Protein AF-0000000078281333 (afdb_homodimer)

Structure (mmCIF, N/CA/C/O backbone):
data_AF-0000000078281333-model_v1
#
loop_
_entity.id
_entity.type
_entity.pdbx_description
1 polymer 'Transcriptional regulator'
#
loop_
_atom_site.group_PDB
_atom_site.id
_atom_site.type_symbol
_atom_site.label_atom_id
_atom_site.label_alt_id
_atom_site.label_comp_id
_atom_site.label_asym_id
_atom_site.label_entity_id
_atom_site.label_seq_id
_atom_site.pdbx_PDB_ins_code
_atom_site.Cartn_x
_atom_site.Cartn_y
_atom_site.Cartn_z
_atom_site.occupancy
_atom_site.B_iso_or_equiv
_atom_site.auth_seq_id
_atom_site.auth_comp_id
_atom_site.auth_asym_id
_atom_site.auth_atom_id
_atom_site.pdbx_PDB_model_num
ATOM 1 N N . MET A 1 1 ? 2.666 47.562 15.422 1 58.53 1 MET A N 1
ATOM 2 C CA . MET A 1 1 ? 2.695 46.125 15.211 1 58.53 1 MET A CA 1
ATOM 3 C C . MET A 1 1 ? 3.533 45.781 13.992 1 58.53 1 MET A C 1
ATOM 5 O O . MET A 1 1 ? 3.443 46.438 12.953 1 58.53 1 MET A O 1
ATOM 9 N N . ASN A 1 2 ? 4.637 45.062 14.234 1 64.94 2 ASN A N 1
ATOM 10 C CA . ASN A 1 2 ? 5.395 44.688 13.031 1 64.94 2 ASN A CA 1
ATOM 11 C C . ASN A 1 2 ? 4.605 43.75 12.125 1 64.94 2 ASN A C 1
ATOM 13 O O . ASN A 1 2 ? 3.633 43.125 12.562 1 64.94 2 ASN A O 1
ATOM 17 N N . LYS A 1 3 ? 5.02 43.75 10.867 1 71.38 3 LYS A N 1
ATOM 18 C CA . LYS A 1 3 ? 4.246 43.062 9.836 1 71.38 3 LYS A CA 1
ATOM 19 C C . LYS A 1 3 ? 4.012 41.594 10.211 1 71.38 3 LYS A C 1
ATOM 21 O O . LYS A 1 3 ? 2.895 41.094 10.094 1 71.38 3 LYS A O 1
ATOM 26 N N . SER A 1 4 ? 5.059 41 10.516 1 62.69 4 SER A N 1
ATOM 27 C CA . SER A 1 4 ? 4.953 39.594 10.812 1 62.69 4 SER A CA 1
ATOM 28 C C . SER A 1 4 ? 3.996 39.344 11.969 1 62.69 4 SER A C 1
ATOM 30 O O . SER A 1 4 ? 3.186 38.406 11.922 1 62.69 4 SER A O 1
ATOM 32 N N . GLU A 1 5 ? 3.984 40.219 12.922 1 62.44 5 GLU A N 1
ATOM 33 C CA . GLU A 1 5 ? 3.064 40.156 14.055 1 62.44 5 GLU A CA 1
ATOM 34 C C . GLU A 1 5 ? 1.625 40.406 13.609 1 62.44 5 GLU A C 1
ATOM 36 O O . GLU A 1 5 ? 0.705 39.75 14.07 1 62.44 5 GLU A O 1
ATOM 41 N N . ARG A 1 6 ? 1.527 41.375 12.945 1 78 6 ARG A N 1
ATOM 42 C CA . ARG A 1 6 ? 0.21 41.75 12.445 1 78 6 ARG A CA 1
ATOM 43 C C . ARG A 1 6 ? -0.423 40.625 11.641 1 78 6 ARG A C 1
ATOM 45 O O . ARG A 1 6 ? -1.593 40.281 11.844 1 78 6 ARG A O 1
ATOM 52 N N . ILE A 1 7 ? 0.435 39.906 10.906 1 74.12 7 ILE A N 1
ATOM 53 C CA . ILE A 1 7 ? -0.066 38.844 10.039 1 74.12 7 ILE A CA 1
ATOM 54 C C . ILE A 1 7 ? -0.51 37.656 10.891 1 74.12 7 ILE A C 1
ATOM 56 O O . ILE A 1 7 ? -1.573 37.062 10.656 1 74.12 7 ILE A O 1
ATOM 60 N N . ASN A 1 8 ? 0.18 37.406 11.797 1 62.56 8 ASN A N 1
ATOM 61 C CA . ASN A 1 8 ? -0.187 36.312 12.68 1 62.56 8 ASN A CA 1
ATOM 62 C C . ASN A 1 8 ? -1.462 36.594 13.461 1 62.56 8 ASN A C 1
ATOM 64 O O . ASN A 1 8 ? -2.336 35.75 13.594 1 62.56 8 ASN A O 1
ATOM 68 N N . ASP A 1 9 ? -1.495 37.812 14 1 68.62 9 ASP A N 1
ATOM 69 C CA . ASP A 1 9 ? -2.701 38.25 14.695 1 68.62 9 ASP A CA 1
ATOM 70 C C . ASP A 1 9 ? -3.906 38.25 13.758 1 68.62 9 ASP A C 1
ATOM 72 O O . ASP A 1 9 ? -5.008 37.875 14.156 1 68.62 9 ASP A O 1
ATOM 76 N N . MET A 1 10 ? -3.703 38.625 12.641 1 76.44 10 MET A N 1
ATOM 77 C CA . MET A 1 10 ? -4.773 38.625 11.656 1 76.44 10 MET A CA 1
ATOM 78 C C . MET A 1 10 ? -5.266 37.219 11.383 1 76.44 10 MET A C 1
ATOM 80 O O . MET A 1 10 ? -6.469 37 11.242 1 76.44 10 MET A O 1
ATOM 84 N N . MET A 1 11 ? -4.289 36.375 11.367 1 70.81 11 MET A N 1
ATOM 85 C CA . MET A 1 11 ? -4.656 35 11.133 1 70.81 11 MET A CA 1
ATOM 86 C C . MET A 1 11 ? -5.578 34.469 12.242 1 70.81 11 MET A C 1
ATOM 88 O O . MET A 1 11 ? -6.582 33.812 11.969 1 70.81 11 MET A O 1
ATOM 92 N N . LEU A 1 12 ? -5.27 34.781 13.398 1 63.81 12 LEU A N 1
ATOM 93 C CA . LEU A 1 12 ? -6.066 34.344 14.547 1 63.81 12 LEU A CA 1
ATOM 94 C C . LEU A 1 12 ? -7.422 35.062 14.547 1 63.81 12 LEU A C 1
ATOM 96 O O . LEU A 1 12 ? -8.453 34.438 14.812 1 63.81 12 LEU A O 1
ATOM 100 N N . PHE A 1 13 ? -7.379 36.375 14.312 1 69.81 13 PHE A N 1
ATOM 101 C CA . PHE A 1 13 ? -8.586 37.219 14.266 1 69.81 13 PHE A CA 1
ATOM 102 C C . PHE A 1 13 ? -9.555 36.688 13.203 1 69.81 13 PHE A C 1
ATOM 104 O O . PHE A 1 13 ? -10.766 36.656 13.43 1 69.81 13 PHE A O 1
ATOM 111 N N . LEU A 1 14 ? -8.992 36.25 12.141 1 69.75 14 LEU A N 1
ATOM 112 C CA . LEU A 1 14 ? -9.82 35.875 11 1 69.75 14 LEU A CA 1
ATOM 113 C C . LEU A 1 14 ? -10.203 34.406 11.055 1 69.75 14 LEU A C 1
ATOM 115 O O . LEU A 1 14 ? -11.102 33.969 10.336 1 69.75 14 LEU A O 1
ATOM 119 N N . ASN A 1 15 ? -9.531 33.688 11.945 1 60.69 15 ASN A N 1
ATOM 120 C CA . ASN A 1 15 ? -9.734 32.25 12.016 1 60.69 15 ASN A CA 1
ATOM 121 C C . ASN A 1 15 ? -11.188 31.906 12.328 1 60.69 15 ASN A C 1
ATOM 123 O O . ASN A 1 15 ? -11.695 30.891 11.852 1 60.69 15 ASN A O 1
ATOM 127 N N . ASP A 1 16 ? -11.781 32.75 13.086 1 57.28 16 ASP A N 1
ATOM 128 C CA . ASP A 1 16 ? -13.148 32.438 13.5 1 57.28 16 ASP A CA 1
ATOM 129 C C . ASP A 1 16 ? -14.156 33.219 12.648 1 57.28 16 ASP A C 1
ATOM 131 O O . ASP A 1 16 ? -15.344 33.25 12.969 1 57.28 16 ASP A O 1
ATOM 135 N N . LYS A 1 17 ? -13.672 33.781 11.609 1 64.06 17 LYS A N 1
ATOM 136 C CA . LYS A 1 17 ? -14.578 34.594 10.797 1 64.06 17 LYS A CA 1
ATOM 137 C C . LYS A 1 17 ? -14.805 33.969 9.43 1 64.06 17 LYS A C 1
ATOM 139 O O . LYS A 1 17 ? -13.914 33.312 8.891 1 64.06 17 LYS A O 1
ATOM 144 N N . ASN A 1 18 ? -16 33.969 9.039 1 61.91 18 ASN A N 1
ATOM 145 C CA . ASN A 1 18 ? -16.328 33.5 7.691 1 61.91 18 ASN A CA 1
ATOM 146 C C . ASN A 1 18 ? -16.031 34.562 6.641 1 61.91 18 ASN A C 1
ATOM 148 O O . ASN A 1 18 ? -15.836 34.25 5.469 1 61.91 18 ASN A O 1
ATOM 152 N N . SER A 1 19 ? -16.109 35.75 7.117 1 71.31 19 SER A N 1
ATOM 153 C CA . SER A 1 19 ? -15.859 36.875 6.219 1 71.31 19 SER A CA 1
ATOM 154 C C . SER A 1 19 ? -15.383 38.094 6.984 1 71.31 19 SER A C 1
ATOM 156 O O . SER A 1 19 ? -15.539 38.188 8.203 1 71.31 19 SER A O 1
ATOM 158 N N . PHE A 1 20 ? -14.672 38.938 6.316 1 80.44 20 PHE A N 1
ATOM 159 C CA . PHE A 1 20 ? -14.281 40.219 6.898 1 80.44 20 PHE A CA 1
ATOM 160 C C . PHE A 1 20 ? -14.234 41.312 5.832 1 80.44 20 PHE A C 1
ATOM 162 O O . PHE A 1 20 ? -14.227 41 4.633 1 80.44 20 PHE A O 1
ATOM 169 N N . ASN A 1 21 ? -14.406 42.594 6.254 1 81.94 21 ASN A N 1
ATOM 170 C CA . ASN A 1 21 ? -14.18 43.719 5.375 1 81.94 21 ASN A CA 1
ATOM 171 C C . ASN A 1 21 ? -12.812 44.375 5.617 1 81.94 21 ASN A C 1
ATOM 173 O O . ASN A 1 21 ? -12.266 44.25 6.715 1 81.94 21 ASN A O 1
ATOM 177 N N . LEU A 1 22 ? -12.312 44.875 4.504 1 84.06 22 LEU A N 1
ATOM 178 C CA . LEU A 1 22 ? -11.008 45.531 4.602 1 84.06 22 LEU A CA 1
ATOM 179 C C . LEU A 1 22 ? -10.984 46.531 5.746 1 84.06 22 LEU A C 1
ATOM 181 O O . LEU A 1 22 ? -9.984 46.656 6.449 1 84.06 22 LEU A O 1
ATOM 185 N N . ARG A 1 23 ? -12.055 47.219 5.965 1 86.5 23 ARG A N 1
ATOM 186 C CA . ARG A 1 23 ? -12.172 48.25 7.004 1 86.5 23 ARG A CA 1
ATOM 187 C C . ARG A 1 23 ? -12 47.656 8.391 1 86.5 23 ARG A C 1
ATOM 189 O O . ARG A 1 23 ? -11.461 48.281 9.297 1 86.5 23 ARG A O 1
ATOM 196 N N . ASP A 1 24 ? -12.492 46.406 8.562 1 85.19 24 ASP A N 1
ATOM 197 C CA . ASP A 1 24 ? -12.367 45.719 9.836 1 85.19 24 ASP A CA 1
ATOM 198 C C . ASP A 1 24 ? -10.898 45.594 10.25 1 85.19 24 ASP A C 1
ATOM 200 O O . ASP A 1 24 ? -10.547 45.812 11.406 1 85.19 24 ASP A O 1
ATOM 204 N N . LEU A 1 25 ? -10.086 45.25 9.305 1 85.75 25 LEU A N 1
ATOM 205 C CA . LEU A 1 25 ? -8.656 45.094 9.555 1 85.75 25 LEU A CA 1
ATOM 206 C C . LEU A 1 25 ? -7.988 46.438 9.789 1 85.75 25 LEU A C 1
ATOM 208 O O . LEU A 1 25 ? -7.16 46.562 10.695 1 85.75 25 LEU A O 1
ATOM 212 N N . MET A 1 26 ? -8.383 47.406 8.969 1 88.06 26 MET A N 1
ATOM 213 C CA . MET A 1 26 ? -7.82 48.75 9.086 1 88.06 26 MET A CA 1
ATOM 214 C C . MET A 1 26 ? -8.102 49.344 10.469 1 88.06 26 MET A C 1
ATOM 216 O O . MET A 1 26 ? -7.211 49.906 11.094 1 88.06 26 MET A O 1
ATOM 220 N N . ASP A 1 27 ? -9.367 49.188 10.867 1 87.81 27 ASP A N 1
ATOM 221 C CA . ASP A 1 27 ? -9.781 49.75 12.148 1 87.81 27 ASP A CA 1
ATOM 222 C C . ASP A 1 27 ? -9.109 49.031 13.312 1 87.81 27 ASP A C 1
ATOM 224 O O . ASP A 1 27 ? -8.656 49.656 14.266 1 87.81 27 ASP A O 1
ATOM 228 N N . LYS A 1 28 ? -9.062 47.75 13.164 1 85.75 28 LYS A N 1
ATOM 229 C CA . LYS A 1 28 ? -8.547 46.938 14.266 1 85.75 28 LYS A CA 1
ATOM 230 C C . LYS A 1 28 ? -7.043 47.125 14.43 1 85.75 28 LYS A C 1
ATOM 232 O O . LYS A 1 28 ? -6.535 47.188 15.547 1 85.75 28 LYS A O 1
ATOM 237 N N . TYR A 1 29 ? -6.371 47.25 13.266 1 86.94 29 TYR A N 1
ATOM 238 C CA . TYR A 1 29 ? -4.914 47.25 13.32 1 86.94 29 TYR A CA 1
ATOM 239 C C . TYR A 1 29 ? -4.348 48.625 12.992 1 86.94 29 TYR A C 1
ATOM 241 O O . TYR A 1 29 ? -3.127 48.781 12.938 1 86.94 29 TYR A O 1
ATOM 249 N N . HIS A 1 30 ? -5.297 49.531 12.758 1 87.69 30 HIS A N 1
ATOM 250 C CA . HIS A 1 30 ? -4.938 50.938 12.492 1 87.69 30 HIS A CA 1
ATOM 251 C C . HIS A 1 30 ? -3.902 51.031 11.375 1 87.69 30 HIS A C 1
ATOM 253 O O . HIS A 1 30 ? -2.869 51.688 11.539 1 87.69 30 HIS A O 1
ATOM 259 N N . ILE A 1 31 ? -4.188 50.438 10.359 1 88.06 31 ILE A N 1
ATOM 260 C CA . ILE A 1 31 ? -3.309 50.438 9.188 1 88.06 31 ILE A CA 1
ATOM 261 C C . ILE A 1 31 ? -4.047 51.031 7.992 1 88.06 31 ILE A C 1
ATOM 263 O O . ILE A 1 31 ? -5.277 51.125 8 1 88.06 31 ILE A O 1
ATOM 267 N N . SER A 1 32 ? -3.199 51.469 7.016 1 85.81 32 SER A N 1
ATOM 268 C CA . SER A 1 32 ? -3.764 52.031 5.797 1 85.81 32 SER A CA 1
ATOM 269 C C . SER A 1 32 ? -4.402 50.969 4.922 1 85.81 32 SER A C 1
ATOM 271 O O . SER A 1 32 ? -4.184 49.781 5.137 1 85.81 32 SER A O 1
ATOM 273 N N . LYS A 1 33 ? -5.172 51.438 3.982 1 83.25 33 LYS A N 1
ATOM 274 C CA . LYS A 1 33 ? -5.781 50.531 3.012 1 83.25 33 LYS A CA 1
ATOM 275 C C . LYS A 1 33 ? -4.719 49.719 2.258 1 83.25 33 LYS A C 1
ATOM 277 O O . LYS A 1 33 ? -4.867 48.531 2.053 1 83.25 33 LYS A O 1
ATOM 282 N N . SER A 1 34 ? -3.654 50.438 1.892 1 82.06 34 SER A N 1
ATOM 283 C CA . SER A 1 34 ? -2.578 49.781 1.146 1 82.06 34 SER A CA 1
ATOM 284 C C . SER A 1 34 ? -1.891 48.719 1.985 1 82.06 34 SER A C 1
ATOM 286 O O . SER A 1 34 ? -1.608 47.625 1.493 1 82.06 34 SER A O 1
ATOM 288 N N . THR A 1 35 ? -1.671 48.938 3.182 1 83.31 35 THR A N 1
ATOM 289 C CA . THR A 1 35 ? -1.04 47.969 4.082 1 83.31 35 THR A CA 1
ATOM 290 C C . THR A 1 35 ? -1.96 46.781 4.332 1 83.31 35 THR A C 1
ATOM 292 O O . THR A 1 35 ? -1.507 45.625 4.363 1 83.31 35 THR A O 1
ATOM 295 N N . ALA A 1 36 ? -3.248 47.031 4.555 1 87.19 36 ALA A N 1
ATOM 296 C CA . ALA A 1 36 ? -4.223 45.969 4.766 1 87.19 36 ALA A CA 1
ATOM 297 C C . ALA A 1 36 ? -4.266 45.031 3.57 1 87.19 36 ALA A C 1
ATOM 299 O O . ALA A 1 36 ? -4.312 43.781 3.74 1 87.19 36 ALA A O 1
ATOM 300 N N . LEU A 1 37 ? -4.211 45.594 2.443 1 84.06 37 LEU A N 1
ATOM 301 C CA . LEU A 1 37 ? -4.242 44.812 1.227 1 84.06 37 LEU A CA 1
ATOM 302 C C . LEU A 1 37 ? -2.98 43.938 1.105 1 84.06 37 LEU A C 1
ATOM 304 O O . LEU A 1 37 ? -3.049 42.781 0.708 1 84.06 37 LEU A O 1
ATOM 308 N N . ARG A 1 38 ? -1.888 44.469 1.419 1 80.69 38 ARG A N 1
ATOM 309 C CA . ARG A 1 38 ? -0.64 43.719 1.41 1 80.69 38 ARG A CA 1
ATOM 310 C C . ARG A 1 38 ? -0.667 42.625 2.453 1 80.69 38 ARG A C 1
ATOM 312 O O . ARG A 1 38 ? -0.17 41.5 2.207 1 80.69 38 ARG A O 1
ATOM 319 N N . ASP A 1 39 ? -1.232 42.938 3.521 1 81 39 ASP A N 1
ATOM 320 C CA . ASP A 1 39 ? -1.346 41.938 4.578 1 81 39 ASP A CA 1
ATOM 321 C C . ASP A 1 39 ? -2.258 40.781 4.152 1 81 39 ASP A C 1
ATOM 323 O O . ASP A 1 39 ? -1.969 39.625 4.438 1 81 39 ASP A O 1
ATOM 327 N N . ILE A 1 40 ? -3.363 41.125 3.539 1 79.19 40 ILE A N 1
ATOM 328 C CA . ILE A 1 40 ? -4.273 40.094 3.037 1 79.19 40 ILE A CA 1
ATOM 329 C C . ILE A 1 40 ? -3.543 39.188 2.029 1 79.19 40 ILE A C 1
ATOM 331 O O . ILE A 1 40 ? -3.684 37.969 2.055 1 79.19 40 ILE A O 1
ATOM 335 N N . GLU A 1 41 ? -2.736 39.844 1.269 1 73.5 41 GLU A N 1
ATOM 336 C CA . GLU A 1 41 ? -1.929 39.094 0.321 1 73.5 41 GLU A CA 1
ATOM 337 C C . GLU A 1 41 ? -0.952 38.156 1.046 1 73.5 41 GLU A C 1
ATOM 339 O O . GLU A 1 41 ? -0.75 37.031 0.636 1 73.5 41 GLU A O 1
ATOM 344 N N . ALA A 1 42 ? -0.397 38.688 2.043 1 70.81 42 ALA A N 1
ATOM 345 C CA . ALA A 1 42 ? 0.516 37.875 2.861 1 70.81 42 ALA A CA 1
ATOM 346 C C . ALA A 1 42 ? -0.21 36.719 3.51 1 70.81 42 ALA A C 1
ATOM 348 O O . ALA A 1 42 ? 0.309 35.594 3.539 1 70.81 42 ALA A O 1
ATOM 349 N N . LEU A 1 43 ? -1.358 36.938 4.012 1 70.88 43 LEU A N 1
ATOM 350 C CA . LEU A 1 43 ? -2.191 35.906 4.613 1 70.88 43 LEU A CA 1
ATOM 351 C C . LEU A 1 43 ? -2.541 34.844 3.596 1 70.88 43 LEU A C 1
ATOM 353 O O . LEU A 1 43 ? -2.498 33.656 3.906 1 70.88 43 LEU A O 1
ATOM 357 N N . GLU A 1 44 ? -2.863 35.312 2.391 1 63.59 44 GLU A N 1
ATOM 358 C CA . GLU A 1 44 ? -3.162 34.375 1.308 1 63.59 44 GLU A CA 1
ATOM 359 C C . GLU A 1 44 ? -1.94 33.531 0.952 1 63.59 44 GLU A C 1
ATOM 361 O O . GLU A 1 44 ? -2.055 32.344 0.726 1 63.59 44 GLU A O 1
ATOM 366 N N . ARG A 1 45 ? -0.886 34.219 1.104 1 58.5 45 ARG A N 1
ATOM 367 C CA . ARG A 1 45 ? 0.356 33.531 0.764 1 58.5 45 ARG A CA 1
ATOM 368 C C . ARG A 1 45 ? 0.698 32.469 1.803 1 58.5 45 ARG A C 1
ATOM 370 O O . ARG A 1 45 ? 1.254 31.422 1.467 1 58.5 45 ARG A O 1
ATOM 377 N N . ILE A 1 46 ? 0.314 32.781 2.93 1 54.62 46 ILE A N 1
ATOM 378 C CA . ILE A 1 46 ? 0.614 31.844 4.004 1 54.62 46 ILE A CA 1
ATOM 379 C C . ILE A 1 46 ? -0.43 30.734 4.023 1 54.62 46 ILE A C 1
ATOM 381 O O . ILE A 1 46 ? -0.271 29.734 4.73 1 54.62 46 ILE A O 1
ATOM 385 N N . GLY A 1 47 ? -1.513 30.875 3.289 1 53.5 47 GLY A N 1
ATOM 386 C CA . GLY A 1 47 ? -2.422 29.766 3.084 1 53.5 47 GLY A CA 1
ATOM 387 C C . GLY A 1 47 ? -3.832 30.047 3.57 1 53.5 47 GLY A C 1
ATOM 388 O O . GLY A 1 47 ? -4.684 29.156 3.57 1 53.5 47 GLY A O 1
ATOM 389 N N . MET A 1 48 ? -4.078 31.234 4.082 1 58.66 48 MET A N 1
ATOM 390 C CA . MET A 1 48 ? -5.449 31.531 4.5 1 58.66 48 MET A CA 1
ATOM 391 C C . MET A 1 48 ? -6.367 31.672 3.295 1 58.66 48 MET A C 1
ATOM 393 O O . MET A 1 48 ? -6.066 32.406 2.361 1 58.66 48 MET A O 1
ATOM 397 N N . PRO A 1 49 ? -7.371 30.828 3.305 1 58.62 49 PRO A N 1
ATOM 398 C CA . PRO A 1 49 ? -8.273 30.859 2.15 1 58.62 49 PRO A CA 1
ATOM 399 C C . PRO A 1 49 ? -9.18 32.094 2.152 1 58.62 49 PRO A C 1
ATOM 401 O O . PRO A 1 49 ? -10.367 32 2.455 1 58.62 49 PRO A O 1
ATOM 404 N N . ILE A 1 50 ? -8.586 33.156 1.725 1 62.34 50 ILE A N 1
ATOM 405 C CA . ILE A 1 50 ? -9.32 34.438 1.666 1 62.34 50 ILE A CA 1
ATOM 406 C C . ILE A 1 50 ? -9.719 34.719 0.222 1 62.34 50 ILE A C 1
ATOM 408 O O . ILE A 1 50 ? -8.922 34.531 -0.699 1 62.34 50 ILE A O 1
ATOM 412 N N . TYR A 1 51 ? -10.914 34.812 -0.035 1 60.78 51 TYR A N 1
ATOM 413 C CA . TYR A 1 51 ? -11.359 35.25 -1.344 1 60.78 51 TYR A CA 1
ATOM 414 C C . TYR A 1 51 ? -12.047 36.625 -1.237 1 60.78 51 TYR A C 1
ATOM 416 O O . TYR A 1 51 ? -12.602 36.969 -0.192 1 60.78 51 TYR A O 1
ATOM 424 N N . ALA A 1 52 ? -11.758 37.375 -2.318 1 64.94 52 ALA A N 1
ATOM 425 C CA . ALA A 1 52 ? -12.367 38.688 -2.355 1 64.94 52 ALA A CA 1
ATOM 426 C C . ALA A 1 52 ? -13.664 38.688 -3.164 1 64.94 52 ALA A C 1
ATOM 428 O O . ALA A 1 52 ? -13.711 38.125 -4.262 1 64.94 52 ALA A O 1
ATOM 429 N N . GLN A 1 53 ? -14.75 38.906 -2.516 1 59.59 53 GLN A N 1
ATOM 430 C CA . GLN A 1 53 ? -16 39.188 -3.215 1 59.59 53 GLN A CA 1
ATOM 431 C C . GLN A 1 53 ? -16.125 40.688 -3.529 1 59.59 53 GLN A C 1
ATOM 433 O O . GLN A 1 53 ? -16.156 41.531 -2.621 1 59.59 53 GLN A O 1
ATOM 438 N N . HIS A 1 54 ? -16.078 40.938 -4.914 1 59.44 54 HIS A N 1
ATOM 439 C CA . HIS A 1 54 ? -16.156 42.312 -5.348 1 59.44 54 HIS A CA 1
ATOM 440 C C . HIS A 1 54 ? -17.609 42.781 -5.516 1 59.44 54 HIS A C 1
ATOM 442 O O . HIS A 1 54 ? -18.484 41.938 -5.746 1 59.44 54 HIS A O 1
ATOM 448 N N . GLY A 1 55 ? -17.953 44.125 -5.336 1 56.09 55 GLY A N 1
ATOM 449 C CA . GLY A 1 55 ? -19.266 44.719 -5.465 1 56.09 55 GLY A CA 1
ATOM 450 C C . GLY A 1 55 ? -19.562 45.75 -4.383 1 56.09 55 GLY A C 1
ATOM 451 O O . GLY A 1 55 ? -18.703 46.062 -3.561 1 56.09 55 GLY A O 1
ATOM 452 N N . ARG A 1 56 ? -20.812 46.531 -4.387 1 64.38 56 ARG A N 1
ATOM 453 C CA . ARG A 1 56 ? -21.234 47.562 -3.438 1 64.38 56 ARG A CA 1
ATOM 454 C C . ARG A 1 56 ? -21.094 47.062 -2.002 1 64.38 56 ARG A C 1
ATOM 456 O O . ARG A 1 56 ? -20.766 47.844 -1.103 1 64.38 56 ARG A O 1
ATOM 463 N N . ASN A 1 57 ? -21.328 45.625 -1.775 1 63.62 57 ASN A N 1
ATOM 464 C CA . ASN A 1 57 ? -21.203 44.969 -0.481 1 63.62 57 ASN A CA 1
ATOM 465 C C . ASN A 1 57 ? -20.078 43.938 -0.49 1 63.62 57 ASN A C 1
ATOM 467 O O . ASN A 1 57 ? -20.234 42.844 0.069 1 63.62 57 ASN A O 1
ATOM 471 N N . GLY A 1 58 ? -18.984 44.438 -1.098 1 63.47 58 GLY A N 1
ATOM 472 C CA . GLY A 1 58 ? -17.859 43.531 -1.209 1 63.47 58 GLY A CA 1
ATOM 473 C C . GLY A 1 58 ? -17.25 43.156 0.132 1 63.47 58 GLY A C 1
ATOM 474 O O . GLY A 1 58 ? -17.297 43.969 1.073 1 63.47 58 GLY A O 1
ATOM 475 N N . TYR A 1 59 ? -16.844 41.938 0.338 1 73.88 59 TYR A N 1
ATOM 476 C CA . TYR A 1 59 ? -16.188 41.406 1.537 1 73.88 59 TYR A CA 1
ATOM 477 C C . TYR A 1 59 ? -15.102 40.406 1.178 1 73.88 59 TYR A C 1
ATOM 479 O O . TYR A 1 59 ? -14.984 40 0.022 1 73.88 59 TYR A O 1
ATOM 487 N N . TYR A 1 60 ? -14.211 40.344 2.121 1 75.5 60 TYR A N 1
ATOM 488 C CA . TYR A 1 60 ? -13.297 39.219 2.055 1 75.5 60 TYR A CA 1
ATOM 489 C C . TYR A 1 60 ? -13.875 38 2.779 1 75.5 60 TYR A C 1
ATOM 491 O O . TYR A 1 60 ? -14.312 38.094 3.928 1 75.5 60 TYR A O 1
ATOM 499 N N . GLY A 1 61 ? -14.203 37 2.064 1 63.22 61 GLY A N 1
ATOM 500 C CA . GLY A 1 61 ? -14.641 35.75 2.664 1 63.22 61 GLY A CA 1
ATOM 501 C C . GLY A 1 61 ? -13.492 34.812 3.029 1 63.22 61 GLY A C 1
ATOM 502 O O . GLY A 1 61 ? -12.422 34.875 2.414 1 63.22 61 GLY A O 1
ATOM 503 N N . ILE A 1 62 ? -13.695 34.375 4.207 1 59.06 62 ILE A N 1
ATOM 504 C CA . ILE A 1 62 ? -12.773 33.312 4.605 1 59.06 62 ILE A CA 1
ATOM 505 C C . ILE A 1 62 ? -13.43 31.953 4.391 1 59.06 62 ILE A C 1
ATOM 507 O O . ILE A 1 62 ? -14.508 31.672 4.93 1 59.06 62 ILE A O 1
ATOM 511 N N . LEU A 1 63 ? -13.188 31.422 3.383 1 47.44 63 LEU A N 1
ATOM 512 C CA . LEU A 1 63 ? -13.773 30.094 3.172 1 47.44 63 LEU A CA 1
ATOM 513 C C . LEU A 1 63 ? -13.672 29.25 4.438 1 47.44 63 LEU A C 1
ATOM 515 O O . LEU A 1 63 ? -12.633 29.234 5.098 1 47.44 63 LEU A O 1
ATOM 519 N N . HIS A 1 64 ? -14.773 29.312 5.297 1 45.22 64 HIS A N 1
ATOM 520 C CA . HIS A 1 64 ? -14.852 28.422 6.453 1 45.22 64 HIS A CA 1
ATOM 521 C C . HIS A 1 64 ? -14.07 27.141 6.211 1 45.22 64 HIS A C 1
ATOM 523 O O . HIS A 1 64 ? -14.258 26.156 6.934 1 45.22 64 HIS A O 1
ATOM 529 N N . ASN A 1 65 ? -13.617 26.953 5.293 1 40.91 65 ASN A N 1
ATOM 530 C CA . ASN A 1 65 ? -12.859 25.734 5.551 1 40.91 65 ASN A CA 1
ATOM 531 C C . ASN A 1 65 ? -12.047 25.828 6.84 1 40.91 65 ASN A C 1
ATOM 533 O O . ASN A 1 65 ? -11.023 26.516 6.879 1 40.91 65 ASN A O 1
ATOM 537 N N . ARG A 1 66 ? -12.852 26.312 8.078 1 46 66 ARG A N 1
ATOM 538 C CA . ARG A 1 66 ? -12.273 26.312 9.422 1 46 66 ARG A CA 1
ATOM 539 C C . ARG A 1 66 ? -10.922 25.609 9.43 1 46 66 ARG A C 1
ATOM 541 O O . ARG A 1 66 ? -10.844 24.406 9.164 1 46 66 ARG A O 1
ATOM 548 N N . LEU A 1 67 ? -10.094 26.203 9.078 1 47.16 67 LEU A N 1
ATOM 549 C CA . LEU A 1 67 ? -8.672 25.938 8.898 1 47.16 67 LEU A CA 1
ATOM 550 C C . LEU A 1 67 ? -8.094 25.219 10.117 1 47.16 67 LEU A C 1
ATOM 552 O O . LEU A 1 67 ? -8.594 25.391 11.234 1 47.16 67 LEU A O 1
ATOM 556 N N . LEU A 1 68 ? -7.434 24.141 9.891 1 54.28 68 LEU A N 1
ATOM 557 C CA . LEU A 1 68 ? -6.469 23.359 10.656 1 54.28 68 LEU A CA 1
ATOM 558 C C . LEU A 1 68 ? -5.465 24.266 11.352 1 54.28 68 LEU A C 1
ATOM 560 O O . LEU A 1 68 ? -4.98 25.234 10.75 1 54.28 68 LEU A O 1
ATOM 564 N N . SER A 1 69 ? -5.742 24.656 12.719 1 51.5 69 SER A N 1
ATOM 565 C CA . SER A 1 69 ? -4.59 25.219 13.422 1 51.5 69 SER A CA 1
ATOM 566 C C . SER A 1 69 ? -3.285 24.641 12.875 1 51.5 69 SER A C 1
ATOM 568 O O . SER A 1 69 ? -3.248 23.5 12.406 1 51.5 69 SER A O 1
ATOM 570 N N . PRO A 1 70 ? -2.385 25.562 12.773 1 57.38 70 PRO A N 1
ATOM 571 C CA . PRO A 1 70 ? -1.088 25.031 12.336 1 57.38 70 PRO A CA 1
ATOM 572 C C . PRO A 1 70 ? -0.66 23.781 13.102 1 57.38 70 PRO A C 1
ATOM 574 O O . PRO A 1 70 ? -0.888 23.703 14.312 1 57.38 70 PRO A O 1
ATOM 577 N N . ILE A 1 71 ? -0.362 22.844 12.43 1 65.62 71 ILE A N 1
ATOM 578 C CA . ILE A 1 71 ? 0.176 21.625 13.031 1 65.62 71 ILE A CA 1
ATOM 579 C C . ILE A 1 71 ? 1.702 21.672 13.031 1 65.62 71 ILE A C 1
ATOM 581 O O . ILE A 1 71 ? 2.314 22.031 12.016 1 65.62 71 ILE A O 1
ATOM 585 N N . VAL A 1 72 ? 2.303 21.484 14.25 1 67 72 VAL A N 1
ATOM 586 C CA . VAL A 1 72 ? 3.758 21.438 14.352 1 67 72 VAL A CA 1
ATOM 587 C C . VAL A 1 72 ? 4.234 19.984 14.297 1 67 72 VAL A C 1
ATOM 589 O O . VAL A 1 72 ? 3.795 19.156 15.094 1 67 72 VAL A O 1
ATOM 592 N N . PHE A 1 73 ? 5.066 19.719 13.305 1 75.88 73 PHE A N 1
ATOM 593 C CA . PHE A 1 73 ? 5.633 18.391 13.141 1 75.88 73 PHE A CA 1
ATOM 594 C C . PHE A 1 73 ? 7.137 18.406 13.375 1 75.88 73 PHE A C 1
ATOM 596 O O . PHE A 1 73 ? 7.805 19.406 13.094 1 75.88 73 PHE A O 1
ATOM 603 N N . ASN A 1 74 ? 7.621 17.328 13.977 1 75.75 74 ASN A N 1
ATOM 604 C CA . ASN A 1 74 ? 9.07 17.156 13.945 1 75.75 74 ASN A CA 1
ATOM 605 C C . ASN A 1 74 ? 9.539 16.578 12.609 1 75.75 74 ASN A C 1
ATOM 607 O O . ASN A 1 74 ? 8.719 16.281 11.742 1 75.75 74 ASN A O 1
ATOM 611 N N . ILE A 1 75 ? 10.797 16.438 12.461 1 79.31 75 ILE A N 1
ATOM 612 C CA . ILE A 1 75 ? 11.352 16.094 11.164 1 79.31 75 ILE A CA 1
ATOM 613 C C . ILE A 1 75 ? 10.945 14.664 10.797 1 79.31 75 ILE A C 1
ATOM 615 O O . ILE A 1 75 ? 10.609 14.383 9.641 1 79.31 75 ILE A O 1
ATOM 619 N N . ASP A 1 76 ? 10.984 13.719 11.734 1 84 76 ASP A N 1
ATOM 620 C CA . ASP A 1 76 ? 10.586 12.344 11.469 1 84 76 ASP A CA 1
ATOM 621 C C . ASP A 1 76 ? 9.117 12.266 11.055 1 84 76 ASP A C 1
ATOM 623 O O . ASP A 1 76 ? 8.766 11.5 10.148 1 84 76 ASP A O 1
ATOM 627 N N . GLU A 1 77 ? 8.328 13.062 11.711 1 84.94 77 GLU A N 1
ATOM 628 C CA . GLU A 1 77 ? 6.902 13.117 11.383 1 84.94 77 GLU A CA 1
ATOM 629 C C . GLU A 1 77 ? 6.68 13.688 9.984 1 84.94 77 GLU A C 1
ATOM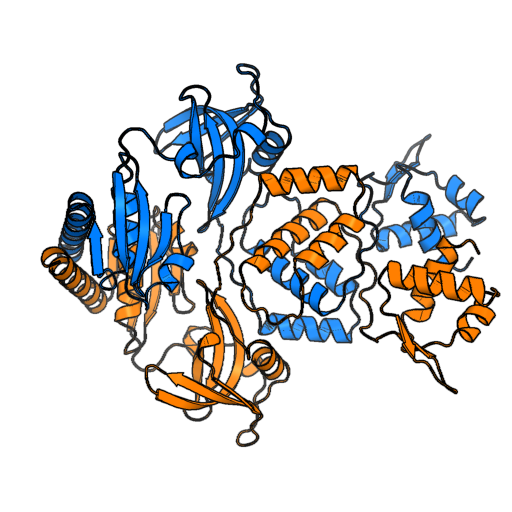 631 O O . GLU A 1 77 ? 5.859 13.172 9.227 1 84.94 77 GLU A O 1
ATOM 636 N N . VAL A 1 78 ? 7.41 14.742 9.688 1 85.5 78 VAL A N 1
ATOM 637 C CA . VAL A 1 78 ? 7.301 15.352 8.367 1 85.5 78 VAL A CA 1
ATOM 638 C C . VAL A 1 78 ? 7.676 14.336 7.297 1 85.5 78 VAL A C 1
ATOM 640 O O . VAL A 1 78 ? 6.957 14.172 6.309 1 85.5 78 VAL A O 1
ATOM 643 N N . PHE A 1 79 ? 8.742 13.641 7.512 1 88.62 79 PHE A N 1
ATOM 644 C CA . PHE A 1 79 ? 9.195 12.656 6.539 1 88.62 79 PHE A CA 1
ATOM 645 C C . PHE A 1 79 ? 8.18 11.531 6.402 1 88.62 79 PHE A C 1
ATOM 647 O O . PHE A 1 79 ? 7.824 11.141 5.289 1 88.62 79 PHE A O 1
ATOM 654 N N . ALA A 1 80 ? 7.723 11.078 7.516 1 90.88 80 ALA A N 1
ATOM 655 C CA . ALA A 1 80 ? 6.723 10.008 7.504 1 90.88 80 ALA A CA 1
ATOM 656 C C . ALA A 1 80 ? 5.473 10.438 6.738 1 90.88 80 ALA A C 1
ATOM 658 O O . ALA A 1 80 ? 4.965 9.68 5.902 1 90.88 80 ALA A O 1
ATOM 659 N N . LEU A 1 81 ? 5.02 11.656 7.008 1 91.75 81 LEU A N 1
ATOM 660 C CA . LEU A 1 81 ? 3.842 12.188 6.332 1 91.75 81 LEU A CA 1
ATOM 661 C C . LEU A 1 81 ? 4.109 12.383 4.844 1 91.75 81 LEU A C 1
ATOM 663 O O . LEU A 1 81 ? 3.277 12.031 4.008 1 91.75 81 LEU A O 1
ATOM 667 N N . TYR A 1 82 ? 5.238 12.898 4.582 1 92.81 82 TYR A N 1
ATOM 668 C CA . TYR A 1 82 ? 5.629 13.172 3.205 1 92.81 82 TYR A CA 1
ATOM 669 C C . TYR A 1 82 ? 5.645 11.891 2.381 1 92.81 82 TYR A C 1
ATOM 671 O O . TYR A 1 82 ? 5.008 11.812 1.327 1 92.81 82 TYR A O 1
ATOM 679 N N . PHE A 1 83 ? 6.285 10.906 2.82 1 94.69 83 PHE A N 1
ATOM 680 C CA . PHE A 1 83 ? 6.469 9.688 2.035 1 94.69 83 PHE A CA 1
ATOM 681 C C . PHE A 1 83 ? 5.188 8.867 2.002 1 94.69 83 PHE A C 1
ATOM 683 O O . PHE A 1 83 ? 4.895 8.203 1.005 1 94.69 83 PHE A O 1
ATOM 690 N N . SER A 1 84 ? 4.41 8.867 3.086 1 94.75 84 SER A N 1
ATOM 691 C CA . SER A 1 84 ? 3.1 8.234 3.023 1 94.75 84 SER A CA 1
ATOM 692 C C . SER A 1 84 ? 2.199 8.914 1.999 1 94.75 84 SER A C 1
ATOM 694 O O . SER A 1 84 ? 1.493 8.242 1.241 1 94.75 84 SER A O 1
ATOM 696 N N . MET A 1 85 ? 2.244 10.195 1.984 1 94 85 MET A N 1
ATOM 697 C CA . MET A 1 85 ? 1.446 10.977 1.042 1 94 85 MET A CA 1
ATOM 698 C C . MET A 1 85 ? 1.835 10.648 -0.397 1 94 85 MET A C 1
ATOM 700 O O . MET A 1 85 ? 0.974 10.578 -1.276 1 94 85 MET A O 1
ATOM 704 N N . LEU A 1 86 ? 3.08 10.406 -0.638 1 94.62 86 LEU A N 1
ATOM 705 C CA . LEU A 1 86 ? 3.559 10.117 -1.984 1 94.62 86 LEU A CA 1
ATOM 706 C C . LEU A 1 86 ? 2.912 8.844 -2.525 1 94.62 86 LEU A C 1
ATOM 708 O O . LEU A 1 86 ? 2.758 8.688 -3.738 1 94.62 86 LEU A O 1
ATOM 712 N N . THR A 1 87 ? 2.486 7.961 -1.653 1 94.81 87 THR A N 1
ATOM 713 C CA . THR A 1 87 ? 1.869 6.719 -2.096 1 94.81 87 THR A CA 1
ATOM 714 C C . THR A 1 87 ? 0.52 6.988 -2.756 1 94.81 87 THR A C 1
ATOM 716 O O . THR A 1 87 ? 0.005 6.148 -3.498 1 94.81 87 THR A O 1
ATOM 719 N N . LEU A 1 88 ? -0.056 8.125 -2.527 1 94.88 88 LEU A N 1
ATOM 720 C CA . LEU A 1 88 ? -1.34 8.484 -3.119 1 94.88 88 LEU A CA 1
ATOM 721 C C . LEU A 1 88 ? -1.211 8.672 -4.625 1 94.88 88 LEU A C 1
ATOM 723 O O . LEU A 1 88 ? -2.213 8.664 -5.344 1 94.88 88 LEU A O 1
ATOM 727 N N . ARG A 1 89 ? 0.017 8.844 -5.121 1 93.19 89 ARG A N 1
ATOM 728 C CA . ARG A 1 89 ? 0.26 8.961 -6.555 1 93.19 89 ARG A CA 1
ATOM 729 C C . ARG A 1 89 ? -0.18 7.699 -7.293 1 93.19 89 ARG A C 1
ATOM 731 O O . ARG A 1 89 ? -0.449 7.738 -8.492 1 93.19 89 ARG A O 1
ATOM 738 N N . ALA A 1 90 ? -0.287 6.633 -6.59 1 93.19 90 ALA A N 1
ATOM 739 C CA . ALA A 1 90 ? -0.617 5.344 -7.199 1 93.19 90 ALA A CA 1
ATOM 740 C C . ALA A 1 90 ? -2.115 5.234 -7.465 1 93.19 90 ALA A C 1
ATOM 742 O O . ALA A 1 90 ? -2.564 4.305 -8.141 1 93.19 90 ALA A O 1
ATOM 743 N N . TYR A 1 91 ? -2.871 6.145 -6.977 1 93.69 91 TYR A N 1
ATOM 744 C CA . TYR A 1 91 ? -4.32 6.102 -7.137 1 93.69 91 TYR A CA 1
ATOM 745 C C . TYR A 1 91 ? -4.773 7.023 -8.266 1 93.69 91 TYR A C 1
ATOM 747 O O . TYR A 1 91 ? -4.559 8.234 -8.203 1 93.69 91 TYR A O 1
ATOM 755 N N . GLU A 1 92 ? -5.379 6.41 -9.25 1 91.81 92 GLU A N 1
ATOM 756 C CA . GLU A 1 92 ? -5.977 7.219 -10.305 1 91.81 92 GLU A CA 1
ATOM 757 C C . GLU A 1 92 ? -7.074 8.125 -9.758 1 91.81 92 GLU A C 1
ATOM 759 O O . GLU A 1 92 ? -7.238 9.258 -10.219 1 91.81 92 GLU A O 1
ATOM 764 N N . THR A 1 93 ? -7.844 7.566 -8.844 1 93.56 93 THR A N 1
ATOM 765 C CA . THR A 1 93 ? -8.93 8.297 -8.195 1 93.56 93 THR A CA 1
ATOM 766 C C . THR A 1 93 ? -8.812 8.203 -6.676 1 93.56 93 THR A C 1
ATOM 768 O O . THR A 1 93 ? -8.516 7.137 -6.133 1 93.56 93 THR A O 1
ATOM 771 N N . THR A 1 94 ? -8.945 9.297 -5.984 1 93.19 94 THR A N 1
ATOM 772 C CA . THR A 1 94 ? -9.117 9.352 -4.535 1 93.19 94 THR A CA 1
ATOM 773 C C . THR A 1 94 ? -10.414 10.07 -4.172 1 93.19 94 THR A C 1
ATOM 775 O O . THR A 1 94 ? -10.961 10.82 -4.984 1 93.19 94 THR A O 1
ATOM 778 N N . PRO A 1 95 ? -10.891 9.758 -3.02 1 92.94 95 PRO A N 1
ATOM 779 C CA . PRO A 1 95 ? -12.117 10.469 -2.652 1 92.94 95 PRO A CA 1
ATOM 780 C C . PRO A 1 95 ? -11.859 11.891 -2.17 1 92.94 95 PRO A C 1
ATOM 782 O O . PRO A 1 95 ? -12.805 12.633 -1.877 1 92.94 95 PRO A O 1
ATOM 785 N N . PHE A 1 96 ? -10.641 12.258 -2.109 1 88.25 96 PHE A N 1
ATOM 786 C CA . PHE A 1 96 ? -10.242 13.594 -1.679 1 88.25 96 PHE A CA 1
ATOM 787 C C . PHE A 1 96 ? -9.805 14.438 -2.867 1 88.25 96 PHE A C 1
ATOM 789 O O . PHE A 1 96 ? -9.156 13.938 -3.789 1 88.25 96 PHE A O 1
ATOM 796 N N . HIS A 1 97 ? -10.25 15.609 -2.896 1 81.12 97 HIS A N 1
ATOM 797 C CA . HIS A 1 97 ? -9.82 16.531 -3.943 1 81.12 97 HIS A CA 1
ATOM 798 C C . HIS A 1 97 ? -8.469 17.156 -3.602 1 81.12 97 HIS A C 1
ATOM 800 O O . HIS A 1 97 ? -8.398 18.125 -2.852 1 81.12 97 HIS A O 1
ATOM 806 N N . LEU A 1 98 ? -7.438 16.484 -4.141 1 80.25 98 LEU A N 1
ATOM 807 C CA . LEU A 1 98 ? -6.113 17 -3.814 1 80.25 98 LEU A CA 1
ATOM 808 C C . LEU A 1 98 ? -5.129 16.734 -4.949 1 80.25 98 LEU A C 1
ATOM 810 O O . LEU A 1 98 ? -5.414 15.945 -5.852 1 80.25 98 LEU A O 1
ATOM 814 N N . SER A 1 99 ? -4.059 17.516 -4.91 1 86.31 99 SER A N 1
ATOM 815 C CA . SER A 1 99 ? -2.887 17.297 -5.754 1 86.31 99 SER A CA 1
ATOM 816 C C . SER A 1 99 ? -1.66 16.969 -4.914 1 86.31 99 SER A C 1
ATOM 818 O O . SER A 1 99 ? -1.23 17.766 -4.078 1 86.31 99 SER A O 1
ATOM 820 N N . VAL A 1 100 ? -1.157 15.852 -5.199 1 90.81 100 VAL A N 1
ATOM 821 C CA . VAL A 1 100 ? 0.019 15.414 -4.453 1 90.81 100 VAL A CA 1
ATOM 822 C C . VAL A 1 100 ? 1.177 16.375 -4.699 1 90.81 100 VAL A C 1
ATOM 824 O O . VAL A 1 100 ? 1.93 16.703 -3.779 1 90.81 100 VAL A O 1
ATOM 827 N N . GLU A 1 101 ? 1.261 16.875 -5.887 1 89.38 101 GLU A N 1
ATOM 828 C CA . GLU A 1 101 ? 2.338 17.797 -6.234 1 89.38 101 GLU A CA 1
ATOM 829 C C . GLU A 1 101 ? 2.211 19.109 -5.465 1 89.38 101 GLU A C 1
ATOM 831 O O . GLU A 1 101 ? 3.213 19.672 -5.016 1 89.38 101 GLU A O 1
ATOM 836 N N . LYS A 1 102 ? 1.003 19.547 -5.309 1 83.31 102 LYS A N 1
ATOM 837 C CA . LYS A 1 102 ? 0.779 20.75 -4.516 1 83.31 102 LYS A CA 1
ATOM 838 C C . LYS A 1 102 ? 1.117 20.516 -3.047 1 83.31 102 LYS A C 1
ATOM 840 O O . LYS A 1 102 ? 1.714 21.375 -2.393 1 83.31 102 LYS A O 1
ATOM 845 N N . LEU A 1 103 ? 0.722 19.438 -2.582 1 86.06 103 LEU A N 1
ATOM 846 C CA . LEU A 1 103 ? 1.008 19.078 -1.197 1 86.06 103 LEU A CA 1
ATOM 847 C C . LEU A 1 103 ? 2.51 18.953 -0.965 1 86.06 103 LEU A C 1
ATOM 849 O O . LEU A 1 103 ? 3.021 19.406 0.065 1 86.06 103 LEU A O 1
ATOM 853 N N . LYS A 1 104 ? 3.191 18.328 -1.923 1 87.81 104 LYS A N 1
ATOM 854 C CA . LYS A 1 104 ? 4.648 18.234 -1.859 1 87.81 104 LYS A CA 1
ATOM 855 C C . LYS A 1 104 ? 5.289 19.609 -1.705 1 87.81 104 LYS A C 1
ATOM 857 O O . LYS A 1 104 ? 6.164 19.797 -0.858 1 87.81 104 LYS A O 1
ATOM 862 N N . LYS A 1 105 ? 4.863 20.5 -2.465 1 83.38 105 LYS A N 1
ATOM 863 C CA . LYS A 1 105 ? 5.391 21.859 -2.426 1 83.38 105 LYS A CA 1
ATOM 864 C C . LYS A 1 105 ? 5.117 22.516 -1.075 1 83.38 105 LYS A C 1
ATOM 866 O O . LYS A 1 105 ? 5.961 23.25 -0.552 1 83.38 105 LYS A O 1
ATOM 871 N N . LYS A 1 106 ? 3.963 22.297 -0.529 1 77 106 LYS A N 1
ATOM 872 C CA . LYS A 1 106 ? 3.629 22.844 0.782 1 77 106 LYS A CA 1
ATOM 873 C C . LYS A 1 106 ? 4.598 22.344 1.85 1 77 106 LYS A C 1
ATOM 875 O O . LYS A 1 106 ? 5.039 23.109 2.705 1 77 106 LYS A O 1
ATOM 880 N N . PHE A 1 107 ? 4.922 21.094 1.807 1 82.38 107 PHE A N 1
ATOM 881 C CA . PHE A 1 107 ? 5.891 20.531 2.736 1 82.38 107 PHE A CA 1
ATOM 882 C C . PHE A 1 107 ? 7.254 21.188 2.568 1 82.38 107 PHE A C 1
ATOM 884 O O . PHE A 1 107 ? 7.887 21.578 3.555 1 82.38 107 PHE A O 1
ATOM 891 N N . GLU A 1 108 ? 7.637 21.266 1.368 1 81.12 108 GLU A N 1
ATOM 892 C CA . GLU A 1 108 ? 8.953 21.828 1.094 1 81.12 108 GLU A CA 1
ATOM 893 C C . GLU A 1 108 ? 9.031 23.297 1.546 1 81.12 108 GLU A C 1
ATOM 895 O O . GLU A 1 108 ? 10.07 23.734 2.049 1 81.12 108 GLU A O 1
ATOM 900 N N . ASN A 1 109 ? 7.961 23.953 1.451 1 71.88 109 ASN A N 1
ATOM 901 C CA . ASN A 1 109 ? 7.934 25.359 1.795 1 71.88 109 ASN A CA 1
ATOM 902 C C . ASN A 1 109 ? 8.016 25.578 3.303 1 71.88 109 ASN A C 1
ATOM 904 O O . ASN A 1 109 ? 8.367 26.672 3.762 1 71.88 109 ASN A O 1
ATOM 908 N N . CYS A 1 110 ? 7.715 24.562 3.99 1 67.38 110 CYS A N 1
ATOM 909 C CA . CYS A 1 110 ? 7.703 24.703 5.445 1 67.38 110 CYS A CA 1
ATOM 910 C C . CYS A 1 110 ? 9.023 24.234 6.043 1 67.38 110 CYS A C 1
ATOM 912 O O . CYS A 1 110 ? 9.227 24.328 7.258 1 67.38 110 CYS A O 1
ATOM 914 N N . LEU A 1 111 ? 9.938 23.781 5.211 1 74.38 111 LEU A N 1
ATOM 915 C CA . LEU A 1 111 ? 11.219 23.25 5.676 1 74.38 111 LEU A CA 1
ATOM 916 C C . LEU A 1 111 ? 12.359 24.219 5.352 1 74.38 111 LEU A C 1
ATOM 918 O O . LEU A 1 111 ? 12.25 25.016 4.426 1 74.38 111 LEU A O 1
ATOM 922 N N . SER A 1 112 ? 13.359 24.172 6.199 1 74.75 112 SER A N 1
ATOM 923 C CA . SER A 1 112 ? 14.578 24.906 5.883 1 74.75 112 SER A CA 1
ATOM 924 C C . SER A 1 112 ? 15.25 24.344 4.633 1 74.75 112 SER A C 1
ATOM 926 O O . SER A 1 112 ? 14.961 23.234 4.211 1 74.75 112 SER A O 1
ATOM 928 N N . ALA A 1 113 ? 16.125 25.125 4.055 1 77 113 ALA A N 1
ATOM 929 C CA . ALA A 1 113 ? 16.828 24.719 2.846 1 77 113 ALA A CA 1
ATOM 930 C C . ALA A 1 113 ? 17.594 23.406 3.074 1 77 113 ALA A C 1
ATOM 932 O O . ALA A 1 113 ? 17.609 22.531 2.209 1 77 113 ALA A O 1
ATOM 933 N N . GLU A 1 114 ? 18.188 23.328 4.203 1 82.19 114 GLU A N 1
ATOM 934 C CA . GLU A 1 114 ? 18.953 22.125 4.539 1 82.19 114 GLU A CA 1
ATOM 935 C C . GLU A 1 114 ? 18.047 20.906 4.613 1 82.19 114 GLU A C 1
ATOM 937 O O . GLU A 1 114 ? 18.406 19.828 4.129 1 82.19 114 GLU A O 1
ATOM 942 N N . LYS A 1 115 ? 16.953 21.094 5.184 1 82.81 115 LYS A N 1
ATOM 943 C CA . LYS A 1 115 ? 16 20 5.355 1 82.81 115 LYS A CA 1
ATOM 944 C C . LYS A 1 115 ? 15.359 19.609 4.023 1 82.81 115 LYS A C 1
ATOM 946 O O . LYS A 1 115 ? 15.055 18.438 3.791 1 82.81 115 LYS A O 1
ATOM 951 N N . ILE A 1 116 ? 15.195 20.562 3.197 1 85.69 116 ILE A N 1
ATOM 952 C CA . ILE A 1 116 ? 14.688 20.297 1.856 1 85.69 116 ILE A CA 1
ATOM 953 C C . ILE A 1 116 ? 15.68 19.438 1.092 1 85.69 116 ILE A C 1
ATOM 955 O O . ILE A 1 116 ? 15.289 18.469 0.419 1 85.69 116 ILE A O 1
ATOM 959 N N . GLU A 1 117 ? 16.859 19.828 1.198 1 88.81 117 GLU A N 1
ATOM 960 C CA . GLU A 1 117 ? 17.906 19.031 0.534 1 88.81 117 GLU A CA 1
ATOM 961 C C . GLU A 1 117 ? 17.922 17.594 1.043 1 88.81 117 GLU A C 1
ATOM 963 O O . GLU A 1 117 ? 18.047 16.656 0.257 1 88.81 117 GLU A O 1
ATOM 968 N N . LEU A 1 118 ? 17.828 17.469 2.293 1 89.62 118 LEU A N 1
ATOM 969 C CA . LEU A 1 118 ? 17.766 16.141 2.889 1 89.62 118 LEU A CA 1
ATOM 970 C C . LEU A 1 118 ? 16.562 15.375 2.379 1 89.62 118 LEU A C 1
ATOM 972 O O . LEU A 1 118 ? 16.672 14.211 1.989 1 89.62 118 LEU A O 1
ATOM 976 N N . LEU A 1 119 ? 15.438 16 2.408 1 91.38 119 LEU A N 1
ATOM 977 C CA . LEU A 1 119 ? 14.195 15.398 1.933 1 91.38 119 LEU A CA 1
ATOM 978 C C . LEU A 1 119 ? 14.352 14.898 0.499 1 91.38 119 LEU A C 1
ATOM 980 O O . LEU A 1 119 ? 13.945 13.781 0.18 1 91.38 119 LEU A O 1
ATOM 984 N N . ARG A 1 120 ? 14.945 15.695 -0.282 1 91.31 120 ARG A N 1
ATOM 985 C CA . ARG A 1 120 ? 15.141 15.352 -1.687 1 91.31 120 ARG A CA 1
ATOM 986 C C . ARG A 1 120 ? 16.109 14.18 -1.832 1 91.31 120 ARG A C 1
ATOM 988 O O . ARG A 1 120 ? 15.938 13.328 -2.705 1 91.31 120 ARG A O 1
ATOM 995 N N . LYS A 1 121 ? 17.109 14.156 -1.025 1 92.56 121 LYS A N 1
ATOM 996 C CA . LYS A 1 121 ? 18.031 13.023 -1.023 1 92.56 121 LYS A CA 1
ATOM 997 C C . LYS A 1 121 ? 17.328 11.734 -0.638 1 92.56 121 LYS A C 1
ATOM 999 O O . LYS A 1 121 ? 17.531 10.695 -1.271 1 92.56 121 LYS A O 1
ATOM 1004 N N . VAL A 1 122 ? 16.516 11.805 0.376 1 94.56 122 VAL A N 1
ATOM 1005 C CA . VAL A 1 122 ? 15.781 10.625 0.829 1 94.56 122 VAL A CA 1
ATOM 1006 C C . VAL A 1 122 ? 14.812 10.164 -0.263 1 94.56 122 VAL A C 1
ATOM 1008 O O . VAL A 1 122 ? 14.68 8.969 -0.521 1 94.56 122 VAL A O 1
ATOM 1011 N N . GLU A 1 123 ? 14.172 11.078 -0.905 1 93.75 123 GLU A N 1
ATOM 1012 C CA . GLU A 1 123 ? 13.219 10.758 -1.961 1 93.75 123 GLU A CA 1
ATOM 1013 C C . GLU A 1 123 ? 13.883 9.977 -3.09 1 93.75 123 GLU A C 1
ATOM 1015 O O . GLU A 1 123 ? 13.234 9.172 -3.766 1 93.75 123 GLU A O 1
ATOM 1020 N N . LYS A 1 124 ? 15.125 10.164 -3.264 1 93 124 LYS A N 1
ATOM 1021 C CA . LYS A 1 124 ? 15.859 9.5 -4.332 1 93 124 LYS A CA 1
ATOM 1022 C C . LYS A 1 124 ? 16.125 8.031 -3.986 1 93 124 LYS A C 1
ATOM 1024 O O . LYS A 1 124 ? 16.312 7.203 -4.879 1 93 124 LYS A O 1
ATOM 1029 N N . VAL A 1 125 ? 16.125 7.734 -2.695 1 95.19 125 VAL A N 1
ATOM 1030 C CA . VAL A 1 125 ? 16.625 6.414 -2.334 1 95.19 125 VAL A CA 1
ATOM 1031 C C . VAL A 1 125 ? 15.547 5.625 -1.601 1 95.19 125 VAL A C 1
ATOM 1033 O O . VAL A 1 125 ? 15.688 4.414 -1.402 1 95.19 125 VAL A O 1
ATOM 1036 N N . PHE A 1 126 ? 14.508 6.262 -1.184 1 96.06 126 PHE A N 1
ATOM 1037 C CA . PHE A 1 126 ? 13.531 5.633 -0.302 1 96.06 126 PHE A CA 1
ATOM 1038 C C . PHE A 1 126 ? 12.141 5.676 -0.921 1 96.06 126 PHE A C 1
ATOM 1040 O O . PHE A 1 126 ? 11.703 6.723 -1.405 1 96.06 126 PHE A O 1
ATOM 1047 N N . ARG A 1 127 ? 11.461 4.535 -0.869 1 93.94 127 ARG A N 1
ATOM 1048 C CA . ARG A 1 127 ? 10.086 4.477 -1.358 1 93.94 127 ARG A CA 1
ATOM 1049 C C . ARG A 1 127 ? 9.25 3.518 -0.52 1 93.94 127 ARG A C 1
ATOM 1051 O O . ARG A 1 127 ? 9.711 2.432 -0.16 1 93.94 127 ARG A O 1
ATOM 1058 N N . LEU A 1 128 ? 8.016 3.957 -0.176 1 94.31 128 LEU A N 1
ATOM 1059 C CA . LEU A 1 128 ? 7.023 3.092 0.452 1 94.31 128 LEU A CA 1
ATOM 1060 C C . LEU A 1 128 ? 6.238 2.312 -0.598 1 94.31 128 LEU A C 1
ATOM 1062 O O . LEU A 1 128 ? 6.031 2.801 -1.712 1 94.31 128 LEU A O 1
ATOM 1066 N N . ALA A 1 129 ? 5.82 1.169 -0.147 1 89.62 129 ALA A N 1
ATOM 1067 C CA . ALA A 1 129 ? 5.055 0.304 -1.039 1 89.62 129 ALA A CA 1
ATOM 1068 C C . ALA A 1 129 ? 3.764 0.984 -1.486 1 89.62 129 ALA A C 1
ATOM 1070 O O . ALA A 1 129 ? 3.105 1.663 -0.695 1 89.62 129 ALA A O 1
ATOM 1071 N N . SER A 1 130 ? 3.506 0.841 -2.752 1 89 130 SER A N 1
ATOM 1072 C CA . SER A 1 130 ? 2.229 1.284 -3.301 1 89 130 SER A CA 1
ATOM 1073 C C . SER A 1 130 ? 1.772 0.378 -4.441 1 89 130 SER A C 1
ATOM 1075 O O . SER A 1 130 ? 2.596 -0.127 -5.207 1 89 130 SER A O 1
ATOM 1077 N N . ILE A 1 131 ? 0.536 0.068 -4.41 1 89.75 131 ILE A N 1
ATOM 1078 C CA . ILE A 1 131 ? -0.075 -0.69 -5.5 1 89.75 131 ILE A CA 1
ATOM 1079 C C . ILE A 1 131 ? -0.822 0.258 -6.434 1 89.75 131 ILE A C 1
ATOM 1081 O O . ILE A 1 131 ? -1.59 1.11 -5.98 1 89.75 131 ILE A O 1
ATOM 1085 N N . GLN A 1 132 ? -0.556 0.065 -7.688 1 89.56 132 GLN A N 1
ATOM 1086 C CA . GLN A 1 132 ? -1.183 0.947 -8.664 1 89.56 132 GLN A CA 1
ATOM 1087 C C . GLN A 1 132 ? -2.68 0.672 -8.773 1 89.56 132 GLN A C 1
ATOM 1089 O O . GLN A 1 132 ? -3.096 -0.473 -8.961 1 89.56 132 GLN A O 1
ATOM 1094 N N . HIS A 1 133 ? -3.43 1.671 -8.555 1 92.56 133 HIS A N 1
ATOM 1095 C CA . HIS A 1 133 ? -4.875 1.673 -8.758 1 92.56 133 HIS A CA 1
ATOM 1096 C C . HIS A 1 133 ? -5.254 2.471 -10 1 92.56 133 HIS A C 1
ATOM 1098 O O . HIS A 1 133 ? -5.613 3.648 -9.898 1 92.56 133 HIS A O 1
ATOM 1104 N N . ASN A 1 134 ? -5.355 1.836 -11.117 1 89.94 134 ASN A N 1
ATOM 1105 C CA . ASN A 1 134 ? -5.379 2.529 -12.398 1 89.94 134 ASN A CA 1
ATOM 1106 C C . ASN A 1 134 ? -6.805 2.775 -12.883 1 89.94 134 ASN A C 1
ATOM 1108 O O . ASN A 1 134 ? -7.027 3.551 -13.812 1 89.94 134 ASN A O 1
ATOM 1112 N N . ASN A 1 135 ? -7.734 2.113 -12.273 1 91.5 135 ASN A N 1
ATOM 1113 C CA . ASN A 1 135 ? -9.109 2.258 -12.742 1 91.5 135 ASN A CA 1
ATOM 1114 C C . ASN A 1 135 ? -9.766 3.51 -12.164 1 91.5 135 ASN A C 1
ATOM 1116 O O . ASN A 1 135 ? -9.609 3.809 -10.977 1 91.5 135 ASN A O 1
ATOM 1120 N N . GLU A 1 136 ? -10.453 4.168 -13.039 1 93.81 136 GLU A N 1
ATOM 1121 C CA . GLU A 1 136 ? -11.172 5.359 -12.609 1 93.81 136 GLU A CA 1
ATOM 1122 C C . GLU A 1 136 ? -12.453 4.992 -11.859 1 93.81 136 GLU A C 1
ATOM 1124 O O . GLU A 1 136 ? -13.156 4.055 -12.242 1 93.81 136 GLU A O 1
ATOM 1129 N N . CYS A 1 137 ? -12.734 5.672 -10.805 1 96 137 CYS A N 1
ATOM 1130 C CA . CYS A 1 137 ? -13.938 5.516 -9.992 1 96 137 CYS A CA 1
ATOM 1131 C C . CYS A 1 137 ? -14.664 6.844 -9.828 1 96 137 CYS A C 1
ATOM 1133 O O . CYS A 1 137 ? -14.555 7.492 -8.781 1 96 137 CYS A O 1
ATOM 1135 N N . PRO A 1 138 ? -15.477 7.176 -10.758 1 95.5 138 PRO A N 1
ATOM 1136 C CA . PRO A 1 138 ? -16.062 8.516 -10.805 1 95.5 138 PRO A CA 1
ATOM 1137 C C . PRO A 1 138 ? -16.984 8.797 -9.617 1 95.5 138 PRO A C 1
ATOM 1139 O O . PRO A 1 138 ? -17.172 9.953 -9.242 1 95.5 138 PRO A O 1
ATOM 1142 N N . PHE A 1 139 ? -17.484 7.793 -9.008 1 97.25 139 PHE A N 1
ATOM 1143 C CA . PHE A 1 139 ? -18.484 8.008 -7.973 1 97.25 139 PHE A CA 1
ATOM 1144 C C . PHE A 1 139 ? -17.906 7.723 -6.594 1 97.25 139 PHE A C 1
ATOM 1146 O O . PHE A 1 139 ? -18.656 7.57 -5.621 1 97.25 139 PHE A O 1
ATOM 1153 N N . LEU A 1 140 ? -16.625 7.598 -6.523 1 97.12 140 LEU A N 1
ATOM 1154 C CA . LEU A 1 140 ? -15.977 7.227 -5.27 1 97.12 140 LEU A CA 1
ATOM 1155 C C . LEU A 1 140 ? -16.312 8.234 -4.172 1 97.12 140 LEU A C 1
ATOM 1157 O O . LEU A 1 140 ? -16.641 7.844 -3.049 1 97.12 140 LEU A O 1
ATOM 1161 N N . SER A 1 141 ? -16.234 9.555 -4.457 1 95.12 141 SER A N 1
ATOM 1162 C CA . SER A 1 141 ? -16.547 10.594 -3.484 1 95.12 141 SER A CA 1
ATOM 1163 C C . SER A 1 141 ? -18.016 10.516 -3.047 1 95.12 141 SER A C 1
ATOM 1165 O O . SER A 1 141 ? -18.328 10.719 -1.871 1 95.12 141 SER A O 1
ATOM 1167 N N . ASP A 1 142 ? -18.891 10.266 -3.945 1 96.31 142 ASP A N 1
ATOM 1168 C CA . ASP A 1 142 ? -20.312 10.117 -3.641 1 96.31 142 ASP A CA 1
ATOM 1169 C C . ASP A 1 142 ? -20.547 8.938 -2.705 1 96.31 142 ASP A C 1
ATOM 1171 O O . ASP A 1 142 ? -21.328 9.039 -1.751 1 96.31 142 ASP A O 1
ATOM 1175 N N . ILE A 1 143 ? -19.938 7.844 -3.025 1 97.81 143 ILE A N 1
ATOM 1176 C CA . ILE A 1 143 ? -20.062 6.641 -2.211 1 97.81 143 ILE A CA 1
ATOM 1177 C C . ILE A 1 143 ? -19.641 6.938 -0.777 1 97.81 143 ILE A C 1
ATOM 1179 O O . ILE A 1 143 ? -20.328 6.57 0.175 1 97.81 143 ILE A O 1
ATOM 1183 N N . LEU A 1 144 ? -18.531 7.59 -0.669 1 96.69 144 LEU A N 1
ATOM 1184 C CA . LEU A 1 144 ? -18.031 7.953 0.653 1 96.69 144 LEU A CA 1
ATOM 1185 C C . LEU A 1 144 ? -19.016 8.852 1.382 1 96.69 144 LEU A C 1
ATOM 1187 O O . LEU A 1 144 ? -19.328 8.625 2.553 1 96.69 144 LEU A O 1
ATOM 1191 N N . ARG A 1 145 ? -19.516 9.852 0.741 1 95 145 ARG A N 1
ATOM 1192 C CA . ARG A 1 145 ? -20.484 10.773 1.328 1 95 145 ARG A CA 1
ATOM 1193 C C . ARG A 1 145 ? -21.719 10.031 1.809 1 95 145 ARG A C 1
ATOM 1195 O O . ARG A 1 145 ? -22.188 10.242 2.934 1 95 145 ARG A O 1
ATOM 1202 N N . TYR A 1 146 ? -22.219 9.148 0.952 1 97 146 TYR A N 1
ATOM 1203 C CA . TYR A 1 146 ? -23.422 8.398 1.312 1 97 146 TYR A CA 1
ATOM 1204 C C . TYR A 1 146 ? -23.156 7.484 2.502 1 97 146 TYR A C 1
ATOM 1206 O O . TYR A 1 146 ? -24.031 7.293 3.354 1 97 146 TYR A O 1
ATOM 1214 N N . ALA A 1 147 ? -22.016 6.91 2.562 1 96.94 147 ALA A N 1
ATOM 1215 C CA . ALA A 1 147 ? -21.656 6.043 3.682 1 96.94 147 ALA A CA 1
ATOM 1216 C C . ALA A 1 147 ? -21.609 6.828 4.988 1 96.94 147 ALA A C 1
ATOM 1218 O O . ALA A 1 147 ? -22.219 6.418 5.988 1 96.94 147 ALA A O 1
ATOM 1219 N N . ILE A 1 148 ? -20.969 7.988 4.973 1 95.56 148 ILE A N 1
ATOM 1220 C CA . ILE A 1 148 ? -20.781 8.789 6.18 1 95.56 148 ILE A CA 1
ATOM 1221 C C . ILE A 1 148 ? -22.125 9.352 6.633 1 95.56 148 ILE A C 1
ATOM 1223 O O . ILE A 1 148 ? -22.391 9.484 7.836 1 95.56 148 ILE A O 1
ATOM 1227 N N . GLU A 1 149 ? -22.969 9.664 5.719 1 95.06 149 GLU A N 1
ATOM 1228 C CA . GLU A 1 149 ? -24.281 10.25 6.027 1 95.06 149 GLU A CA 1
ATOM 1229 C C . GLU A 1 149 ? -25.312 9.164 6.32 1 95.06 149 GLU A C 1
ATOM 1231 O O . GLU A 1 149 ? -26.469 9.469 6.609 1 95.06 149 GLU A O 1
ATOM 1236 N N . GLU A 1 150 ? -24.953 7.965 6.215 1 96.12 150 GLU A N 1
ATOM 1237 C CA . GLU A 1 150 ? -25.828 6.824 6.473 1 96.12 150 GLU A CA 1
ATOM 1238 C C . GLU A 1 150 ? -27.094 6.898 5.625 1 96.12 150 GLU A C 1
ATOM 1240 O O . GLU A 1 150 ? -28.203 6.777 6.145 1 96.12 150 GLU A O 1
ATOM 1245 N N . LYS A 1 151 ? -26.859 7.027 4.305 1 97.12 151 LYS A N 1
ATOM 1246 C CA . LYS A 1 151 ? -27.984 7.141 3.365 1 97.12 151 LYS A CA 1
ATOM 1247 C C . LYS A 1 151 ? -28.078 5.902 2.482 1 97.12 151 LYS A C 1
ATOM 1249 O O . LYS A 1 151 ? -27.078 5.277 2.158 1 97.12 151 LYS A O 1
ATOM 1254 N N . VAL A 1 152 ? -29.312 5.633 2.174 1 97.94 152 VAL A N 1
ATOM 1255 C CA . VAL A 1 152 ? -29.578 4.574 1.204 1 97.94 152 VAL A CA 1
ATOM 1256 C C . VAL A 1 152 ? -29.484 5.137 -0.212 1 97.94 152 VAL A C 1
ATOM 1258 O O . VAL A 1 152 ? -29.938 6.258 -0.472 1 97.94 152 VAL A O 1
ATOM 1261 N N . CYS A 1 153 ? -28.906 4.359 -1.076 1 97.94 153 CYS A N 1
ATOM 1262 C CA . CYS A 1 153 ? -28.766 4.824 -2.451 1 97.94 153 CYS A CA 1
ATOM 1263 C C . CYS A 1 153 ? -29.156 3.734 -3.439 1 97.94 153 CYS A C 1
ATOM 1265 O O . CYS A 1 153 ? -29.141 2.551 -3.102 1 97.94 153 CYS A O 1
ATOM 1267 N N . ASN A 1 154 ? -29.562 4.164 -4.574 1 97.94 154 ASN A N 1
ATOM 1268 C CA . ASN A 1 154 ? -29.734 3.303 -5.738 1 97.94 154 ASN A CA 1
ATOM 1269 C C . ASN A 1 154 ? -28.5 3.281 -6.617 1 97.94 154 ASN A C 1
ATOM 1271 O O . ASN A 1 154 ? -28.062 4.324 -7.117 1 97.94 154 ASN A O 1
ATOM 1275 N N . VAL A 1 155 ? -27.953 2.111 -6.797 1 97.94 155 VAL A N 1
ATOM 1276 C CA . VAL A 1 155 ? -26.688 1.964 -7.508 1 97.94 155 VAL A CA 1
ATOM 1277 C C . VAL A 1 155 ? -26.922 1.238 -8.828 1 97.94 155 VAL A C 1
ATOM 1279 O O . VAL A 1 155 ? -27.547 0.18 -8.867 1 97.94 155 VAL A O 1
ATOM 1282 N N . THR A 1 156 ? -26.5 1.856 -9.883 1 98 156 THR A N 1
ATOM 1283 C CA . THR A 1 156 ? -26.422 1.182 -11.172 1 98 156 THR A CA 1
ATOM 1284 C C . THR A 1 156 ? -25.047 0.565 -11.383 1 98 156 THR A C 1
ATOM 1286 O O . THR A 1 156 ? -24.031 1.275 -11.398 1 98 156 THR A O 1
ATOM 1289 N N . TYR A 1 157 ? -25.016 -0.754 -11.57 1 97.06 157 TYR A N 1
ATOM 1290 C CA . TYR A 1 157 ? -23.75 -1.505 -11.547 1 97.06 157 TYR A CA 1
ATOM 1291 C C . TYR A 1 157 ? -23.594 -2.34 -12.812 1 97.06 157 TYR A C 1
ATOM 1293 O O . TYR A 1 157 ? -24.562 -2.945 -13.289 1 97.06 157 TYR A O 1
ATOM 1301 N N . GLN A 1 158 ? -22.391 -2.297 -13.414 1 94.44 158 GLN A N 1
ATOM 1302 C CA . GLN A 1 158 ? -22.078 -3.158 -14.547 1 94.44 158 GLN A CA 1
ATOM 1303 C C . GLN A 1 158 ? -21.625 -4.543 -14.086 1 94.44 158 GLN A C 1
ATOM 1305 O O . GLN A 1 158 ? -20.484 -4.723 -13.656 1 94.44 158 GLN A O 1
ATOM 1310 N N . LYS A 1 159 ? -22.422 -5.504 -14.141 1 87.12 159 LYS A N 1
ATOM 1311 C CA . LYS A 1 159 ? -22.109 -6.887 -13.805 1 87.12 159 LYS A CA 1
ATOM 1312 C C . LYS A 1 159 ? -21.953 -7.742 -15.055 1 87.12 159 LYS A C 1
ATOM 1314 O O . LYS A 1 159 ? -22.938 -8.055 -15.727 1 87.12 159 LYS A O 1
ATOM 1319 N N . ARG A 1 160 ? -20.672 -8.125 -15.242 1 79.5 160 ARG A N 1
ATOM 1320 C CA . ARG A 1 160 ? -20.375 -8.844 -16.469 1 79.5 160 ARG A CA 1
ATOM 1321 C C . ARG A 1 160 ? -20.844 -8.055 -17.688 1 79.5 160 ARG A C 1
ATOM 1323 O O . ARG A 1 160 ? -20.438 -6.91 -17.891 1 79.5 160 ARG A O 1
ATOM 1330 N N . ASP A 1 161 ? -21.844 -8.57 -18.406 1 83 161 ASP A N 1
ATOM 1331 C CA . ASP A 1 161 ? -22.25 -7.914 -19.641 1 83 161 ASP A CA 1
ATOM 1332 C C . ASP A 1 161 ? -23.641 -7.273 -19.484 1 83 161 ASP A C 1
ATOM 1334 O O . ASP A 1 161 ? -24.312 -7.004 -20.484 1 83 161 ASP A O 1
ATOM 1338 N N . ALA A 1 162 ? -24 -6.953 -18.188 1 91.69 162 ALA A N 1
ATOM 1339 C CA . ALA A 1 162 ? -25.328 -6.367 -17.984 1 91.69 162 ALA A CA 1
ATOM 1340 C C . ALA A 1 162 ? -25.297 -5.309 -16.891 1 91.69 162 ALA A C 1
ATOM 1342 O O . ALA A 1 162 ? -24.438 -5.336 -16.016 1 91.69 162 ALA A O 1
ATOM 1343 N N . GLU A 1 163 ? -26.312 -4.398 -17.078 1 94.94 163 GLU A N 1
ATOM 1344 C CA . GLU A 1 163 ? -26.516 -3.387 -16.047 1 94.94 163 GLU A CA 1
ATOM 1345 C C . GLU A 1 163 ? -27.562 -3.83 -15.039 1 94.94 163 GLU A C 1
ATOM 1347 O O . GLU A 1 163 ? -28.609 -4.367 -15.414 1 94.94 163 GLU A O 1
ATOM 1352 N N . ARG A 1 164 ? -27.266 -3.682 -13.781 1 95.94 164 ARG A N 1
ATOM 1353 C CA . ARG A 1 164 ? -28.188 -4.016 -12.695 1 95.94 164 ARG A CA 1
ATOM 1354 C C . ARG A 1 164 ? -28.297 -2.869 -11.703 1 95.94 164 ARG A C 1
ATOM 1356 O O . ARG A 1 164 ? -27.359 -2.082 -11.539 1 95.94 164 ARG A O 1
ATOM 1363 N N . LYS A 1 165 ? -29.484 -2.873 -11.102 1 96.19 165 LYS A N 1
ATOM 1364 C CA . LYS A 1 165 ? -29.719 -1.84 -10.102 1 96.19 165 LYS A CA 1
ATOM 1365 C C . LYS A 1 165 ? -29.906 -2.451 -8.719 1 96.19 165 LYS A C 1
ATOM 1367 O O . LYS A 1 165 ? -30.516 -3.508 -8.57 1 96.19 165 LYS A O 1
ATOM 1372 N N . TYR A 1 166 ? -29.375 -1.76 -7.719 1 96.81 166 TYR A N 1
ATOM 1373 C CA . TYR A 1 166 ? -29.438 -2.236 -6.344 1 96.81 166 TYR A CA 1
ATOM 1374 C C . TYR A 1 166 ? -29.766 -1.097 -5.387 1 96.81 166 TYR A C 1
ATOM 1376 O O . TYR A 1 166 ? -29.297 0.031 -5.574 1 96.81 166 TYR A O 1
ATOM 1384 N N . ASN A 1 167 ? -30.578 -1.363 -4.375 1 97.75 167 ASN A N 1
ATOM 1385 C CA . ASN A 1 167 ? -30.734 -0.467 -3.234 1 97.75 167 ASN A CA 1
ATOM 1386 C C . ASN A 1 167 ? -29.75 -0.804 -2.117 1 97.75 167 ASN A C 1
ATOM 1388 O O . ASN A 1 167 ? -29.906 -1.819 -1.436 1 97.75 167 ASN A O 1
ATOM 1392 N N . ILE A 1 168 ? -28.812 0.172 -1.91 1 98.06 168 ILE A N 1
ATOM 1393 C CA . ILE A 1 168 ? -27.656 -0.17 -1.076 1 98.06 168 ILE A CA 1
ATOM 1394 C C . ILE A 1 168 ? -27.406 0.938 -0.054 1 98.06 168 ILE A C 1
ATOM 1396 O O . ILE A 1 168 ? -27.609 2.119 -0.351 1 98.06 168 ILE A O 1
ATOM 1400 N N . GLN A 1 169 ? -27.062 0.579 1.09 1 98.19 169 GLN A N 1
ATOM 1401 C CA . GLN A 1 169 ? -26.438 1.479 2.053 1 98.19 169 GLN A CA 1
ATOM 1402 C C . GLN A 1 169 ? -24.984 1.087 2.305 1 98.19 169 GLN A C 1
ATOM 1404 O O . GLN A 1 169 ? -24.719 0.083 2.969 1 98.19 169 GLN A O 1
ATOM 1409 N N . PHE A 1 170 ? -24.078 1.898 1.833 1 97.81 170 PHE A N 1
ATOM 1410 C CA . PHE A 1 170 ? -22.672 1.589 1.943 1 97.81 170 PHE A CA 1
ATOM 1411 C C . PHE A 1 170 ? -22.172 1.821 3.367 1 97.81 170 PHE A C 1
ATOM 1413 O O . PHE A 1 170 ? -22.609 2.752 4.039 1 97.81 170 PHE A O 1
ATOM 1420 N N . PHE A 1 171 ? -21.203 0.971 3.822 1 96.38 171 PHE A N 1
ATOM 1421 C CA . PHE A 1 171 ? -20.688 1.136 5.18 1 96.38 171 PHE A CA 1
ATOM 1422 C C . PHE A 1 171 ? -19.188 0.886 5.227 1 96.38 171 PHE A C 1
ATOM 1424 O O . PHE A 1 171 ? -18.562 1.036 6.277 1 96.38 171 PHE A O 1
ATOM 1431 N N . ASP A 1 172 ? -18.578 0.53 4.125 1 95.5 172 ASP A N 1
ATOM 1432 C CA . ASP A 1 172 ? -17.141 0.313 4.051 1 95.5 172 ASP A CA 1
ATOM 1433 C C . ASP A 1 172 ? -16.609 0.608 2.646 1 95.5 172 ASP A C 1
ATOM 1435 O O . ASP A 1 172 ? -17.203 0.195 1.652 1 95.5 172 ASP A O 1
ATOM 1439 N N . ILE A 1 173 ? -15.609 1.367 2.57 1 97 173 ILE A N 1
ATOM 1440 C CA . ILE A 1 173 ? -14.875 1.657 1.341 1 97 173 ILE A CA 1
ATOM 1441 C C . ILE A 1 173 ? -13.391 1.393 1.553 1 97 173 ILE A C 1
ATOM 1443 O O . ILE A 1 173 ? -12.773 1.971 2.449 1 97 173 ILE A O 1
ATOM 1447 N N . SER A 1 174 ? -12.844 0.596 0.721 1 95.12 174 SER A N 1
ATOM 1448 C CA . SER A 1 174 ? -11.445 0.247 0.903 1 95.12 174 SER A CA 1
ATOM 1449 C C . SER A 1 174 ? -10.758 0.009 -0.437 1 95.12 174 SER A C 1
ATOM 1451 O O . SER A 1 174 ? -11.406 -0.319 -1.428 1 95.12 174 SER A O 1
ATOM 1453 N N . SER A 1 175 ? -9.5 0.33 -0.474 1 95.12 175 SER A N 1
ATOM 1454 C CA . SER A 1 175 ? -8.664 -0.033 -1.614 1 95.12 175 SER A CA 1
ATOM 1455 C C . SER A 1 175 ? -7.848 -1.29 -1.326 1 95.12 175 SER A C 1
ATOM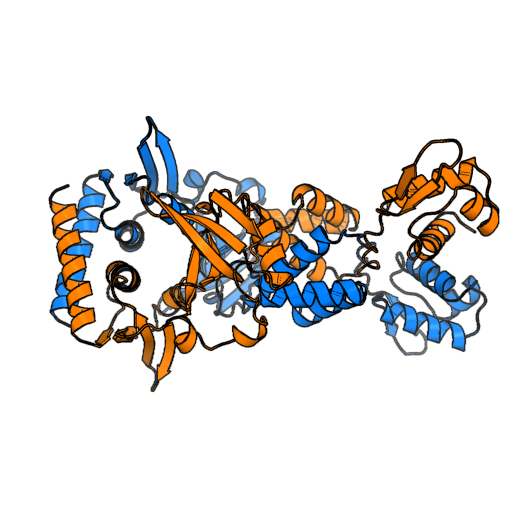 1457 O O . SER A 1 175 ? -7.301 -1.442 -0.233 1 95.12 175 SER A O 1
ATOM 1459 N N . ALA A 1 176 ? -7.895 -2.197 -2.254 1 90.62 176 ALA A N 1
ATOM 1460 C CA . ALA A 1 176 ? -7.156 -3.447 -2.096 1 90.62 176 ALA A CA 1
ATOM 1461 C C . ALA A 1 176 ? -6.762 -4.031 -3.449 1 90.62 176 ALA A C 1
ATOM 1463 O O . ALA A 1 176 ? -7.566 -4.035 -4.387 1 90.62 176 ALA A O 1
ATOM 1464 N N . TYR A 1 177 ? -5.512 -4.414 -3.521 1 89.06 177 TYR A N 1
ATOM 1465 C CA . TYR A 1 177 ? -4.992 -5.172 -4.656 1 89.06 177 TYR A CA 1
ATOM 1466 C C . TYR A 1 177 ? -5.254 -4.441 -5.965 1 89.06 177 TYR A C 1
ATOM 1468 O O . TYR A 1 177 ? -5.629 -5.059 -6.965 1 89.06 177 TYR A O 1
ATOM 1476 N N . GLY A 1 178 ? -5.273 -3.145 -5.883 1 91.06 178 GLY A N 1
ATOM 1477 C CA . GLY A 1 178 ? -5.285 -2.326 -7.086 1 91.06 178 GLY A CA 1
ATOM 1478 C C . GLY A 1 178 ? -6.668 -1.826 -7.457 1 91.06 178 GLY A C 1
ATOM 1479 O O . GLY A 1 178 ? -6.859 -1.262 -8.531 1 91.06 178 GLY A O 1
ATOM 1480 N N . GLN A 1 179 ? -7.637 -2.062 -6.566 1 93.38 179 GLN A N 1
ATOM 1481 C CA . GLN A 1 179 ? -9.008 -1.646 -6.852 1 93.38 179 GLN A CA 1
ATOM 1482 C C . GLN A 1 179 ? -9.656 -1.021 -5.621 1 93.38 179 GLN A C 1
ATOM 1484 O O . GLN A 1 179 ? -9.25 -1.288 -4.488 1 93.38 179 GLN A O 1
ATOM 1489 N N . TRP A 1 180 ? -10.633 -0.115 -5.938 1 96 180 TRP A N 1
ATOM 1490 C CA . TRP A 1 180 ? -11.516 0.367 -4.879 1 96 180 TRP A CA 1
ATOM 1491 C C . TRP A 1 180 ? -12.742 -0.532 -4.742 1 96 180 TRP A C 1
ATOM 1493 O O . TRP A 1 180 ? -13.398 -0.854 -5.738 1 96 180 TRP A O 1
ATOM 1503 N N . TYR A 1 181 ? -13.016 -0.88 -3.496 1 95.56 181 TYR A N 1
ATOM 1504 C CA . TYR A 1 181 ? -14.203 -1.672 -3.188 1 95.56 181 TYR A CA 1
ATOM 1505 C C . TYR A 1 181 ? -15.102 -0.941 -2.203 1 95.56 181 TYR A C 1
ATOM 1507 O O . TYR A 1 181 ? -14.625 -0.303 -1.264 1 95.56 181 TYR A O 1
ATOM 1515 N N . ALA A 1 182 ? -16.328 -1.024 -2.484 1 97.44 182 ALA A N 1
ATOM 1516 C CA . ALA A 1 182 ? -17.344 -0.539 -1.549 1 97.44 182 ALA A CA 1
ATOM 1517 C C . ALA A 1 182 ? -18.281 -1.667 -1.116 1 97.44 182 ALA A C 1
ATOM 1519 O O . ALA A 1 182 ? -18.797 -2.41 -1.954 1 97.44 182 ALA A O 1
ATOM 1520 N N . THR A 1 183 ? -18.391 -1.822 0.161 1 95.38 183 THR A N 1
ATOM 1521 C CA . THR A 1 183 ? -19.312 -2.811 0.717 1 95.38 183 THR A CA 1
ATOM 1522 C C . THR A 1 183 ? -20.562 -2.133 1.276 1 95.38 183 THR A C 1
ATOM 1524 O O . THR A 1 183 ? -20.469 -1.122 1.975 1 95.38 183 THR A O 1
ATOM 1527 N N . GLY A 1 184 ? -21.672 -2.654 0.933 1 96.06 184 GLY A N 1
ATOM 1528 C CA . GLY A 1 184 ? -22.938 -2.096 1.415 1 96.06 184 GLY A CA 1
ATOM 1529 C C . GLY A 1 184 ? -23.984 -3.152 1.711 1 96.06 184 GLY A C 1
ATOM 1530 O O . GLY A 1 184 ? -23.859 -4.293 1.259 1 96.06 184 GLY A O 1
ATOM 1531 N N . TYR A 1 185 ? -24.922 -2.773 2.51 1 95.19 185 TYR A N 1
ATOM 1532 C CA . TYR A 1 185 ? -26.094 -3.6 2.793 1 95.19 185 TYR A CA 1
ATOM 1533 C C . TYR A 1 185 ? -27.094 -3.525 1.654 1 95.19 185 TYR A C 1
ATOM 1535 O O . TYR A 1 185 ? -27.578 -2.441 1.311 1 95.19 185 TYR A O 1
ATOM 1543 N N . ASN A 1 186 ? -27.359 -4.668 1.102 1 95.38 186 ASN A N 1
ATOM 1544 C CA . ASN A 1 186 ? -28.375 -4.773 0.056 1 95.38 186 ASN A CA 1
ATOM 1545 C C . ASN A 1 186 ? -29.766 -4.996 0.642 1 95.38 186 ASN A C 1
ATOM 1547 O O . ASN A 1 186 ? -30.031 -6.051 1.212 1 95.38 186 ASN A O 1
ATOM 1551 N N . PHE A 1 187 ? -30.641 -4.152 0.395 1 95.62 187 PHE A N 1
ATOM 1552 C CA . PHE A 1 187 ? -31.953 -4.191 1.049 1 95.62 187 PHE A CA 1
ATOM 1553 C C . PHE A 1 187 ? -32.844 -5.25 0.413 1 95.62 187 PHE A C 1
ATOM 1555 O O . PHE A 1 187 ? -33.781 -5.723 1.038 1 95.62 187 PHE A O 1
ATOM 1562 N N . GLU A 1 188 ? -32.656 -5.68 -0.807 1 94 188 GLU A N 1
ATOM 1563 C CA . GLU A 1 188 ? -33.406 -6.727 -1.469 1 94 188 GLU A CA 1
ATOM 1564 C C . GLU A 1 188 ? -33 -8.109 -0.976 1 94 188 GLU A C 1
ATOM 1566 O O . GLU A 1 188 ? -33.844 -8.938 -0.643 1 94 188 GLU A O 1
ATOM 1571 N N . THR A 1 189 ? -31.672 -8.312 -0.896 1 89.88 189 THR A N 1
ATOM 1572 C CA . THR A 1 189 ? -31.188 -9.625 -0.476 1 89.88 189 THR A CA 1
ATOM 1573 C C . THR A 1 189 ? -31.016 -9.68 1.04 1 89.88 189 THR A C 1
ATOM 1575 O O . THR A 1 189 ? -30.922 -10.758 1.62 1 89.88 189 THR A O 1
ATOM 1578 N N . LYS A 1 190 ? -30.906 -8.484 1.71 1 89.25 190 LYS A N 1
ATOM 1579 C CA . LYS A 1 190 ? -30.734 -8.328 3.152 1 89.25 190 LYS A CA 1
ATOM 1580 C C . LYS A 1 190 ? -29.375 -8.852 3.6 1 89.25 190 LYS A C 1
ATOM 1582 O O . LYS A 1 190 ? -29.234 -9.344 4.719 1 89.25 190 LYS A O 1
ATOM 1587 N N . TYR A 1 191 ? -28.438 -8.836 2.67 1 87.56 191 TYR A N 1
ATOM 1588 C CA . TYR A 1 191 ? -27.062 -9.25 2.947 1 87.56 191 TYR A CA 1
ATOM 1589 C C . TYR A 1 191 ? -26.062 -8.219 2.434 1 87.56 191 TYR A C 1
ATOM 1591 O O . TYR A 1 191 ? -26.375 -7.461 1.508 1 87.56 191 TYR A O 1
ATOM 1599 N N . PRO A 1 192 ? -24.875 -8.203 3.051 1 90.94 192 PRO A N 1
ATOM 1600 C CA . PRO A 1 192 ? -23.828 -7.328 2.512 1 90.94 192 PRO A CA 1
ATOM 1601 C C . PRO A 1 192 ? -23.375 -7.742 1.113 1 90.94 192 PRO A C 1
ATOM 1603 O O . PRO A 1 192 ? -23.312 -8.938 0.807 1 90.94 192 PRO A O 1
ATOM 1606 N N . GLN A 1 193 ? -23.078 -6.77 0.356 1 92.19 193 GLN A N 1
ATOM 1607 C CA . GLN A 1 193 ? -22.594 -6.988 -1.002 1 92.19 193 GLN A CA 1
ATOM 1608 C C . GLN A 1 193 ? -21.391 -6.09 -1.309 1 92.19 193 GLN A C 1
ATOM 1610 O O . GLN A 1 193 ? -21.375 -4.922 -0.925 1 92.19 193 GLN A O 1
ATOM 1615 N N . VAL A 1 194 ? -20.406 -6.699 -1.939 1 92.06 194 VAL A N 1
ATOM 1616 C CA . VAL A 1 194 ? -19.188 -5.969 -2.295 1 92.06 194 VAL A CA 1
ATOM 1617 C C . VAL A 1 194 ? -19.266 -5.516 -3.752 1 92.06 194 VAL A C 1
ATOM 1619 O O . VAL A 1 194 ? -19.625 -6.297 -4.633 1 92.06 194 VAL A O 1
ATOM 1622 N N . PHE A 1 195 ? -18.953 -4.258 -3.99 1 95.25 195 PHE A N 1
ATOM 1623 C CA . PHE A 1 195 ? -18.938 -3.674 -5.328 1 95.25 195 PHE A CA 1
ATOM 1624 C C . PHE A 1 195 ? -17.562 -3.141 -5.676 1 95.25 195 PHE A C 1
ATOM 1626 O O . PHE A 1 195 ? -16.906 -2.508 -4.848 1 95.25 195 PHE A O 1
ATOM 1633 N N . ARG A 1 196 ? -17.125 -3.477 -6.863 1 95.5 196 ARG A N 1
ATOM 1634 C CA . ARG A 1 196 ? -16.016 -2.701 -7.406 1 95.5 196 ARG A CA 1
ATOM 1635 C C . ARG A 1 196 ? -16.469 -1.297 -7.793 1 95.5 196 ARG A C 1
ATOM 1637 O O . ARG A 1 196 ? -17.453 -1.133 -8.508 1 95.5 196 ARG A O 1
ATOM 1644 N N . CYS A 1 197 ? -15.742 -0.328 -7.355 1 97.44 197 CYS A N 1
ATOM 1645 C CA . CYS A 1 197 ? -16.219 1.042 -7.516 1 97.44 197 CYS A CA 1
ATOM 1646 C C . CYS A 1 197 ? -16.062 1.503 -8.961 1 97.44 197 CYS A C 1
ATOM 1648 O O . CYS A 1 197 ? -16.766 2.414 -9.398 1 97.44 197 CYS A O 1
ATOM 1650 N N . ASP A 1 198 ? -15.102 0.921 -9.719 1 95.69 198 ASP A N 1
ATOM 1651 C CA . ASP A 1 198 ? -14.898 1.314 -11.109 1 95.69 198 ASP A CA 1
ATOM 1652 C C . ASP A 1 198 ? -16.016 0.788 -12 1 95.69 198 ASP A C 1
ATOM 1654 O O . ASP A 1 198 ? -16.156 1.208 -13.148 1 95.69 198 ASP A O 1
ATOM 1658 N N . ARG A 1 199 ? -16.828 -0.103 -11.477 1 96.31 199 ARG A N 1
ATOM 1659 C CA . ARG A 1 199 ? -17.922 -0.695 -12.25 1 96.31 199 ARG A CA 1
ATOM 1660 C C . ARG A 1 199 ? -19.266 -0.065 -11.883 1 96.31 199 ARG A C 1
ATOM 1662 O O . ARG A 1 199 ? -20.312 -0.505 -12.352 1 96.31 199 ARG A O 1
ATOM 1669 N N . ILE A 1 200 ? -19.266 0.832 -11.016 1 97.62 200 ILE A N 1
ATOM 1670 C CA . ILE A 1 200 ? -20.469 1.588 -10.68 1 97.62 200 ILE A CA 1
ATOM 1671 C C . ILE A 1 200 ? -20.703 2.676 -11.727 1 97.62 200 ILE A C 1
ATOM 1673 O O . ILE A 1 200 ? -19.859 3.572 -11.891 1 97.62 200 ILE A O 1
ATOM 1677 N N . LEU A 1 201 ? -21.828 2.646 -12.336 1 97.06 201 LEU A N 1
ATOM 1678 C CA . LEU A 1 201 ? -22.141 3.516 -13.469 1 97.06 201 LEU A CA 1
ATOM 1679 C C . LEU A 1 201 ? -22.953 4.719 -13.031 1 97.06 201 LEU A C 1
ATOM 1681 O O . LEU A 1 201 ? -23.016 5.73 -13.734 1 97.06 201 LEU A O 1
ATOM 1685 N N . GLY A 1 202 ? -23.656 4.57 -11.922 1 97.44 202 GLY A N 1
ATOM 1686 C CA . GLY A 1 202 ? -24.484 5.641 -11.398 1 97.44 202 GLY A CA 1
ATOM 1687 C C . GLY A 1 202 ? -24.906 5.406 -9.961 1 97.44 202 GLY A C 1
ATOM 1688 O O . GLY A 1 202 ? -25 4.262 -9.508 1 97.44 202 GLY A O 1
ATOM 1689 N N . ILE A 1 203 ? -25.156 6.473 -9.289 1 97.81 203 ILE A N 1
ATOM 1690 C CA . ILE A 1 203 ? -25.594 6.398 -7.895 1 97.81 203 ILE A CA 1
ATOM 1691 C C . ILE A 1 203 ? -26.516 7.57 -7.582 1 97.81 203 ILE A C 1
ATOM 1693 O O . ILE A 1 203 ? -26.281 8.695 -8.023 1 97.81 203 ILE A O 1
ATOM 1697 N N . GLU A 1 204 ? -27.609 7.312 -6.969 1 96.94 204 GLU A N 1
ATOM 1698 C CA . GLU A 1 204 ? -28.562 8.328 -6.551 1 96.94 204 GLU A CA 1
ATOM 1699 C C . GLU A 1 204 ? -29.156 8 -5.184 1 96.94 204 GLU A C 1
ATOM 1701 O O . GLU A 1 204 ? -29.266 6.832 -4.809 1 96.94 204 GLU A O 1
ATOM 1706 N N . GLU A 1 205 ? -29.453 9.031 -4.488 1 95.81 205 GLU A N 1
ATOM 1707 C CA . GLU A 1 205 ? -30.094 8.82 -3.195 1 95.81 205 GLU A CA 1
ATOM 1708 C C . GLU A 1 205 ? -31.453 8.125 -3.355 1 95.81 205 GLU A C 1
ATOM 1710 O O . GLU A 1 205 ? -32.188 8.398 -4.305 1 95.81 205 GLU A O 1
ATOM 1715 N N . SER A 1 206 ? -31.719 7.242 -2.438 1 95 206 SER A N 1
ATOM 1716 C CA . SER A 1 206 ? -32.969 6.5 -2.467 1 95 206 SER A CA 1
ATOM 1717 C C . SER A 1 206 ? -33.75 6.652 -1.156 1 95 206 SER A C 1
ATOM 1719 O O . SER A 1 206 ? -33.156 6.602 -0.077 1 95 206 SER A O 1
ATOM 1721 N N . ASN A 1 207 ? -35.062 6.812 -1.314 1 92.38 207 ASN A N 1
ATOM 1722 C CA . ASN A 1 207 ? -35.938 6.898 -0.14 1 92.38 207 ASN A CA 1
ATOM 1723 C C . ASN A 1 207 ? -36.844 5.691 -0.038 1 92.38 207 ASN A C 1
ATOM 1725 O O . ASN A 1 207 ? -37.844 5.727 0.689 1 92.38 207 ASN A O 1
ATOM 1729 N N . GLU A 1 208 ? -36.562 4.723 -0.763 1 93.5 208 GLU A N 1
ATOM 1730 C CA . GLU A 1 208 ? -37.406 3.527 -0.801 1 93.5 208 GLU A CA 1
ATOM 1731 C C . GLU A 1 208 ? -37.312 2.734 0.499 1 93.5 208 GLU A C 1
ATOM 1733 O O . GLU A 1 208 ? -38.25 2.045 0.891 1 93.5 208 GLU A O 1
ATOM 1738 N N . TYR A 1 209 ? -36.156 2.768 1.146 1 95.62 209 TYR A N 1
ATOM 1739 C CA . TYR A 1 209 ? -35.906 2.043 2.389 1 95.62 209 TYR A CA 1
ATOM 1740 C C . TYR A 1 209 ? -35.438 2.986 3.482 1 95.62 209 TYR A C 1
ATOM 1742 O O . TYR A 1 209 ? -34.875 4.051 3.191 1 95.62 209 TYR A O 1
ATOM 1750 N N . SER A 1 210 ? -35.625 2.561 4.688 1 94.69 210 SER A N 1
ATOM 1751 C CA . SER A 1 210 ? -35.125 3.324 5.816 1 94.69 210 SER A CA 1
ATOM 1752 C C . SER A 1 210 ? -33.656 2.982 6.094 1 94.69 210 SER A C 1
ATOM 1754 O O . SER A 1 210 ? -33.281 1.808 6.176 1 94.69 210 SER A O 1
ATOM 1756 N N . ALA A 1 211 ? -32.938 3.988 6.227 1 95.88 211 ALA A N 1
ATOM 1757 C CA . ALA A 1 211 ? -31.516 3.803 6.484 1 95.88 211 ALA A CA 1
ATOM 1758 C C . ALA A 1 211 ? -31.281 3.178 7.855 1 95.88 211 ALA A C 1
ATOM 1760 O O . ALA A 1 211 ? -32.094 3.346 8.766 1 95.88 211 ALA A O 1
ATOM 1761 N N . LYS A 1 212 ? -30.234 2.439 7.977 1 94.88 212 LYS A N 1
ATOM 1762 C CA . LYS A 1 212 ? -29.797 1.844 9.234 1 94.88 212 LYS A CA 1
ATOM 1763 C C . LYS A 1 212 ? -28.594 2.6 9.805 1 94.88 212 LYS A C 1
ATOM 1765 O O . LYS A 1 212 ? -27.922 3.344 9.086 1 94.88 212 LYS A O 1
ATOM 1770 N N . LEU A 1 213 ? -28.328 2.363 11.07 1 93.12 213 LEU A N 1
ATOM 1771 C CA . LEU A 1 213 ? -27.141 2.949 11.695 1 93.12 213 LEU A CA 1
ATOM 1772 C C . LEU A 1 213 ? -25.891 2.184 11.312 1 93.12 213 LEU A C 1
ATOM 1774 O O . LEU A 1 213 ? -25.906 0.955 11.211 1 93.12 213 LEU A O 1
ATOM 1778 N N . LEU A 1 214 ? -24.781 2.898 11.148 1 92.44 214 LEU A N 1
ATOM 1779 C CA . LEU A 1 214 ? -23.516 2.279 10.789 1 92.44 214 LEU A CA 1
ATOM 1780 C C . LEU A 1 214 ? -23.141 1.188 11.781 1 92.44 214 LEU A C 1
ATOM 1782 O O . LEU A 1 214 ? -22.562 0.169 11.406 1 92.44 214 LEU A O 1
ATOM 1786 N N . SER A 1 215 ? -23.469 1.383 13.047 1 89.75 215 SER A N 1
ATOM 1787 C CA . SER A 1 215 ? -23.109 0.456 14.109 1 89.75 215 SER A CA 1
ATOM 1788 C C . SER A 1 215 ? -23.766 -0.906 13.906 1 89.75 215 SER A C 1
ATOM 1790 O O . SER A 1 215 ? -23.281 -1.919 14.414 1 89.75 215 SER A O 1
ATOM 1792 N N . GLU A 1 216 ? -24.812 -0.972 13.086 1 87.94 216 GLU A N 1
ATOM 1793 C CA . GLU A 1 216 ? -25.5 -2.223 12.812 1 87.94 216 GLU A CA 1
ATOM 1794 C C . GLU A 1 216 ? -24.703 -3.105 11.859 1 87.94 216 GLU A C 1
ATOM 1796 O O . GLU A 1 216 ? -24.953 -4.309 11.758 1 87.94 216 GLU A O 1
ATOM 1801 N N . PHE A 1 217 ? -23.797 -2.402 11.219 1 88.44 217 PHE A N 1
ATOM 1802 C CA . PHE A 1 217 ? -23.047 -3.152 10.227 1 88.44 217 PHE A CA 1
ATOM 1803 C C . PHE A 1 217 ? -21.688 -3.58 10.789 1 88.44 217 PHE A C 1
ATOM 1805 O O . PHE A 1 217 ? -20.922 -4.262 10.117 1 88.44 217 PHE A O 1
ATOM 1812 N N . ARG A 1 218 ? -21.422 -3.137 11.969 1 82.38 218 ARG A N 1
ATOM 1813 C CA . ARG A 1 218 ? -20.172 -3.512 12.609 1 82.38 218 ARG A CA 1
ATOM 1814 C C . ARG A 1 218 ? -20.234 -4.926 13.172 1 82.38 218 ARG A C 1
ATOM 1816 O O . ARG A 1 218 ? -20.625 -5.121 14.32 1 82.38 218 ARG A O 1
ATOM 1823 N N . ARG A 1 219 ? -20.094 -5.895 12.336 1 79.25 219 ARG A N 1
ATOM 1824 C CA . ARG A 1 219 ? -20.141 -7.309 12.703 1 79.25 219 ARG A CA 1
ATOM 1825 C C . ARG A 1 219 ? -18.891 -8.031 12.234 1 79.25 219 ARG A C 1
ATOM 1827 O O . ARG A 1 219 ? -18.172 -7.555 11.344 1 79.25 219 ARG A O 1
ATOM 1834 N N . PRO A 1 220 ? -18.594 -9.148 12.922 1 78.81 220 PRO A N 1
ATOM 1835 C CA . PRO A 1 220 ? -17.469 -9.961 12.445 1 78.81 220 PRO A CA 1
ATOM 1836 C C . PRO A 1 220 ? -17.656 -10.43 11 1 78.81 220 PRO A C 1
ATOM 1838 O O . PRO A 1 220 ? -18.781 -10.516 10.508 1 78.81 220 PRO A O 1
ATOM 1841 N N . ALA A 1 221 ? -16.562 -10.617 10.383 1 76.75 221 ALA A N 1
ATOM 1842 C CA . ALA A 1 221 ? -16.547 -10.984 8.969 1 76.75 221 ALA A CA 1
ATOM 1843 C C . ALA A 1 221 ? -17.438 -12.203 8.703 1 76.75 221 ALA A C 1
ATOM 1845 O O . ALA A 1 221 ? -18.125 -12.266 7.691 1 76.75 221 ALA A O 1
ATOM 1846 N N . ASP A 1 222 ? -17.344 -13.141 9.617 1 78.81 222 ASP A N 1
ATOM 1847 C CA . ASP A 1 222 ? -18.125 -14.367 9.438 1 78.81 222 ASP A CA 1
ATOM 1848 C C . ASP A 1 222 ? -19.609 -14.07 9.391 1 78.81 222 ASP A C 1
ATOM 1850 O O . ASP A 1 222 ? -20.359 -14.703 8.641 1 78.81 222 ASP A O 1
ATOM 1854 N N . GLU A 1 223 ? -20.031 -13.164 10.117 1 78.44 223 GLU A N 1
ATOM 1855 C CA . GLU A 1 223 ? -21.438 -12.789 10.148 1 78.44 223 GLU A CA 1
ATOM 1856 C C . GLU A 1 223 ? -21.828 -11.969 8.922 1 78.44 223 GLU A C 1
ATOM 1858 O O . GLU A 1 223 ? -22.938 -12.094 8.406 1 78.44 223 GLU A O 1
ATOM 1863 N N . LEU A 1 224 ? -20.844 -11.32 8.453 1 79.81 224 LEU A N 1
ATOM 1864 C CA . LEU A 1 224 ? -21.125 -10.383 7.371 1 79.81 224 LEU A CA 1
ATOM 1865 C C . LEU A 1 224 ? -21.062 -11.086 6.02 1 79.81 224 LEU A C 1
ATOM 1867 O O . LEU A 1 224 ? -21.875 -10.82 5.133 1 79.81 224 LEU A O 1
ATOM 1871 N N . TYR A 1 225 ? -20.156 -12.055 5.941 1 82.06 225 TYR A N 1
ATOM 1872 C CA . TYR A 1 225 ? -19.828 -12.508 4.59 1 82.06 225 TYR A CA 1
ATOM 1873 C C . TYR A 1 225 ? -20.156 -13.984 4.418 1 82.06 225 TYR A C 1
ATOM 1875 O O . TYR A 1 225 ? -20.219 -14.484 3.291 1 82.06 225 TYR A O 1
ATOM 1883 N N . LYS A 1 226 ? -20.359 -14.648 5.457 1 87.75 226 LYS A N 1
ATOM 1884 C CA . LYS A 1 226 ? -20.594 -16.078 5.363 1 87.75 226 LYS A CA 1
ATOM 1885 C C . LYS A 1 226 ? -22.031 -16.391 4.977 1 87.75 226 LYS A C 1
ATOM 1887 O O . LYS A 1 226 ? -22.953 -16.109 5.742 1 87.75 226 LYS A O 1
ATOM 1892 N N . ALA A 1 227 ? -22.234 -16.891 3.842 1 86 227 ALA A N 1
ATOM 1893 C CA . ALA A 1 227 ? -23.562 -17.25 3.35 1 86 227 ALA A CA 1
ATOM 1894 C C . ALA A 1 227 ? -23.938 -18.656 3.783 1 86 227 ALA A C 1
ATOM 1896 O O . ALA A 1 227 ? -23.109 -19.406 4.273 1 86 227 ALA A O 1
ATOM 1897 N N . GLN A 1 228 ? -25.266 -18.828 3.588 1 86.56 228 GLN A N 1
ATOM 1898 C CA . GLN A 1 228 ? -25.734 -20.188 3.844 1 86.56 228 GLN A CA 1
ATOM 1899 C C . GLN A 1 228 ? -25.094 -21.188 2.867 1 86.56 228 GLN A C 1
ATOM 1901 O O . GLN A 1 228 ? -25.062 -20.938 1.659 1 86.56 228 GLN A O 1
ATOM 1906 N N . GLY A 1 229 ? -24.531 -22.234 3.367 1 90.75 229 GLY A N 1
ATOM 1907 C CA . GLY A 1 229 ? -23.922 -23.234 2.508 1 90.75 229 GLY A CA 1
ATOM 1908 C C . GLY A 1 229 ? -22.438 -23.016 2.293 1 90.75 229 GLY A C 1
ATOM 1909 O O . GLY A 1 229 ? -21.797 -23.75 1.537 1 90.75 229 GLY A O 1
ATOM 1910 N N . ALA A 1 230 ? -21.922 -22.031 2.92 1 94.25 230 ALA A N 1
ATOM 1911 C CA . ALA A 1 230 ? -20.484 -21.781 2.822 1 94.25 230 ALA A CA 1
ATOM 1912 C C . ALA A 1 230 ? -19.688 -23 3.316 1 94.25 230 ALA A C 1
ATOM 1914 O O . ALA A 1 230 ? -20.172 -23.75 4.164 1 94.25 230 ALA A O 1
ATOM 1915 N N . ILE A 1 231 ? -18.516 -23.219 2.803 1 96.94 231 ILE A N 1
ATOM 1916 C CA . ILE A 1 231 ? -17.656 -24.328 3.18 1 96.94 231 ILE A CA 1
ATOM 1917 C C . ILE A 1 231 ? -16.469 -23.812 4.004 1 96.94 231 ILE A C 1
ATOM 1919 O O . ILE A 1 231 ? -15.719 -22.953 3.551 1 96.94 231 ILE A O 1
ATOM 1923 N N . ASP A 1 232 ? -16.359 -24.328 5.188 1 97.19 232 ASP A N 1
ATOM 1924 C CA . ASP A 1 232 ? -15.203 -24.016 6.02 1 97.19 232 ASP A CA 1
ATOM 1925 C C . ASP A 1 232 ? -13.961 -24.75 5.543 1 97.19 232 ASP A C 1
ATOM 1927 O O . ASP A 1 232 ? -14.055 -25.891 5.059 1 97.19 232 ASP A O 1
ATOM 1931 N N . PHE A 1 233 ? -12.828 -24.078 5.699 1 98.12 233 PHE A N 1
ATOM 1932 C CA . PHE A 1 233 ? -11.602 -24.766 5.285 1 98.12 233 PHE A CA 1
ATOM 1933 C C . PHE A 1 233 ? -10.484 -24.516 6.289 1 98.12 233 PHE A C 1
ATOM 1935 O O . PHE A 1 233 ? -10.562 -23.594 7.098 1 98.12 233 PHE A O 1
ATOM 1942 N N . GLU A 1 234 ? -9.555 -25.375 6.312 1 98.25 234 GLU A N 1
ATOM 1943 C CA . GLU A 1 234 ? -8.297 -25.297 7.051 1 98.25 234 GLU A CA 1
ATOM 1944 C C . GLU A 1 234 ? -7.129 -25.797 6.203 1 98.25 234 GLU A C 1
ATOM 1946 O O . GLU A 1 234 ? -7.113 -26.938 5.762 1 98.25 234 GLU A O 1
ATOM 1951 N N . VAL A 1 235 ? -6.164 -24.953 5.996 1 98.19 235 VAL A N 1
ATOM 1952 C CA . VAL A 1 235 ? -5.023 -25.281 5.145 1 98.19 235 VAL A CA 1
ATOM 1953 C C . VAL A 1 235 ? -3.725 -25.047 5.914 1 98.19 235 VAL A C 1
ATOM 1955 O O . VAL A 1 235 ? -3.455 -23.938 6.383 1 98.19 235 VAL A O 1
ATOM 1958 N N . GLU A 1 236 ? -2.957 -26.109 6.027 1 98.25 236 GLU A N 1
ATOM 1959 C CA . GLU A 1 236 ? -1.647 -26 6.66 1 98.25 236 GLU A CA 1
ATOM 1960 C C . GLU A 1 236 ? -0.596 -25.5 5.672 1 98.25 236 GLU A C 1
ATOM 1962 O O . GLU A 1 236 ? -0.494 -26.016 4.555 1 98.25 236 GLU A O 1
ATOM 1967 N N . ILE A 1 237 ? 0.172 -24.5 6.055 1 97.62 237 ILE A N 1
ATOM 1968 C CA . ILE A 1 237 ? 1.182 -23.953 5.156 1 97.62 237 ILE A CA 1
ATOM 1969 C C . ILE A 1 237 ? 2.553 -24 5.828 1 97.62 237 ILE A C 1
ATOM 1971 O O . ILE A 1 237 ? 2.648 -24.062 7.055 1 97.62 237 ILE A O 1
ATOM 1975 N N . SER A 1 238 ? 3.598 -24.031 5.031 1 96.38 238 SER A N 1
ATOM 1976 C CA . SER A 1 238 ? 4.961 -24.016 5.551 1 96.38 238 SER A CA 1
ATOM 1977 C C . SER A 1 238 ? 5.305 -22.656 6.148 1 96.38 238 SER A C 1
ATO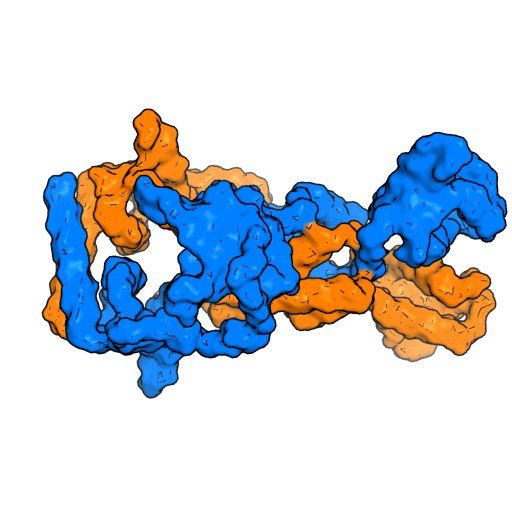M 1979 O O . SER A 1 238 ? 4.738 -21.625 5.75 1 96.38 238 SER A O 1
ATOM 1981 N N . PRO A 1 239 ? 6.246 -22.594 7.059 1 92 239 PRO A N 1
ATOM 1982 C CA . PRO A 1 239 ? 6.668 -21.328 7.645 1 92 239 PRO A CA 1
ATOM 1983 C C . PRO A 1 239 ? 7.207 -20.344 6.605 1 92 239 PRO A C 1
ATOM 1985 O O . PRO A 1 239 ? 7.035 -19.125 6.746 1 92 239 PRO A O 1
ATOM 1988 N N . LYS A 1 240 ? 7.734 -20.844 5.531 1 87.19 240 LYS A N 1
ATOM 1989 C CA . LYS A 1 240 ? 8.344 -20.016 4.488 1 87.19 240 LYS A CA 1
ATOM 1990 C C . LYS A 1 240 ? 7.285 -19.281 3.682 1 87.19 240 LYS A C 1
ATOM 1992 O O . LYS A 1 240 ? 7.602 -18.328 2.959 1 87.19 240 LYS A O 1
ATOM 1997 N N . SER A 1 241 ? 6.008 -19.703 3.885 1 92.81 241 SER A N 1
ATOM 1998 C CA . SER A 1 241 ? 4.973 -19.125 3.045 1 92.81 241 SER A CA 1
ATOM 1999 C C . SER A 1 241 ? 4.066 -18.203 3.852 1 92.81 241 SER A C 1
ATOM 2001 O O . SER A 1 241 ? 3.035 -17.734 3.354 1 92.81 241 SER A O 1
ATOM 2003 N N . VAL A 1 242 ? 4.406 -17.922 5.062 1 92.94 242 VAL A N 1
ATOM 2004 C CA . VAL A 1 242 ? 3.637 -17.016 5.91 1 92.94 242 VAL A CA 1
ATOM 2005 C C . VAL A 1 242 ? 3.607 -15.617 5.281 1 92.94 242 VAL A C 1
ATOM 2007 O O . VAL A 1 242 ? 2.59 -14.922 5.344 1 92.94 242 VAL A O 1
ATOM 2010 N N . ASP A 1 243 ? 4.688 -15.289 4.621 1 90.44 243 ASP A N 1
ATOM 2011 C CA . ASP A 1 243 ? 4.781 -14 3.957 1 90.44 243 ASP A CA 1
ATOM 2012 C C . ASP A 1 243 ? 3.736 -13.867 2.852 1 90.44 243 ASP A C 1
ATOM 2014 O O . ASP A 1 243 ? 3.227 -12.773 2.594 1 90.44 243 ASP A O 1
ATOM 2018 N N . LEU A 1 244 ? 3.432 -14.984 2.242 1 91.75 244 LEU A N 1
ATOM 2019 C CA . LEU A 1 244 ? 2.438 -14.969 1.176 1 91.75 244 LEU A CA 1
ATOM 2020 C C . LEU A 1 244 ? 1.063 -14.586 1.719 1 91.75 244 LEU A C 1
ATOM 2022 O O . LEU A 1 244 ? 0.303 -13.883 1.055 1 91.75 244 LEU A O 1
ATOM 2026 N N . PHE A 1 245 ? 0.753 -15.078 2.93 1 94.06 245 PHE A N 1
ATOM 2027 C CA . PHE A 1 245 ? -0.511 -14.719 3.561 1 94.06 245 PHE A CA 1
ATOM 2028 C C . PHE A 1 245 ? -0.58 -13.219 3.812 1 94.06 245 PHE A C 1
ATOM 2030 O O . PHE A 1 245 ? -1.584 -12.578 3.496 1 94.06 245 PHE A O 1
ATOM 2037 N N . TYR A 1 246 ? 0.458 -12.703 4.316 1 89.56 246 TYR A N 1
ATOM 2038 C CA . TYR A 1 246 ? 0.458 -11.281 4.66 1 89.56 246 TYR A CA 1
ATOM 2039 C C . TYR A 1 246 ? 0.429 -10.422 3.404 1 89.56 246 TYR A C 1
ATOM 2041 O O . TYR A 1 246 ? -0.139 -9.32 3.41 1 89.56 246 TYR A O 1
ATOM 2049 N N . LYS A 1 247 ? 1.004 -10.906 2.416 1 89.38 247 LYS A N 1
ATOM 2050 C CA . LYS A 1 247 ? 0.983 -10.203 1.137 1 89.38 247 LYS A CA 1
ATOM 2051 C C . LYS A 1 247 ? -0.444 -10.047 0.619 1 89.38 247 LYS A C 1
ATOM 2053 O O . LYS A 1 247 ? -0.808 -8.992 0.1 1 89.38 247 LYS A O 1
ATOM 2058 N N . GLU A 1 248 ? -1.22 -11.086 0.785 1 91.19 248 GLU A N 1
ATOM 2059 C CA . GLU A 1 248 ? -2.598 -11.055 0.304 1 91.19 248 GLU A CA 1
ATOM 2060 C C . GLU A 1 248 ? -3.482 -12.008 1.111 1 91.19 248 GLU A C 1
ATOM 2062 O O . GLU A 1 248 ? -3.229 -13.211 1.158 1 91.19 248 GLU A O 1
ATOM 2067 N N . HIS A 1 249 ? -4.422 -11.469 1.749 1 91.69 249 HIS A N 1
ATOM 2068 C CA . HIS A 1 249 ? -5.457 -12.242 2.424 1 91.69 249 HIS A CA 1
ATOM 2069 C C . HIS A 1 249 ? -6.793 -11.508 2.412 1 91.69 249 HIS A C 1
ATOM 2071 O O . HIS A 1 249 ? -6.852 -10.32 2.076 1 91.69 249 HIS A O 1
ATOM 2077 N N . TYR A 1 250 ? -7.789 -12.203 2.789 1 89.62 250 TYR A N 1
ATOM 2078 C CA . TYR A 1 250 ? -9.148 -11.68 2.691 1 89.62 250 TYR A CA 1
ATOM 2079 C C . TYR A 1 250 ? -9.883 -11.805 4.02 1 89.62 250 TYR A C 1
ATOM 2081 O O . TYR A 1 250 ? -9.453 -12.562 4.898 1 89.62 250 TYR A O 1
ATOM 2089 N N . PRO A 1 251 ? -10.969 -11.008 4.184 1 85.75 251 PRO A N 1
ATOM 2090 C CA . PRO A 1 251 ? -11.688 -10.992 5.461 1 85.75 251 PRO A CA 1
ATOM 2091 C C . PRO A 1 251 ? -12.211 -12.367 5.863 1 85.75 251 PRO A C 1
ATOM 2093 O O . PRO A 1 251 ? -12.391 -12.641 7.051 1 85.75 251 PRO A O 1
ATOM 2096 N N . SER A 1 252 ? -12.406 -13.242 4.973 1 90.62 252 SER A N 1
ATOM 2097 C CA . SER A 1 252 ? -12.992 -14.555 5.223 1 90.62 252 SER A CA 1
ATOM 2098 C C . SER A 1 252 ? -11.938 -15.547 5.699 1 90.62 252 SER A C 1
ATOM 2100 O O . SER A 1 252 ? -12.219 -16.734 5.836 1 90.62 252 SER A O 1
ATOM 2102 N N . MET A 1 253 ? -10.656 -15.109 5.918 1 94.81 253 MET A N 1
ATOM 2103 C CA . MET A 1 253 ? -9.602 -16.047 6.305 1 94.81 253 MET A CA 1
ATOM 2104 C C . MET A 1 253 ? -8.68 -15.422 7.352 1 94.81 253 MET A C 1
ATOM 2106 O O . MET A 1 253 ? -8.531 -14.203 7.406 1 94.81 253 MET A O 1
ATOM 2110 N N . ASN A 1 254 ? -8.078 -16.312 8.164 1 95.06 254 ASN A N 1
ATOM 2111 C CA . ASN A 1 254 ? -7.152 -15.906 9.219 1 95.06 254 ASN A CA 1
ATOM 2112 C C . ASN A 1 254 ? -5.961 -16.859 9.312 1 95.06 254 ASN A C 1
ATOM 2114 O O . ASN A 1 254 ? -6.09 -18.047 9.047 1 95.06 254 ASN A O 1
ATOM 2118 N N . LEU A 1 255 ? -4.855 -16.297 9.641 1 96.06 255 LEU A N 1
ATOM 2119 C CA . LEU A 1 255 ? -3.66 -17.094 9.898 1 96.06 255 LEU A CA 1
ATOM 2120 C C . LEU A 1 255 ? -3.582 -17.5 11.367 1 96.06 255 LEU A C 1
ATOM 2122 O O . LEU A 1 255 ? -3.701 -16.656 12.258 1 96.06 255 LEU A O 1
ATOM 2126 N N . CYS A 1 256 ? -3.387 -18.75 11.625 1 96.25 256 CYS A N 1
ATOM 2127 C CA . CYS A 1 256 ? -3.332 -19.281 12.977 1 96.25 256 CYS A CA 1
ATOM 2128 C C . CYS A 1 256 ? -2.035 -20.047 13.211 1 96.25 256 CYS A C 1
ATOM 2130 O O . CYS A 1 256 ? -1.541 -20.719 12.312 1 96.25 256 CYS A O 1
ATOM 2132 N N . LEU A 1 257 ? -1.511 -19.891 14.352 1 94.62 257 LEU A N 1
ATOM 2133 C CA . LEU A 1 257 ? -0.365 -20.672 14.805 1 94.62 257 LEU A CA 1
ATOM 2134 C C . LEU A 1 257 ? -0.769 -21.625 15.922 1 94.62 257 LEU A C 1
ATOM 2136 O O . LEU A 1 257 ? -1.248 -21.188 16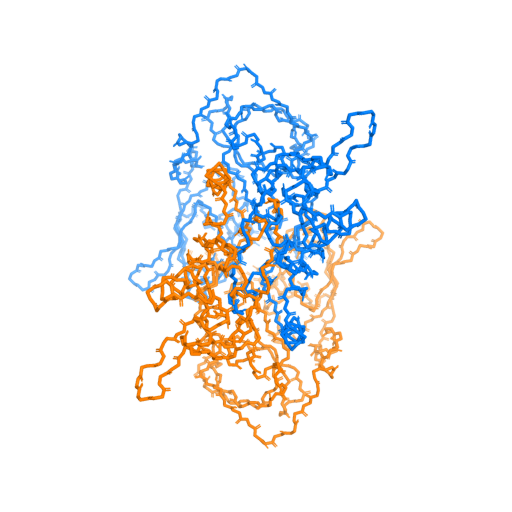.969 1 94.62 257 LEU A O 1
ATOM 2140 N N . GLU A 1 258 ? -0.669 -22.875 15.68 1 94.38 258 GLU A N 1
ATOM 2141 C CA . GLU A 1 258 ? -1.022 -23.906 16.656 1 94.38 258 GLU A CA 1
ATOM 2142 C C . GLU A 1 258 ? 0.036 -25 16.703 1 94.38 258 GLU A C 1
ATOM 2144 O O . GLU A 1 258 ? 0.304 -25.672 15.695 1 94.38 258 GLU A O 1
ATOM 2149 N N . ASN A 1 259 ? 0.628 -25.234 17.906 1 93.88 259 ASN A N 1
ATOM 2150 C CA . ASN A 1 259 ? 1.633 -26.266 18.094 1 93.88 259 ASN A CA 1
ATOM 2151 C C . ASN A 1 259 ? 2.799 -26.125 17.125 1 93.88 259 ASN A C 1
ATOM 2153 O O . ASN A 1 259 ? 3.232 -27.094 16.516 1 93.88 259 ASN A O 1
ATOM 2157 N N . GLY A 1 260 ? 3.152 -24.922 16.812 1 93.06 260 GLY A N 1
ATOM 2158 C CA . GLY A 1 260 ? 4.305 -24.656 15.961 1 93.06 260 GLY A CA 1
ATOM 2159 C C . GLY A 1 260 ? 3.994 -24.766 14.477 1 93.06 260 GLY A C 1
ATOM 2160 O O . GLY A 1 260 ? 4.898 -24.672 13.648 1 93.06 260 GLY A O 1
ATOM 2161 N N . LYS A 1 261 ? 2.744 -25.016 14.172 1 96.38 261 LYS A N 1
ATOM 2162 C CA . LYS A 1 261 ? 2.33 -25.141 12.781 1 96.38 261 LYS A CA 1
ATOM 2163 C C . LYS A 1 261 ? 1.44 -23.969 12.367 1 96.38 261 LYS A C 1
ATOM 2165 O O . LYS A 1 261 ? 0.687 -23.438 13.188 1 96.38 261 LYS A O 1
ATOM 2170 N N . TYR A 1 262 ? 1.576 -23.547 11.078 1 97.31 262 TYR A N 1
ATOM 2171 C CA . TYR A 1 262 ? 0.785 -22.438 10.562 1 97.31 262 TYR A CA 1
ATOM 2172 C C . TYR A 1 262 ? -0.403 -22.938 9.75 1 97.31 262 TYR A C 1
ATOM 2174 O O . TYR A 1 262 ? -0.247 -23.797 8.875 1 97.31 262 TYR A O 1
ATOM 2182 N N . PHE A 1 263 ? -1.592 -22.391 10.078 1 98.19 263 PHE A N 1
ATOM 2183 C CA . PHE A 1 263 ? -2.818 -22.75 9.375 1 98.19 263 PHE A CA 1
ATOM 2184 C C . PHE A 1 263 ? -3.543 -21.5 8.875 1 98.19 263 PHE A C 1
ATOM 2186 O O . PHE A 1 263 ? -3.584 -20.484 9.57 1 98.19 263 PHE A O 1
ATOM 2193 N N . ILE A 1 264 ? -4.074 -21.594 7.68 1 97.88 264 ILE A N 1
ATOM 2194 C CA . ILE A 1 264 ? -5.07 -20.625 7.223 1 97.88 264 ILE A CA 1
ATOM 2195 C C . ILE A 1 264 ? -6.469 -21.219 7.383 1 97.88 264 ILE A C 1
ATOM 2197 O O . ILE A 1 264 ? -6.793 -22.234 6.777 1 97.88 264 ILE A O 1
ATOM 2201 N N . ARG A 1 265 ? -7.254 -20.578 8.227 1 97.62 265 ARG A N 1
ATOM 2202 C CA . ARG A 1 265 ? -8.633 -21 8.461 1 97.62 265 ARG A CA 1
ATOM 2203 C C . ARG A 1 265 ? -9.617 -19.953 7.969 1 97.62 265 ARG A C 1
ATOM 2205 O O . ARG A 1 265 ? -9.391 -18.75 8.125 1 97.62 265 ARG A O 1
ATOM 2212 N N . GLY A 1 266 ? -10.711 -20.438 7.312 1 96.5 266 GLY A N 1
ATOM 2213 C CA . GLY A 1 266 ? -11.719 -19.531 6.777 1 96.5 266 GLY A CA 1
ATOM 2214 C C . GLY A 1 266 ? -12.867 -20.25 6.09 1 96.5 266 GLY A C 1
ATOM 2215 O O . GLY A 1 266 ? -13.219 -21.375 6.469 1 96.5 266 GLY A O 1
ATOM 2216 N N . PHE A 1 267 ? -13.531 -19.547 5.234 1 96.75 267 PHE A N 1
ATOM 2217 C CA . PHE A 1 267 ? -14.648 -20.125 4.492 1 96.75 267 PHE A CA 1
ATOM 2218 C C . PHE A 1 267 ? -14.75 -19.516 3.102 1 96.75 267 PHE A C 1
ATOM 2220 O O . PHE A 1 267 ? -14.148 -18.469 2.834 1 96.75 267 PHE A O 1
ATOM 2227 N N . PHE A 1 268 ? -15.398 -20.203 2.223 1 95.12 268 PHE A N 1
ATOM 2228 C CA . PHE A 1 268 ? -15.773 -19.641 0.924 1 95.12 268 PHE A CA 1
ATOM 2229 C C . PHE A 1 268 ? -17.219 -20 0.579 1 95.12 268 PHE A C 1
ATOM 2231 O O . PHE A 1 268 ? -17.703 -21.078 0.959 1 95.12 268 PHE A O 1
ATOM 2238 N N . ASN A 1 269 ? -17.859 -19.031 -0.066 1 91.75 269 ASN A N 1
ATOM 2239 C CA . ASN A 1 269 ? -19.25 -19.219 -0.436 1 91.75 269 ASN A CA 1
ATOM 2240 C C . ASN A 1 269 ? -19.391 -19.969 -1.757 1 91.75 269 ASN A C 1
ATOM 2242 O O . ASN A 1 269 ? -18.406 -20.172 -2.467 1 91.75 269 ASN A O 1
ATOM 2246 N N . LYS A 1 270 ? -20.656 -20.328 -1.993 1 90.25 270 LYS A N 1
ATOM 2247 C CA . LYS A 1 270 ? -20.953 -20.953 -3.281 1 90.25 270 LYS A CA 1
ATOM 2248 C C . LYS A 1 270 ? -20.578 -20.031 -4.438 1 90.25 270 LYS A C 1
ATOM 2250 O O . LYS A 1 270 ? -20.781 -18.828 -4.363 1 90.25 270 LYS A O 1
ATOM 2255 N N . SER A 1 271 ? -19.906 -20.484 -5.473 1 88.19 271 SER A N 1
ATOM 2256 C CA . SER A 1 271 ? -19.516 -19.781 -6.684 1 88.19 271 SER A CA 1
ATOM 2257 C C . SER A 1 271 ? -18.156 -19.109 -6.52 1 88.19 271 SER A C 1
ATOM 2259 O O . SER A 1 271 ? -17.703 -18.375 -7.41 1 88.19 271 SER A O 1
ATOM 2261 N N . GLU A 1 272 ? -17.578 -19.266 -5.312 1 91.56 272 GLU A N 1
ATOM 2262 C CA . GLU A 1 272 ? -16.25 -18.688 -5.09 1 91.56 272 GLU A CA 1
ATOM 2263 C C . GLU A 1 272 ? -15.156 -19.734 -5.234 1 91.56 272 GLU A C 1
ATOM 2265 O O . GLU A 1 272 ? -14.031 -19.547 -4.766 1 91.56 272 GLU A O 1
ATOM 2270 N N . GLU A 1 273 ? -15.445 -20.812 -5.863 1 94.44 273 GLU A N 1
ATOM 2271 C CA . GLU A 1 273 ? -14.5 -21.922 -6 1 94.44 273 GLU A CA 1
ATOM 2272 C C . GLU A 1 273 ? -13.273 -21.5 -6.805 1 94.44 273 GLU A C 1
ATOM 2274 O O . GLU A 1 273 ? -12.148 -21.859 -6.453 1 94.44 273 GLU A O 1
ATOM 2279 N N . THR A 1 274 ? -13.547 -20.75 -7.863 1 92.44 274 THR A N 1
ATOM 2280 C CA . THR A 1 274 ? -12.438 -20.281 -8.695 1 92.44 274 THR A CA 1
ATOM 2281 C C . THR A 1 274 ? -11.531 -19.344 -7.906 1 92.44 274 THR A C 1
ATOM 2283 O O . THR A 1 274 ? -10.305 -19.453 -7.977 1 92.44 274 THR A O 1
ATOM 2286 N N . PHE A 1 275 ? -12.133 -18.547 -7.125 1 91.75 275 PHE A N 1
ATOM 2287 C CA . PHE A 1 275 ? -11.406 -17.594 -6.309 1 91.75 275 PHE A CA 1
ATOM 2288 C C . PHE A 1 275 ? -10.5 -18.297 -5.309 1 91.75 275 PHE A C 1
ATOM 2290 O O . PHE A 1 275 ? -9.297 -18.047 -5.254 1 91.75 275 PHE A O 1
ATOM 2297 N N . ILE A 1 276 ? -11.062 -19.188 -4.555 1 95.94 276 ILE A N 1
ATOM 2298 C CA . ILE A 1 276 ? -10.328 -19.812 -3.455 1 95.94 276 ILE A CA 1
ATOM 2299 C C . ILE A 1 276 ? -9.25 -20.734 -4.012 1 95.94 276 ILE A C 1
ATOM 2301 O O . ILE A 1 276 ? -8.156 -20.844 -3.443 1 95.94 276 ILE A O 1
ATOM 2305 N N . THR A 1 277 ? -9.539 -21.359 -5.152 1 95.62 277 THR A N 1
ATOM 2306 C CA . THR A 1 277 ? -8.539 -22.234 -5.766 1 95.62 277 THR A CA 1
ATOM 2307 C C . THR A 1 277 ? -7.359 -21.422 -6.289 1 95.62 277 THR A C 1
ATOM 2309 O O . THR A 1 277 ? -6.203 -21.781 -6.074 1 95.62 277 THR A O 1
ATOM 2312 N N . ASN A 1 278 ? -7.637 -20.297 -6.93 1 93.5 278 ASN A N 1
ATOM 2313 C CA . ASN A 1 278 ? -6.574 -19.422 -7.398 1 93.5 278 ASN A CA 1
ATOM 2314 C C . ASN A 1 278 ? -5.711 -18.906 -6.246 1 93.5 278 ASN A C 1
ATOM 2316 O O . ASN A 1 278 ? -4.488 -18.828 -6.371 1 93.5 278 ASN A O 1
ATOM 2320 N N . TYR A 1 279 ? -6.363 -18.641 -5.145 1 95.38 279 TYR A N 1
ATOM 2321 C CA . TYR A 1 279 ? -5.66 -18.141 -3.971 1 95.38 279 TYR A CA 1
ATOM 2322 C C . TYR A 1 279 ? -4.641 -19.156 -3.467 1 95.38 279 TYR A C 1
ATOM 2324 O O . TYR A 1 279 ? -3.475 -18.812 -3.252 1 95.38 279 TYR A O 1
ATOM 2332 N N . PHE A 1 280 ? -5.043 -20.391 -3.404 1 96.44 280 PHE A N 1
ATOM 2333 C CA . PHE A 1 280 ? -4.184 -21.375 -2.766 1 96.44 280 PHE A CA 1
ATOM 2334 C C . PHE A 1 280 ? -3.16 -21.922 -3.754 1 96.44 280 PHE A C 1
ATOM 2336 O O . PHE A 1 280 ? -2.076 -22.359 -3.355 1 96.44 280 PHE A O 1
ATOM 2343 N N . ILE A 1 281 ? -3.422 -21.891 -5.023 1 94.12 281 ILE A N 1
ATOM 2344 C CA . ILE A 1 281 ? -2.451 -22.297 -6.035 1 94.12 281 ILE A CA 1
ATOM 2345 C C . ILE A 1 281 ? -1.2 -21.422 -5.934 1 94.12 281 ILE A C 1
ATOM 2347 O O . ILE A 1 281 ? -0.087 -21.906 -6.172 1 94.12 281 ILE A O 1
ATOM 2351 N N . ASN A 1 282 ? -1.364 -20.25 -5.52 1 93.12 282 ASN A N 1
ATOM 2352 C CA . ASN A 1 282 ? -0.263 -19.297 -5.398 1 93.12 282 ASN A CA 1
ATOM 2353 C C . ASN A 1 282 ? 0.742 -19.734 -4.34 1 93.12 282 ASN A C 1
ATOM 2355 O O . ASN A 1 282 ? 1.87 -19.25 -4.305 1 93.12 282 ASN A O 1
ATOM 2359 N N . TYR A 1 283 ? 0.338 -20.656 -3.482 1 95.31 283 TYR A N 1
ATOM 2360 C CA . TYR A 1 283 ? 1.225 -21.125 -2.428 1 95.31 283 TYR A CA 1
ATOM 2361 C C . TYR A 1 283 ? 2.1 -22.281 -2.926 1 95.31 283 TYR A C 1
ATOM 2363 O O . TYR A 1 283 ? 3.055 -22.672 -2.256 1 95.31 283 TYR A O 1
ATOM 2371 N N . GLY A 1 284 ? 1.747 -22.828 -4.051 1 92.88 284 GLY A N 1
ATOM 2372 C CA . GLY A 1 284 ? 2.541 -23.891 -4.641 1 92.88 284 GLY A CA 1
ATOM 2373 C C . GLY A 1 284 ? 2.672 -25.109 -3.744 1 92.88 284 GLY A C 1
ATOM 2374 O O . GLY A 1 284 ? 1.669 -25.641 -3.266 1 92.88 284 GLY A O 1
ATOM 2375 N N . ASN A 1 285 ? 3.924 -25.516 -3.578 1 93.69 285 ASN A N 1
ATOM 2376 C CA . ASN A 1 285 ? 4.172 -26.719 -2.793 1 93.69 285 ASN A CA 1
ATOM 2377 C C . ASN A 1 285 ? 4.367 -26.391 -1.314 1 93.69 285 ASN A C 1
ATOM 2379 O O . ASN A 1 285 ? 4.832 -27.234 -0.544 1 93.69 285 ASN A O 1
ATOM 2383 N N . HIS A 1 286 ? 3.998 -25.219 -0.952 1 95.06 286 HIS A N 1
ATOM 2384 C CA . HIS A 1 286 ? 4.133 -24.812 0.441 1 95.06 286 HIS A CA 1
ATOM 2385 C C . HIS A 1 286 ? 2.861 -25.109 1.229 1 95.06 286 HIS A C 1
ATOM 2387 O O . HIS A 1 286 ? 2.773 -24.797 2.418 1 95.06 286 HIS A O 1
ATOM 2393 N N . ILE A 1 287 ? 1.898 -25.672 0.557 1 96.75 287 ILE A N 1
ATOM 2394 C CA . ILE A 1 287 ? 0.724 -26.219 1.232 1 96.75 287 ILE A CA 1
ATOM 2395 C C . ILE A 1 287 ? 1.012 -27.641 1.712 1 96.75 287 ILE A C 1
ATOM 2397 O O . ILE A 1 287 ? 1.399 -28.5 0.92 1 96.75 287 ILE A O 1
ATOM 2401 N N . LEU A 1 288 ? 0.769 -27.828 2.967 1 97 288 LEU A N 1
ATOM 2402 C CA . LEU A 1 288 ? 1.153 -29.109 3.553 1 97 288 LEU A CA 1
ATOM 2403 C C . LEU A 1 288 ? -0.066 -30 3.762 1 97 288 LEU A C 1
ATOM 2405 O O . LEU A 1 288 ? 0.046 -31.234 3.742 1 97 288 LEU A O 1
ATOM 2409 N N . SER A 1 289 ? -1.223 -29.469 3.994 1 96.75 289 SER A N 1
ATOM 2410 C CA . SER A 1 289 ? -2.48 -30.203 4.105 1 96.75 289 SER A CA 1
ATOM 2411 C C . SER A 1 289 ? -3.672 -29.297 3.771 1 96.75 289 SER A C 1
ATOM 2413 O O . SER A 1 289 ? -3.604 -28.078 3.932 1 96.75 289 SER A O 1
ATOM 2415 N N . VAL A 1 290 ? -4.723 -29.953 3.314 1 97.56 290 VAL A N 1
ATOM 2416 C CA . VAL A 1 290 ? -5.918 -29.219 2.92 1 97.56 290 VAL A CA 1
ATOM 2417 C C . VAL A 1 290 ? -7.16 -29.938 3.436 1 97.56 290 VAL A C 1
ATOM 2419 O O . VAL A 1 290 ? -7.352 -31.125 3.174 1 97.56 290 VAL A O 1
ATOM 2422 N N . LYS A 1 291 ? -7.91 -29.25 4.223 1 97.31 291 LYS A N 1
ATOM 2423 C CA . LYS A 1 291 ? -9.234 -29.703 4.625 1 97.31 291 LYS A CA 1
ATOM 2424 C C . LYS A 1 291 ? -10.305 -28.688 4.234 1 97.31 291 LYS A C 1
ATOM 2426 O O . LYS A 1 291 ? -10.109 -27.484 4.387 1 97.31 291 LYS A O 1
ATOM 2431 N N . PRO A 1 292 ? -11.508 -29.062 3.787 1 97.31 292 PRO A N 1
ATOM 2432 C CA . PRO A 1 292 ? -11.945 -30.453 3.561 1 97.31 292 PRO A CA 1
ATOM 2433 C C . PRO A 1 292 ? -11.367 -31.047 2.283 1 97.31 292 PRO A C 1
ATOM 2435 O O . PRO A 1 292 ? -10.703 -30.344 1.512 1 97.31 292 PRO A O 1
ATOM 2438 N N . GLN A 1 293 ? -11.633 -32.312 2.07 1 96.06 293 GLN A N 1
ATOM 2439 C CA . GLN A 1 293 ? -11.133 -33.031 0.896 1 96.06 293 GLN A CA 1
ATOM 2440 C C . GLN A 1 293 ? -11.688 -32.438 -0.389 1 96.06 293 GLN A C 1
ATOM 2442 O O . GLN A 1 293 ? -11.008 -32.406 -1.418 1 96.06 293 GLN A O 1
ATOM 2447 N N . SER A 1 294 ? -12.812 -31.906 -0.33 1 95.62 294 SER A N 1
ATOM 2448 C CA . SER A 1 294 ? -13.43 -31.297 -1.502 1 95.62 294 SER A CA 1
ATOM 2449 C C . SER A 1 294 ? -12.609 -30.125 -2.021 1 95.62 294 SER A C 1
ATOM 2451 O O . SER A 1 294 ? -12.477 -29.953 -3.232 1 95.62 294 SER A O 1
ATOM 2453 N N . LEU A 1 295 ? -12.062 -29.297 -1.13 1 96.75 295 LEU A N 1
ATOM 2454 C CA . LEU A 1 295 ? -11.227 -28.172 -1.532 1 96.75 295 LEU A CA 1
ATOM 2455 C C . LEU A 1 295 ? -9.93 -28.672 -2.162 1 96.75 295 LEU A C 1
ATOM 2457 O O . LEU A 1 295 ? -9.477 -28.125 -3.172 1 96.75 295 LEU A O 1
ATOM 2461 N N . LYS A 1 296 ? -9.375 -29.688 -1.572 1 96.38 296 LYS A N 1
ATOM 2462 C CA . LYS A 1 296 ? -8.172 -30.281 -2.137 1 96.38 296 LYS A CA 1
ATOM 2463 C C . LYS A 1 296 ? -8.406 -30.75 -3.572 1 96.38 296 LYS A C 1
ATOM 2465 O O . LYS A 1 296 ? -7.574 -30.5 -4.449 1 96.38 296 LYS A O 1
ATOM 2470 N N . THR A 1 297 ? -9.484 -31.406 -3.762 1 95.38 297 THR A N 1
ATOM 2471 C CA . THR A 1 297 ? -9.852 -31.906 -5.078 1 95.38 297 THR A CA 1
ATOM 2472 C C . THR A 1 297 ? -10.023 -30.766 -6.074 1 95.38 297 THR A C 1
ATOM 2474 O O . THR A 1 297 ? -9.594 -30.859 -7.223 1 95.38 297 THR A O 1
ATOM 2477 N N . LEU A 1 298 ? -10.648 -29.688 -5.621 1 95.88 298 LEU A N 1
ATOM 2478 C CA . LEU A 1 298 ? -10.859 -28.516 -6.473 1 95.88 298 LEU A CA 1
ATOM 2479 C C . LEU A 1 298 ? -9.523 -27.922 -6.918 1 95.88 298 LEU A C 1
ATOM 2481 O O . LEU A 1 298 ? -9.359 -27.562 -8.086 1 95.88 298 LEU A O 1
ATOM 2485 N N . ILE A 1 299 ? -8.602 -27.875 -6.027 1 95.94 299 ILE A N 1
ATOM 2486 C CA . ILE A 1 299 ? -7.285 -27.312 -6.328 1 95.94 299 ILE A CA 1
ATOM 2487 C C . ILE A 1 299 ? -6.574 -28.203 -7.34 1 95.94 299 ILE A C 1
ATOM 2489 O O . ILE A 1 299 ? -6.035 -27.719 -8.336 1 95.94 299 ILE A O 1
ATOM 2493 N N . ALA A 1 300 ? -6.613 -29.5 -7.121 1 94.88 300 ALA A N 1
ATOM 2494 C CA . ALA A 1 300 ? -5.969 -30.469 -8.008 1 94.88 300 ALA A CA 1
ATOM 2495 C C . ALA A 1 300 ? -6.566 -30.406 -9.414 1 94.88 300 ALA A C 1
ATOM 2497 O O . ALA A 1 300 ? -5.84 -30.469 -10.406 1 94.88 300 ALA A O 1
ATOM 2498 N N . GLU A 1 301 ? -7.84 -30.328 -9.438 1 94.94 301 GLU A N 1
ATOM 2499 C CA . GLU A 1 301 ? -8.531 -30.266 -10.727 1 94.94 301 GLU A CA 1
ATOM 2500 C C . GLU A 1 301 ? -8.141 -29.016 -11.5 1 94.94 301 GLU A C 1
ATOM 2502 O O . GLU A 1 301 ? -7.93 -29.062 -12.711 1 94.94 301 GLU A O 1
ATOM 2507 N N . LYS A 1 302 ? -8.078 -27.938 -10.828 1 95.56 302 LYS A N 1
ATOM 2508 C CA . LYS A 1 302 ? -7.684 -26.688 -11.469 1 95.56 302 LYS A CA 1
ATOM 2509 C C . LYS A 1 302 ? -6.254 -26.766 -11.992 1 95.56 302 LYS A C 1
ATOM 2511 O O . LYS A 1 302 ? -5.969 -26.328 -13.109 1 95.56 302 LYS A O 1
ATOM 2516 N N . LEU A 1 303 ? -5.395 -27.281 -11.219 1 95.31 303 LEU A N 1
ATOM 2517 C CA . LEU A 1 303 ? -4 -27.453 -11.625 1 95.31 303 LEU A CA 1
ATOM 2518 C C . LEU A 1 303 ? -3.898 -28.359 -12.844 1 95.31 303 LEU A C 1
ATOM 2520 O O . LEU A 1 303 ? -3.123 -28.094 -13.766 1 95.31 303 LEU A O 1
ATOM 2524 N N . GLY A 1 304 ? -4.645 -29.406 -12.805 1 93.88 304 GLY A N 1
ATOM 2525 C CA . GLY A 1 304 ? -4.688 -30.297 -13.953 1 93.88 304 GLY A CA 1
ATOM 2526 C C . GLY A 1 304 ? -5.164 -29.609 -15.219 1 93.88 304 GLY A C 1
ATOM 2527 O O . GLY A 1 304 ? -4.574 -29.797 -16.297 1 93.88 304 GLY A O 1
ATOM 2528 N N . SER A 1 305 ? -6.188 -28.875 -15.062 1 95 305 SER A N 1
ATOM 2529 C CA . SER A 1 305 ? -6.73 -28.141 -16.203 1 95 305 SER A CA 1
ATOM 2530 C C . SER A 1 305 ? -5.719 -27.141 -16.75 1 95 305 SER A C 1
ATOM 2532 O O . SER A 1 305 ? -5.605 -26.969 -17.969 1 95 305 SER A O 1
ATOM 2534 N N . LEU A 1 306 ? -4.996 -26.5 -15.875 1 94.81 306 LEU A N 1
ATOM 2535 C CA . LEU A 1 306 ? -3.98 -25.531 -16.297 1 94.81 306 LEU A CA 1
ATOM 2536 C C . LEU A 1 306 ? -2.818 -26.234 -16.984 1 94.81 306 LEU A C 1
ATOM 2538 O O . LEU A 1 306 ? -2.289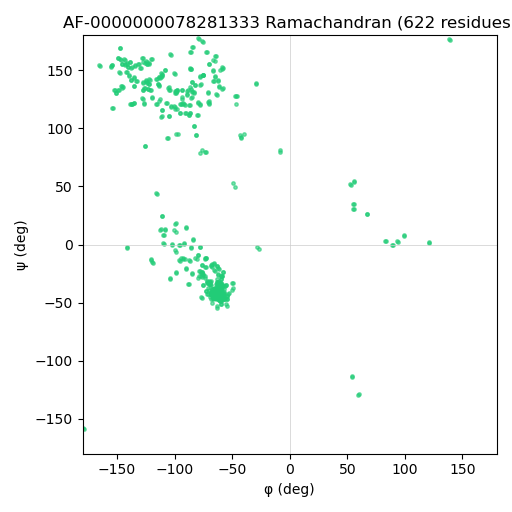 -25.734 -17.984 1 94.81 306 LEU A O 1
ATOM 2542 N N . THR A 1 307 ? -2.441 -27.344 -16.453 1 93.94 307 THR A N 1
ATOM 2543 C CA . THR A 1 307 ? -1.374 -28.125 -17.078 1 93.94 307 THR A CA 1
ATOM 2544 C C . THR A 1 307 ? -1.729 -28.469 -18.516 1 93.94 307 THR A C 1
ATOM 2546 O O . THR A 1 307 ? -0.903 -28.328 -19.422 1 93.94 307 THR A O 1
ATOM 2549 N N . LYS A 1 308 ? -2.91 -28.922 -18.719 1 93.44 308 LYS A N 1
ATOM 2550 C CA . LYS A 1 308 ? -3.385 -29.25 -20.062 1 93.44 308 LYS A CA 1
ATOM 2551 C C . LYS A 1 308 ? -3.408 -28 -20.953 1 93.44 308 LYS A C 1
ATOM 2553 O O . LYS A 1 308 ? -2.996 -28.062 -22.109 1 93.44 308 LYS A O 1
ATOM 2558 N N . TYR A 1 309 ? -3.826 -26.969 -20.406 1 94.75 309 TYR A N 1
ATOM 2559 C CA . TYR A 1 309 ? -3.928 -25.703 -21.125 1 94.75 309 TYR A CA 1
ATOM 2560 C C . TYR A 1 309 ? -2.566 -25.281 -21.656 1 94.75 309 TYR A C 1
ATOM 2562 O O . TYR A 1 309 ? -2.432 -24.938 -22.844 1 94.75 309 TYR A O 1
ATOM 2570 N N . TYR A 1 310 ? -1.526 -25.328 -20.859 1 92.56 310 TYR A N 1
ATOM 2571 C CA . TYR A 1 310 ? -0.2 -24.844 -21.234 1 92.56 310 TYR A CA 1
ATOM 2572 C C . TYR A 1 310 ? 0.504 -25.844 -22.156 1 92.56 310 TYR A C 1
ATOM 2574 O O . TYR A 1 310 ? 1.355 -25.469 -22.953 1 92.56 310 TYR A O 1
ATOM 2582 N N . SER A 1 311 ? 0.097 -27.031 -22.031 1 89.44 311 SER A N 1
ATOM 2583 C CA . SER A 1 311 ? 0.668 -28.047 -22.922 1 89.44 311 SER A CA 1
ATOM 2584 C C . SER A 1 311 ? 0.13 -27.906 -24.344 1 89.44 311 SER A C 1
ATOM 2586 O O . SER A 1 311 ? 0.812 -28.25 -25.312 1 89.44 311 SER A O 1
ATOM 2588 N N . GLU A 1 312 ? -1.028 -27.391 -24.469 1 89 312 GLU A N 1
ATOM 2589 C CA . GLU A 1 312 ? -1.682 -27.281 -25.766 1 89 312 GLU A CA 1
ATOM 2590 C C . GLU A 1 312 ? -1.428 -25.922 -26.391 1 89 312 GLU A C 1
ATOM 2592 O O . GLU A 1 312 ? -1.758 -25.688 -27.562 1 89 312 GLU A O 1
ATOM 2597 N N . MET A 1 313 ? -0.927 -25.062 -25.672 1 87.44 313 MET A N 1
ATOM 2598 C CA . MET A 1 313 ? -0.655 -23.719 -26.156 1 87.44 313 MET A CA 1
ATOM 2599 C C . MET A 1 313 ? 0.559 -23.703 -27.078 1 87.44 313 MET A C 1
ATOM 2601 O O . MET A 1 313 ? 1.554 -24.375 -26.812 1 87.44 313 MET A O 1
ATOM 2605 N N . MET B 1 1 ? 0.953 43.219 24.891 1 58.53 1 MET B N 1
ATOM 2606 C CA . MET B 1 1 ? 0.846 42.094 23.953 1 58.53 1 MET B CA 1
ATOM 2607 C C . MET B 1 1 ? -0.049 41 24.531 1 58.53 1 MET B C 1
ATOM 2609 O O . MET B 1 1 ? 0.037 40.688 25.703 1 58.53 1 MET B O 1
ATOM 2613 N N . ASN B 1 2 ? -1.171 40.75 23.859 1 64.75 2 ASN B N 1
ATOM 2614 C CA . ASN B 1 2 ? -1.985 39.688 24.422 1 64.75 2 ASN B CA 1
ATOM 2615 C C . ASN B 1 2 ? -1.274 38.344 24.312 1 64.75 2 ASN B C 1
ATOM 2617 O O . ASN B 1 2 ? -0.312 38.188 23.562 1 64.75 2 ASN B O 1
ATOM 2621 N N . LYS B 1 3 ? -1.729 37.438 25.172 1 71.31 3 LYS B N 1
ATOM 2622 C CA . LYS B 1 3 ? -1.027 36.156 25.359 1 71.31 3 LYS B CA 1
ATOM 2623 C C . LYS B 1 3 ? -0.861 35.438 24.016 1 71.31 3 LYS B C 1
ATOM 2625 O O . LYS B 1 3 ? 0.225 34.938 23.703 1 71.31 3 LYS B O 1
ATOM 2630 N N . SER B 1 4 ? -1.92 35.312 23.391 1 62.59 4 SER B N 1
ATOM 2631 C CA . SER B 1 4 ? -1.883 34.562 22.141 1 62.59 4 SER B CA 1
ATOM 2632 C C . SER B 1 4 ? -0.91 35.188 21.156 1 62.59 4 SER B C 1
ATOM 2634 O O . SER B 1 4 ? -0.149 34.469 20.5 1 62.59 4 SER B O 1
ATOM 2636 N N . GLU B 1 5 ? -0.824 36.5 21.156 1 62.62 5 GLU B N 1
ATOM 2637 C CA . GLU B 1 5 ? 0.121 37.219 20.328 1 62.62 5 GLU B CA 1
ATOM 2638 C C . GLU B 1 5 ? 1.559 37 20.781 1 62.62 5 GLU B C 1
ATOM 2640 O O . GLU B 1 5 ? 2.457 36.812 19.953 1 62.62 5 GLU B O 1
ATOM 2645 N N . ARG B 1 6 ? 1.682 37.125 21.922 1 77.81 6 ARG B N 1
ATOM 2646 C CA . ARG B 1 6 ? 3.002 36.969 22.516 1 77.81 6 ARG B CA 1
ATOM 2647 C C . ARG B 1 6 ? 3.553 35.562 22.234 1 77.81 6 ARG B C 1
ATOM 2649 O O . ARG B 1 6 ? 4.707 35.438 21.828 1 77.81 6 ARG B O 1
ATOM 2656 N N . ILE B 1 7 ? 2.639 34.594 22.219 1 74.25 7 ILE B N 1
ATOM 2657 C CA . ILE B 1 7 ? 3.059 33.219 22.016 1 74.25 7 ILE B CA 1
ATOM 2658 C C . ILE B 1 7 ? 3.467 33 20.562 1 74.25 7 ILE B C 1
ATOM 2660 O O . ILE B 1 7 ? 4.492 32.375 20.281 1 74.25 7 ILE B O 1
ATOM 2664 N N . ASN B 1 8 ? 2.795 33.531 19.766 1 62.75 8 ASN B N 1
ATOM 2665 C CA . ASN B 1 8 ? 3.129 33.438 18.344 1 62.75 8 ASN B CA 1
ATOM 2666 C C . ASN B 1 8 ? 4.441 34.156 18.031 1 62.75 8 ASN B C 1
ATOM 2668 O O . ASN B 1 8 ? 5.273 33.625 17.281 1 62.75 8 ASN B O 1
ATOM 2672 N N . ASP B 1 9 ? 4.555 35.344 18.547 1 68.75 9 ASP B N 1
ATOM 2673 C CA . ASP B 1 9 ? 5.801 36.094 18.391 1 68.75 9 ASP B CA 1
ATOM 2674 C C . ASP B 1 9 ? 6.977 35.344 19 1 68.75 9 ASP B C 1
ATOM 2676 O O . ASP B 1 9 ? 8.07 35.312 18.422 1 68.75 9 ASP B O 1
ATOM 2680 N N . MET B 1 10 ? 6.758 34.781 20.031 1 76.56 10 MET B N 1
ATOM 2681 C CA . MET B 1 10 ? 7.797 34 20.688 1 76.56 10 MET B CA 1
ATOM 2682 C C . MET B 1 10 ? 8.211 32.812 19.812 1 76.56 10 MET B C 1
ATOM 2684 O O . MET B 1 10 ? 9.391 32.5 19.719 1 76.56 10 MET B O 1
ATOM 2688 N N . MET B 1 11 ? 7.191 32.312 19.234 1 70.88 11 MET B N 1
ATOM 2689 C CA . MET B 1 11 ? 7.48 31.172 18.359 1 70.88 11 MET B CA 1
ATOM 2690 C C . MET B 1 11 ? 8.406 31.578 17.219 1 70.88 11 MET B C 1
ATOM 2692 O O . MET B 1 11 ? 9.367 30.891 16.906 1 70.88 11 MET B O 1
ATOM 2696 N N . LEU B 1 12 ? 8.141 32.625 16.656 1 63.94 12 LEU B N 1
ATOM 2697 C CA . LEU B 1 12 ? 8.953 33.156 15.562 1 63.94 12 LEU B CA 1
ATOM 2698 C C . LEU B 1 12 ? 10.344 33.562 16.062 1 63.94 12 LEU B C 1
ATOM 2700 O O . LEU B 1 12 ? 11.344 33.281 15.406 1 63.94 12 LEU B O 1
ATOM 2704 N N . PHE B 1 13 ? 10.352 34.281 17.203 1 69.88 13 PHE B N 1
ATOM 2705 C CA . PHE B 1 13 ? 11.594 34.719 17.812 1 69.88 13 PHE B CA 1
ATOM 2706 C C . PHE B 1 13 ? 12.508 33.562 18.141 1 69.88 13 PHE B C 1
ATOM 2708 O O . PHE B 1 13 ? 13.719 33.625 17.938 1 69.88 13 PHE B O 1
ATOM 2715 N N . LEU B 1 14 ? 11.891 32.5 18.516 1 69.94 14 LEU B N 1
ATOM 2716 C CA . LEU B 1 14 ? 12.664 31.375 19.016 1 69.94 14 LEU B CA 1
ATOM 2717 C C . LEU B 1 14 ? 12.977 30.406 17.875 1 69.94 14 LEU B C 1
ATOM 2719 O O . LEU B 1 14 ? 13.82 29.516 18.031 1 69.94 14 LEU B O 1
ATOM 2723 N N . ASN B 1 15 ? 12.297 30.625 16.766 1 60.75 15 ASN B N 1
ATOM 2724 C CA . ASN B 1 15 ? 12.43 29.688 15.648 1 60.75 15 ASN B CA 1
ATOM 2725 C C . ASN B 1 15 ? 13.867 29.594 15.164 1 60.75 15 ASN B C 1
ATOM 2727 O O . ASN B 1 15 ? 14.312 28.531 14.727 1 60.75 15 ASN B O 1
ATOM 2731 N N . ASP B 1 16 ? 14.539 30.672 15.25 1 57.31 16 ASP B N 1
ATOM 2732 C CA . ASP B 1 16 ? 15.906 30.703 14.734 1 57.31 16 ASP B CA 1
ATOM 2733 C C . ASP B 1 16 ? 16.922 30.531 15.852 1 57.31 16 ASP B C 1
ATOM 2735 O O . ASP B 1 16 ? 18.125 30.719 15.648 1 57.31 16 ASP B O 1
ATOM 2739 N N . LYS B 1 17 ? 16.422 30.172 16.984 1 64 17 LYS B N 1
ATOM 2740 C CA . LYS B 1 17 ? 17.344 30.078 18.109 1 64 17 LYS B CA 1
ATOM 2741 C C . LYS B 1 17 ? 17.484 28.625 18.562 1 64 17 LYS B C 1
ATOM 2743 O O . LYS B 1 17 ? 16.547 27.828 18.469 1 64 17 LYS B O 1
ATOM 2748 N N . ASN B 1 18 ? 18.656 28.266 18.828 1 61.88 18 ASN B N 1
ATOM 2749 C CA . ASN B 1 18 ? 18.922 26.953 19.391 1 61.88 18 ASN B CA 1
ATOM 2750 C C . ASN B 1 18 ? 18.641 26.922 20.891 1 61.88 18 ASN B C 1
ATOM 2752 O O . ASN B 1 18 ? 18.391 25.859 21.453 1 61.88 18 ASN B O 1
ATOM 2756 N N . SER B 1 19 ? 18.812 28.078 21.438 1 71.25 19 SER B N 1
ATOM 2757 C CA . SER B 1 19 ? 18.594 28.188 22.875 1 71.25 19 SER B CA 1
ATOM 2758 C C . SER B 1 19 ? 18.219 29.609 23.266 1 71.25 19 SER B C 1
ATOM 2760 O O . SER B 1 19 ? 18.406 30.547 22.484 1 71.25 19 SER B O 1
ATOM 2762 N N . PHE B 1 20 ? 17.531 29.719 24.344 1 80.12 20 PHE B N 1
ATOM 2763 C CA . PHE B 1 20 ? 17.234 31.047 24.891 1 80.12 20 PHE B CA 1
ATOM 2764 C C . PHE B 1 20 ? 17.203 31 26.422 1 80.12 20 PHE B C 1
ATOM 2766 O O . PHE B 1 20 ? 17.141 29.922 27.016 1 80.12 20 PHE B O 1
ATOM 2773 N N . ASN B 1 21 ? 17.453 32.156 27.062 1 81.56 21 ASN B N 1
ATOM 2774 C CA . ASN B 1 21 ? 17.266 32.312 28.5 1 81.56 21 ASN B CA 1
ATOM 2775 C C . ASN B 1 21 ? 15.945 33 28.828 1 81.56 21 ASN B C 1
ATOM 2777 O O . ASN B 1 21 ? 15.422 33.75 28.016 1 81.56 21 ASN B O 1
ATOM 2781 N N . LEU B 1 22 ? 15.438 32.562 29.953 1 83.75 22 LEU B N 1
ATOM 2782 C CA . LEU B 1 22 ? 14.172 33.125 30.391 1 83.75 22 LEU B CA 1
ATOM 2783 C C . LEU B 1 22 ? 14.227 34.656 30.344 1 83.75 22 LEU B C 1
ATOM 2785 O O . LEU B 1 22 ? 13.25 35.312 29.984 1 83.75 22 LEU B O 1
ATOM 2789 N N . ARG B 1 23 ? 15.328 35.25 30.703 1 86.5 23 ARG B N 1
ATOM 2790 C CA . ARG B 1 23 ? 15.531 36.688 30.75 1 86.5 23 ARG B CA 1
ATOM 2791 C C . ARG B 1 23 ? 15.367 37.312 29.359 1 86.5 23 ARG B C 1
ATOM 2793 O O . ARG B 1 23 ? 14.883 38.438 29.219 1 86.5 23 ARG B O 1
ATOM 2800 N N . ASP B 1 24 ? 15.805 36.562 28.328 1 84.88 24 ASP B N 1
ATOM 2801 C CA . ASP B 1 24 ? 15.672 37.031 26.953 1 84.88 24 ASP B CA 1
ATOM 2802 C C . ASP B 1 24 ? 14.219 37.312 26.609 1 84.88 24 ASP B C 1
ATOM 2804 O O . ASP B 1 24 ? 13.906 38.344 26.016 1 84.88 24 ASP B O 1
ATOM 2808 N N . LEU B 1 25 ? 13.375 36.438 27.031 1 85.62 25 LEU B N 1
ATOM 2809 C CA . LEU B 1 25 ? 11.945 36.594 26.766 1 85.62 25 LEU B CA 1
ATOM 2810 C C . LEU B 1 25 ? 11.352 37.719 27.609 1 85.62 25 LEU B C 1
ATOM 2812 O O . LEU B 1 25 ? 10.562 38.531 27.125 1 85.62 25 LEU B O 1
ATOM 2816 N N . MET B 1 26 ? 11.766 37.75 28.891 1 88.06 26 MET B N 1
ATOM 2817 C CA . MET B 1 26 ? 11.281 38.781 29.812 1 88.06 26 MET B CA 1
ATOM 2818 C C . MET B 1 26 ? 11.633 40.188 29.297 1 88.06 26 MET B C 1
ATOM 2820 O O . MET B 1 26 ? 10.797 41.094 29.312 1 88.06 26 MET B O 1
ATOM 2824 N N . ASP B 1 27 ? 12.898 40.281 28.875 1 87.62 27 ASP B N 1
ATOM 2825 C CA . ASP B 1 27 ? 13.383 41.594 28.406 1 87.62 27 ASP B CA 1
ATOM 2826 C C . ASP B 1 27 ? 12.711 42 27.109 1 87.62 27 ASP B C 1
ATOM 2828 O O . ASP B 1 27 ? 12.312 43.156 26.938 1 87.62 27 ASP B O 1
ATOM 2832 N N . LYS B 1 28 ? 12.586 41.031 26.266 1 85.81 28 LYS B N 1
ATOM 2833 C CA . LYS B 1 28 ? 12.062 41.312 24.938 1 85.81 28 LYS B CA 1
ATOM 2834 C C . LYS B 1 28 ? 10.57 41.656 25 1 85.81 28 LYS B C 1
ATOM 2836 O O . LYS B 1 28 ? 10.102 42.531 24.297 1 85.81 28 LYS B O 1
ATOM 2841 N N . TYR B 1 29 ? 9.875 40.906 25.891 1 86.94 29 TYR B N 1
ATOM 2842 C CA . TYR B 1 29 ? 8.422 41.031 25.875 1 86.94 29 TYR B CA 1
ATOM 2843 C C . TYR B 1 29 ? 7.914 41.75 27.109 1 86.94 29 TYR B C 1
ATOM 2845 O O . TYR B 1 29 ? 6.707 41.875 27.312 1 86.94 29 TYR B O 1
ATOM 2853 N N . HIS B 1 30 ? 8.898 42.125 27.938 1 87.5 30 HIS B N 1
ATOM 2854 C CA . HIS B 1 30 ? 8.609 42.906 29.156 1 87.5 30 HIS B CA 1
ATOM 2855 C C . HIS B 1 30 ? 7.547 42.219 30 1 87.5 30 HIS B C 1
ATOM 2857 O O . HIS B 1 30 ? 6.555 42.812 30.391 1 87.5 30 HIS B O 1
ATOM 2863 N N . ILE B 1 31 ? 7.773 41.031 30.25 1 88.25 31 ILE B N 1
ATOM 2864 C CA . ILE B 1 31 ? 6.871 40.219 31.062 1 88.25 31 ILE B CA 1
ATOM 2865 C C . ILE B 1 31 ? 7.609 39.719 32.281 1 88.25 31 ILE B C 1
ATOM 2867 O O . ILE B 1 31 ? 8.844 39.719 32.344 1 88.25 31 ILE B O 1
ATOM 2871 N N . SER B 1 32 ? 6.754 39.344 33.281 1 86 32 SER B N 1
ATOM 2872 C CA . SER B 1 32 ? 7.316 38.812 34.531 1 86 32 SER B CA 1
ATOM 2873 C C . SER B 1 32 ? 7.871 37.406 34.312 1 86 32 SER B C 1
ATOM 2875 O O . SER B 1 32 ? 7.598 36.75 33.312 1 86 32 SER B O 1
ATOM 2877 N N . LYS B 1 33 ? 8.648 36.969 35.281 1 83.19 33 LYS B N 1
ATOM 2878 C CA . LYS B 1 33 ? 9.18 35.625 35.281 1 83.19 33 LYS B CA 1
ATOM 2879 C C . LYS B 1 33 ? 8.062 34.594 35.219 1 83.19 33 LYS B C 1
ATOM 2881 O O . LYS B 1 33 ? 8.133 33.625 34.469 1 83.19 33 LYS B O 1
ATOM 2886 N N . SER B 1 34 ? 7.008 34.844 36 1 82.12 34 SER B N 1
ATOM 2887 C CA . SER B 1 34 ? 5.879 33.938 36.031 1 82.12 34 SER B CA 1
ATOM 2888 C C . SER B 1 34 ? 5.16 33.844 34.688 1 82.12 34 SER B C 1
ATOM 2890 O O . SER B 1 34 ? 4.809 32.781 34.25 1 82.12 34 SER B O 1
ATOM 2892 N N . THR B 1 35 ? 4.988 34.906 34.062 1 83.31 35 THR B N 1
ATOM 2893 C CA . THR B 1 35 ? 4.332 34.969 32.781 1 83.31 35 THR B CA 1
ATOM 2894 C C . THR B 1 35 ? 5.195 34.281 31.703 1 83.31 35 THR B C 1
ATOM 2896 O O . THR B 1 35 ? 4.684 33.562 30.859 1 83.31 35 THR B O 1
ATOM 2899 N N . ALA B 1 36 ? 6.504 34.531 31.703 1 87.19 36 ALA B N 1
ATOM 2900 C CA . ALA B 1 36 ? 7.43 33.938 30.766 1 87.19 36 ALA B CA 1
ATOM 2901 C C . ALA B 1 36 ? 7.387 32.406 30.875 1 87.19 36 ALA B C 1
ATOM 2903 O O . ALA B 1 36 ? 7.371 31.703 29.859 1 87.19 36 ALA B O 1
ATOM 2904 N N . LEU B 1 37 ? 7.328 31.969 32.062 1 84 37 LEU B N 1
ATOM 2905 C CA . LEU B 1 37 ? 7.281 30.531 32.312 1 84 37 LEU B CA 1
ATOM 2906 C C . LEU B 1 37 ? 5.977 29.938 31.781 1 84 37 LEU B C 1
ATOM 2908 O O . LEU B 1 37 ? 5.973 28.859 31.188 1 84 37 LEU B O 1
ATOM 2912 N N . ARG B 1 38 ? 4.918 30.609 31.984 1 80.69 38 ARG B N 1
ATOM 2913 C CA . ARG B 1 38 ? 3.633 30.156 31.469 1 80.69 38 ARG B CA 1
ATOM 2914 C C . ARG B 1 38 ? 3.633 30.172 29.938 1 80.69 38 ARG B C 1
ATOM 2916 O O . ARG B 1 38 ? 3.072 29.266 29.312 1 80.69 38 ARG B O 1
ATOM 2923 N N . ASP B 1 39 ? 4.246 31.141 29.438 1 80.81 39 ASP B N 1
ATOM 2924 C CA . ASP B 1 39 ? 4.336 31.234 27.984 1 80.81 39 ASP B CA 1
ATOM 2925 C C . ASP B 1 39 ? 5.176 30.094 27.422 1 80.81 39 ASP B C 1
ATOM 2927 O O . ASP B 1 39 ? 4.836 29.531 26.375 1 80.81 39 ASP B O 1
ATOM 2931 N N . ILE B 1 40 ? 6.285 29.797 28.047 1 79.25 40 ILE B N 1
ATOM 2932 C CA . ILE B 1 40 ? 7.121 28.688 27.609 1 79.25 40 ILE B CA 1
ATOM 2933 C C . ILE B 1 40 ? 6.32 27.375 27.656 1 79.25 40 ILE B C 1
ATOM 2935 O O . ILE B 1 40 ? 6.398 26.562 26.734 1 79.25 40 ILE B O 1
ATOM 2939 N N . GLU B 1 41 ? 5.52 27.312 28.672 1 73.38 41 GLU B N 1
ATOM 2940 C CA . GLU B 1 41 ? 4.648 26.141 28.766 1 73.38 41 GLU B CA 1
ATOM 2941 C C . GLU B 1 41 ? 3.646 26.109 27.625 1 73.38 41 GLU B C 1
ATOM 2943 O O . GLU B 1 41 ? 3.379 25.047 27.047 1 73.38 41 GLU B O 1
ATOM 2948 N N . ALA B 1 42 ? 3.146 27.219 27.328 1 70.94 42 ALA B N 1
ATOM 2949 C CA . ALA B 1 42 ? 2.217 27.344 26.203 1 70.94 42 ALA B CA 1
ATOM 2950 C C . ALA B 1 42 ? 2.898 26.969 24.891 1 70.94 42 ALA B C 1
ATOM 2952 O O . ALA B 1 42 ? 2.322 26.266 24.062 1 70.94 42 ALA B O 1
ATOM 2953 N N . LEU B 1 43 ? 4.066 27.438 24.703 1 70.81 43 LEU B N 1
ATOM 2954 C CA . LEU B 1 43 ? 4.863 27.125 23.516 1 70.81 43 LEU B CA 1
ATOM 2955 C C . LEU B 1 43 ? 5.129 25.625 23.406 1 70.81 43 LEU B C 1
ATOM 2957 O O . LEU B 1 43 ? 5.031 25.062 22.328 1 70.81 43 LEU B O 1
ATOM 2961 N N . GLU B 1 44 ? 5.445 25.062 24.578 1 63.72 44 GLU B N 1
ATOM 2962 C CA . GLU B 1 44 ? 5.66 23.609 24.625 1 63.72 44 GLU B CA 1
ATOM 2963 C C . GLU B 1 44 ? 4.387 22.859 24.266 1 63.72 44 GLU B C 1
ATOM 2965 O O . GLU B 1 44 ? 4.434 21.859 23.531 1 63.72 44 GLU B O 1
ATOM 2970 N N . ARG B 1 45 ? 3.379 23.469 24.672 1 58.41 45 ARG B N 1
ATOM 2971 C CA . ARG B 1 45 ? 2.094 22.828 24.422 1 58.41 45 ARG B CA 1
ATOM 2972 C C . ARG B 1 45 ? 1.729 22.891 22.953 1 58.41 45 ARG B C 1
ATOM 2974 O O . ARG B 1 45 ? 1.108 21.969 22.422 1 58.41 45 ARG B O 1
ATOM 2981 N N . ILE B 1 46 ? 2.152 23.938 22.406 1 54.84 46 ILE B N 1
ATOM 2982 C CA . ILE B 1 46 ? 1.838 24.109 21 1 54.84 46 ILE B CA 1
ATOM 2983 C C . ILE B 1 46 ? 2.816 23.297 20.141 1 54.84 46 ILE B C 1
ATOM 2985 O O . ILE B 1 46 ? 2.619 23.141 18.938 1 54.84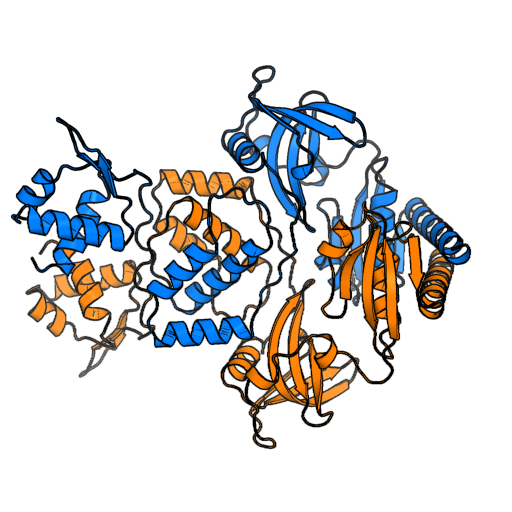 46 ILE B O 1
ATOM 2989 N N . GLY B 1 47 ? 3.898 22.797 20.75 1 53.41 47 GLY B N 1
ATOM 2990 C CA . GLY B 1 47 ? 4.742 21.844 20.047 1 53.41 47 GLY B CA 1
ATOM 2991 C C . GLY B 1 47 ? 6.176 22.312 19.891 1 53.41 47 GLY B C 1
ATOM 2992 O O . GLY B 1 47 ? 6.977 21.656 19.219 1 53.41 47 GLY B O 1
ATOM 2993 N N . MET B 1 48 ? 6.5 23.469 20.422 1 58.94 48 MET B N 1
ATOM 2994 C CA . MET B 1 48 ? 7.891 23.906 20.328 1 58.94 48 MET B CA 1
ATOM 2995 C C . MET B 1 48 ? 8.781 23.062 21.219 1 58.94 48 MET B C 1
ATOM 2997 O O . MET B 1 48 ? 8.492 22.891 22.406 1 58.94 48 MET B O 1
ATOM 3001 N N . PRO B 1 49 ? 9.734 22.438 20.578 1 58.56 49 PRO B N 1
ATOM 3002 C CA . PRO B 1 49 ? 10.609 21.562 21.375 1 58.56 49 PRO B CA 1
ATOM 3003 C C . PRO B 1 49 ? 11.578 22.359 22.266 1 58.56 49 PRO B C 1
ATOM 3005 O O . PRO B 1 49 ? 12.766 22.438 21.953 1 58.56 49 PRO B O 1
ATOM 3008 N N . ILE B 1 50 ? 11.016 22.797 23.344 1 62.25 50 ILE B N 1
ATOM 3009 C CA . ILE B 1 50 ? 11.812 23.562 24.281 1 62.25 50 ILE B CA 1
ATOM 3010 C C . ILE B 1 50 ? 12.18 22.672 25.484 1 62.25 50 ILE B C 1
ATOM 3012 O O . ILE B 1 50 ? 11.344 21.922 25.984 1 62.25 50 ILE B O 1
ATOM 3016 N N . TYR B 1 51 ? 13.383 22.469 25.688 1 60.91 51 TYR B N 1
ATOM 3017 C CA . TYR B 1 51 ? 13.812 21.797 26.906 1 60.91 51 TYR B CA 1
ATOM 3018 C C . TYR B 1 51 ? 14.57 22.766 27.828 1 60.91 51 TYR B C 1
ATOM 3020 O O . TYR B 1 51 ? 15.18 23.719 27.359 1 60.91 51 TYR B O 1
ATOM 3028 N N . ALA B 1 52 ? 14.297 22.5 29.109 1 64.56 52 ALA B N 1
ATOM 3029 C CA . ALA B 1 52 ? 14.969 23.328 30.109 1 64.56 52 ALA B CA 1
ATOM 3030 C C . ALA B 1 52 ? 16.234 22.656 30.625 1 64.56 52 ALA B C 1
ATOM 3032 O O . ALA B 1 52 ? 16.219 21.469 30.969 1 64.56 52 ALA B O 1
ATOM 3033 N N . GLN B 1 53 ? 17.359 23.234 30.312 1 59.59 53 GLN B N 1
ATOM 3034 C CA . GLN B 1 53 ? 18.594 22.844 30.984 1 59.59 53 GLN B CA 1
ATOM 3035 C C . GLN B 1 53 ? 18.797 23.609 32.281 1 59.59 53 GLN B C 1
ATOM 3037 O O . GLN B 1 53 ? 18.875 24.844 32.281 1 59.59 53 GLN B O 1
ATOM 3042 N N . HIS B 1 54 ? 18.719 22.766 33.406 1 58.81 54 HIS B N 1
ATOM 3043 C CA . HIS B 1 54 ? 18.859 23.375 34.719 1 58.81 54 HIS B CA 1
ATOM 3044 C C . HIS B 1 54 ? 20.312 23.484 35.125 1 58.81 54 HIS B C 1
ATOM 3046 O O . HIS B 1 54 ? 21.156 22.719 34.656 1 58.81 54 HIS B O 1
ATOM 3052 N N . GLY B 1 55 ? 20.734 24.516 36 1 55.75 55 GLY B N 1
ATOM 3053 C CA . GLY B 1 55 ? 22.078 24.75 36.531 1 55.75 55 GLY B CA 1
ATOM 3054 C C . GLY B 1 55 ? 22.453 26.219 36.531 1 55.75 55 GLY B C 1
ATOM 3055 O O . GLY B 1 55 ? 21.625 27.078 36.219 1 55.75 55 GLY B O 1
ATOM 3056 N N . ARG B 1 56 ? 23.734 26.672 37.094 1 64 56 ARG B N 1
ATOM 3057 C CA . ARG B 1 56 ? 24.234 28.047 37.188 1 64 56 ARG B CA 1
ATOM 3058 C C . ARG B 1 56 ? 24.109 28.766 35.844 1 64 56 ARG B C 1
ATOM 3060 O O . ARG B 1 56 ? 23.844 29.969 35.812 1 64 56 ARG B O 1
ATOM 3067 N N . ASN B 1 57 ? 24.281 27.953 34.656 1 63.41 57 ASN B N 1
ATOM 3068 C CA . ASN B 1 57 ? 24.172 28.453 33.281 1 63.41 57 ASN B CA 1
ATOM 3069 C C . ASN B 1 57 ? 23 27.812 32.562 1 63.41 57 ASN B C 1
ATOM 3071 O O . ASN B 1 57 ? 23.109 27.469 31.375 1 63.41 57 ASN B O 1
ATOM 3075 N N . GLY B 1 58 ? 21.922 27.766 33.344 1 63.22 58 GLY B N 1
ATOM 3076 C CA . GLY B 1 58 ? 20.734 27.125 32.781 1 63.22 58 GLY B CA 1
ATOM 3077 C C . GLY B 1 58 ? 20.156 27.906 31.609 1 63.22 58 GLY B C 1
ATOM 3078 O O . GLY B 1 58 ? 20.266 29.125 31.562 1 63.22 58 GLY B O 1
ATOM 3079 N N . TYR B 1 59 ? 19.688 27.234 30.562 1 73.75 59 TYR B N 1
ATOM 3080 C CA . TYR B 1 59 ? 19.031 27.797 29.391 1 73.75 59 TYR B CA 1
ATOM 3081 C C . TYR B 1 59 ? 17.891 26.922 28.922 1 73.75 59 TYR B C 1
ATOM 3083 O O . TYR B 1 59 ? 17.719 25.797 29.406 1 73.75 59 TYR B O 1
ATOM 3091 N N . TYR B 1 60 ? 17.016 27.625 28.234 1 75.44 60 TYR B N 1
ATOM 3092 C CA . TYR B 1 60 ? 16.047 26.859 27.453 1 75.44 60 TYR B CA 1
ATOM 3093 C C . TYR B 1 60 ? 16.578 26.531 26.062 1 75.44 60 TYR B C 1
ATOM 3095 O O . TYR B 1 60 ? 17.047 27.422 25.359 1 75.44 60 TYR B O 1
ATOM 3103 N N . GLY B 1 61 ? 16.828 25.312 25.828 1 63.38 61 GLY B N 1
ATOM 3104 C CA . GLY B 1 61 ? 17.219 24.891 24.484 1 63.38 61 GLY B CA 1
ATOM 3105 C C . GLY B 1 61 ? 16.031 24.594 23.594 1 63.38 61 GLY B C 1
ATOM 3106 O O . GLY B 1 61 ? 14.953 24.234 24.078 1 63.38 61 GLY B O 1
ATOM 3107 N N . ILE B 1 62 ? 16.25 25.125 22.469 1 59.12 62 ILE B N 1
ATOM 3108 C CA . ILE B 1 62 ? 15.281 24.75 21.438 1 59.12 62 ILE B CA 1
ATOM 3109 C C . ILE B 1 62 ? 15.852 23.641 20.562 1 59.12 62 ILE B C 1
ATOM 3111 O O . ILE B 1 62 ? 16.922 23.781 19.984 1 59.12 62 ILE B O 1
ATOM 3115 N N . LEU B 1 63 ? 15.539 22.547 20.875 1 47.41 63 LEU B N 1
ATOM 3116 C CA . LEU B 1 63 ? 16.031 21.453 20.047 1 47.41 63 LEU B CA 1
ATOM 3117 C C . LEU B 1 63 ? 15.914 21.812 18.562 1 47.41 63 LEU B C 1
ATOM 3119 O O . LEU B 1 63 ? 14.891 22.344 18.141 1 47.41 63 LEU B O 1
ATOM 3123 N N . HIS B 1 64 ? 17.031 22.406 18.016 1 45.03 64 HIS B N 1
ATOM 3124 C CA . HIS B 1 64 ? 17.078 22.641 16.578 1 45.03 64 HIS B CA 1
ATOM 3125 C C . HIS B 1 64 ? 16.234 21.625 15.82 1 45.03 64 HIS B C 1
ATOM 3127 O O . HIS B 1 64 ? 16.375 21.453 14.609 1 45.03 64 HIS B O 1
ATOM 3133 N N . ASN B 1 65 ? 15.734 20.844 16.344 1 41.06 65 ASN B N 1
ATOM 3134 C CA . ASN B 1 65 ? 14.922 20.25 15.281 1 41.06 65 ASN B CA 1
ATOM 3135 C C . ASN B 1 65 ? 14.156 21.312 14.508 1 41.06 65 ASN B C 1
ATOM 3137 O O . ASN B 1 65 ? 13.211 21.922 15.031 1 41.06 65 ASN B O 1
ATOM 3141 N N . ARG B 1 66 ? 15.055 22.469 13.961 1 45.88 66 ARG B N 1
ATOM 3142 C CA . ARG B 1 66 ? 14.539 23.5 13.07 1 45.88 66 ARG B CA 1
ATOM 3143 C C . ARG B 1 66 ? 13.125 23.172 12.609 1 45.88 66 ARG B C 1
ATOM 3145 O O . ARG B 1 66 ? 12.906 22.172 11.922 1 45.88 66 ARG B O 1
ATOM 3152 N N . LEU B 1 67 ? 12.328 23.438 13.32 1 47.19 67 LEU B N 1
ATOM 3153 C CA . LEU B 1 67 ? 10.875 23.297 13.305 1 47.19 67 LEU B CA 1
ATOM 3154 C C . LEU B 1 67 ? 10.297 23.766 11.969 1 47.19 67 LEU B C 1
ATOM 3156 O O . LEU B 1 67 ? 10.844 24.656 11.328 1 47.19 67 LEU B O 1
ATOM 3160 N N . LEU B 1 68 ? 9.617 22.859 11.305 1 54.47 68 LEU B N 1
ATOM 3161 C CA . LEU B 1 68 ? 8.641 22.984 10.227 1 54.47 68 LEU B CA 1
ATOM 3162 C C . LEU B 1 68 ? 7.715 24.172 10.469 1 54.47 68 LEU B C 1
ATOM 3164 O O . LEU B 1 68 ? 7.277 24.391 11.594 1 54.47 68 LEU B O 1
ATOM 3168 N N . SER B 1 69 ? 8.07 25.422 9.836 1 51.97 69 SER B N 1
ATOM 3169 C CA . SER B 1 69 ? 6.977 26.391 9.828 1 51.97 69 SER B CA 1
ATOM 3170 C C . SER B 1 69 ? 5.621 25.703 9.797 1 51.97 69 SER B C 1
ATOM 3172 O O . SER B 1 69 ? 5.492 24.609 9.242 1 51.97 69 SER B O 1
ATOM 3174 N N . PRO B 1 70 ? 4.793 26.281 10.578 1 57.34 70 PRO B N 1
ATOM 3175 C CA . PRO B 1 70 ? 3.453 25.688 10.516 1 57.34 70 PRO B CA 1
ATOM 3176 C C . PRO B 1 70 ? 2.963 25.484 9.086 1 57.34 70 PRO B C 1
ATOM 3178 O O . PRO B 1 70 ? 3.219 26.328 8.219 1 57.34 70 PRO B O 1
ATOM 3181 N N . ILE B 1 71 ? 2.576 24.359 8.82 1 65.56 71 ILE B N 1
ATOM 3182 C CA . ILE B 1 71 ? 1.979 24.062 7.523 1 65.56 71 ILE B CA 1
ATOM 3183 C C . ILE B 1 71 ? 0.459 24.188 7.613 1 65.56 71 ILE B C 1
ATOM 3185 O O . ILE B 1 71 ? -0.157 23.688 8.562 1 65.56 71 ILE B O 1
ATOM 3189 N N . VAL B 1 72 ? -0.124 25.016 6.676 1 66.94 72 VAL B N 1
ATOM 3190 C CA . VAL B 1 72 ? -1.576 25.156 6.617 1 66.94 72 VAL B CA 1
ATOM 3191 C C . VAL B 1 72 ? -2.143 24.188 5.574 1 66.94 72 VAL B C 1
ATOM 3193 O O . VAL B 1 72 ? -1.733 24.219 4.41 1 66.94 72 VAL B O 1
ATOM 3196 N N . PHE B 1 73 ? -3.021 23.312 6.055 1 75.88 73 PHE B N 1
ATOM 3197 C CA . PHE B 1 73 ? -3.672 22.359 5.176 1 75.88 73 PHE B CA 1
ATOM 3198 C C . PHE B 1 73 ? -5.168 22.641 5.078 1 75.88 73 PHE B C 1
ATOM 3200 O O . PHE B 1 73 ? -5.777 23.125 6.035 1 75.88 73 PHE B O 1
ATOM 3207 N N . ASN B 1 74 ? -5.715 22.422 3.879 1 75.75 74 ASN B N 1
ATOM 3208 C CA . ASN B 1 74 ? -7.172 22.359 3.812 1 75.75 74 ASN B CA 1
ATOM 3209 C C . ASN B 1 74 ? -7.711 21.016 4.27 1 75.75 74 ASN B C 1
ATOM 3211 O O . ASN B 1 74 ? -6.934 20.109 4.586 1 75.75 74 ASN B O 1
ATOM 3215 N N . ILE B 1 75 ? -8.977 20.891 4.301 1 79.44 75 ILE B N 1
ATOM 3216 C CA . ILE B 1 75 ? -9.594 19.719 4.906 1 79.44 75 ILE B CA 1
ATOM 3217 C C . ILE B 1 75 ? -9.281 18.469 4.066 1 79.44 75 ILE B C 1
ATOM 3219 O O . ILE B 1 75 ? -8.992 17.406 4.609 1 79.44 75 ILE B O 1
ATOM 3223 N N . ASP B 1 76 ? -9.352 18.562 2.744 1 84.38 76 ASP B N 1
ATOM 3224 C CA . ASP B 1 76 ? -9.055 17.438 1.867 1 84.38 76 ASP B CA 1
ATOM 3225 C C . ASP B 1 76 ? -7.605 16.969 2.041 1 84.38 76 ASP B C 1
ATOM 3227 O O . ASP B 1 76 ? -7.324 15.773 2.057 1 84.38 76 ASP B O 1
ATOM 3231 N N . GLU B 1 77 ? -6.738 17.953 2.189 1 84.94 77 GLU B N 1
ATOM 3232 C CA . GLU B 1 77 ? -5.324 17.641 2.402 1 84.94 77 GLU B CA 1
ATOM 3233 C C . GLU B 1 77 ? -5.102 16.953 3.748 1 84.94 77 GLU B C 1
ATOM 3235 O O . GLU B 1 77 ? -4.344 15.992 3.84 1 84.94 77 GLU B O 1
ATOM 3240 N N . VAL B 1 78 ? -5.777 17.484 4.758 1 85.44 78 VAL B N 1
ATOM 3241 C CA . VAL B 1 78 ? -5.668 16.891 6.086 1 85.44 78 VAL B CA 1
ATOM 3242 C C . VAL B 1 78 ? -6.137 15.43 6.039 1 85.44 78 VAL B C 1
ATOM 3244 O O . VAL B 1 78 ? -5.461 14.539 6.551 1 85.44 78 VAL B O 1
ATOM 3247 N N . PHE B 1 79 ? -7.246 15.203 5.398 1 88.81 79 PHE B N 1
ATOM 3248 C CA . PHE B 1 79 ? -7.781 13.852 5.312 1 88.81 79 PHE B CA 1
ATOM 3249 C C . PHE B 1 79 ? -6.844 12.945 4.531 1 88.81 79 PHE B C 1
ATOM 3251 O O . PHE B 1 79 ? -6.551 11.828 4.961 1 88.81 79 PHE B O 1
ATOM 3258 N N . ALA B 1 80 ? -6.395 13.453 3.449 1 91 80 ALA B N 1
ATOM 3259 C CA . ALA B 1 80 ? -5.465 12.68 2.627 1 91 80 ALA B CA 1
ATOM 3260 C C . ALA B 1 80 ? -4.215 12.305 3.418 1 91 80 ALA B C 1
ATOM 3262 O O . ALA B 1 80 ? -3.777 11.156 3.389 1 91 80 ALA B O 1
ATOM 3263 N N . LEU B 1 81 ? -3.668 13.281 4.141 1 91.81 81 LEU B N 1
ATOM 3264 C CA . LEU B 1 81 ? -2.479 13.047 4.953 1 91.81 81 LEU B CA 1
ATOM 3265 C C . LEU B 1 81 ? -2.779 12.078 6.09 1 91.81 81 LEU B C 1
ATOM 3267 O O . LEU B 1 81 ? -1.995 11.164 6.355 1 91.81 81 LEU B O 1
ATOM 3271 N N . TYR B 1 82 ? -3.887 12.297 6.688 1 92.81 82 TYR B N 1
ATOM 3272 C CA . TYR B 1 82 ? -4.301 11.469 7.809 1 92.81 82 TYR B CA 1
ATOM 3273 C C . TYR B 1 82 ? -4.422 10.008 7.391 1 92.81 82 TYR B C 1
ATOM 3275 O O . TYR B 1 82 ? -3.824 9.125 8.008 1 92.81 82 TYR B O 1
ATOM 3283 N N . PHE B 1 83 ? -5.105 9.727 6.383 1 94.81 83 PHE B N 1
ATOM 3284 C CA . PHE B 1 83 ? -5.391 8.352 5.992 1 94.81 83 PHE B CA 1
ATOM 3285 C C . PHE B 1 83 ? -4.164 7.707 5.359 1 94.81 83 PHE B C 1
ATOM 3287 O O . PHE B 1 83 ? -3.943 6.504 5.512 1 94.81 83 PHE B O 1
ATOM 3294 N N . SER B 1 84 ? -3.363 8.477 4.625 1 94.81 84 SER B N 1
ATOM 3295 C CA . SER B 1 84 ? -2.096 7.926 4.152 1 94.81 84 SER B CA 1
ATOM 3296 C C . SER B 1 84 ? -1.188 7.547 5.316 1 94.81 84 SER B C 1
ATOM 3298 O O . SER B 1 84 ? -0.548 6.496 5.293 1 94.81 84 SER B O 1
ATOM 3300 N N . MET B 1 85 ? -1.149 8.375 6.297 1 94 85 MET B N 1
ATOM 3301 C CA . MET B 1 85 ? -0.335 8.133 7.484 1 94 85 MET B CA 1
ATOM 3302 C C . MET B 1 85 ? -0.786 6.859 8.195 1 94 85 MET B C 1
ATOM 3304 O O . MET B 1 85 ? 0.042 6.098 8.703 1 94 85 MET B O 1
ATOM 3308 N N . LEU B 1 86 ? -2.049 6.602 8.203 1 94.62 86 LEU B N 1
ATOM 3309 C CA . LEU B 1 86 ? -2.582 5.43 8.883 1 94.62 86 LEU B CA 1
ATOM 3310 C C . LEU B 1 86 ? -2.035 4.145 8.266 1 94.62 86 LEU B C 1
ATOM 3312 O O . LEU B 1 86 ? -1.927 3.123 8.945 1 94.62 86 LEU B O 1
ATOM 3316 N N . THR B 1 87 ? -1.66 4.199 7.023 1 94.81 87 THR B N 1
ATOM 3317 C CA . THR B 1 87 ? -1.135 3.01 6.363 1 94.81 87 THR B CA 1
ATOM 3318 C C . THR B 1 87 ? 0.208 2.605 6.969 1 94.81 87 THR B C 1
ATOM 3320 O O . THR B 1 87 ? 0.646 1.463 6.812 1 94.81 87 THR B O 1
ATOM 3323 N N . LEU B 1 88 ? 0.871 3.49 7.648 1 94.81 88 LEU B N 1
ATOM 3324 C CA . LEU B 1 88 ? 2.158 3.205 8.273 1 94.81 88 LEU B CA 1
ATOM 3325 C C . LEU B 1 88 ? 1.999 2.207 9.414 1 94.81 88 LEU B C 1
ATOM 3327 O O . LEU B 1 88 ? 2.979 1.602 9.859 1 94.81 88 LEU B O 1
ATOM 3331 N N . ARG B 1 89 ? 0.767 2.016 9.898 1 93.06 89 ARG B N 1
ATOM 3332 C CA . ARG B 1 89 ? 0.493 1.031 10.945 1 93.06 89 ARG B CA 1
ATOM 3333 C C . ARG B 1 89 ? 0.826 -0.379 10.469 1 93.06 89 ARG B C 1
ATOM 3335 O O . ARG B 1 89 ? 1.06 -1.275 11.281 1 93.06 89 ARG B O 1
ATOM 3342 N N . ALA B 1 90 ? 0.886 -0.559 9.203 1 93.06 90 ALA B N 1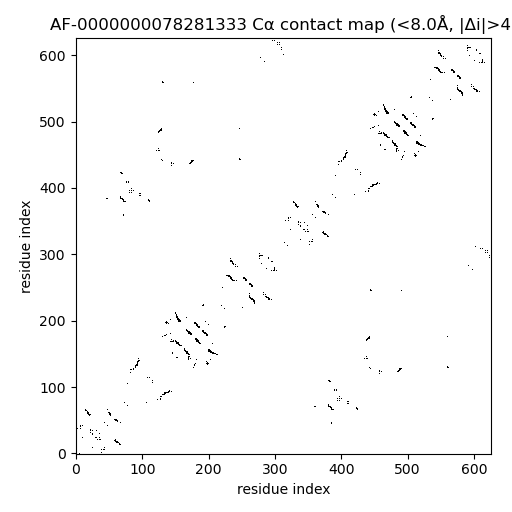
ATOM 3343 C CA . ALA B 1 90 ? 1.115 -1.883 8.633 1 93.06 90 ALA B CA 1
ATOM 3344 C C . ALA B 1 90 ? 2.594 -2.252 8.68 1 93.06 90 ALA B C 1
ATOM 3346 O O . ALA B 1 90 ? 2.963 -3.398 8.406 1 93.06 90 ALA B O 1
ATOM 3347 N N . TYR B 1 91 ? 3.426 -1.328 9.031 1 93.62 91 TYR B N 1
ATOM 3348 C CA . TYR B 1 91 ? 4.863 -1.569 9.055 1 93.62 91 TYR B CA 1
ATOM 3349 C C . TYR B 1 91 ? 5.348 -1.836 10.477 1 93.62 91 TYR B C 1
ATOM 3351 O O . TYR B 1 91 ? 5.219 -0.98 11.352 1 93.62 91 TYR B O 1
ATOM 3359 N N . GLU B 1 92 ? 5.887 -3.018 10.648 1 91.69 92 GLU B N 1
ATOM 3360 C CA . GLU B 1 92 ? 6.504 -3.322 11.938 1 91.69 92 GLU B CA 1
ATOM 3361 C C . GLU B 1 92 ? 7.676 -2.389 12.219 1 91.69 92 GLU B C 1
ATOM 3363 O O . GLU B 1 92 ? 7.898 -1.994 13.367 1 91.69 92 GLU B O 1
ATOM 3368 N N . THR B 1 93 ? 8.438 -2.109 11.172 1 93.56 93 THR B N 1
ATOM 3369 C CA . THR B 1 93 ? 9.586 -1.212 11.258 1 93.56 93 THR B CA 1
ATOM 3370 C C . THR B 1 93 ? 9.5 -0.126 10.188 1 93.56 93 THR B C 1
ATOM 3372 O O . THR B 1 93 ? 9.148 -0.403 9.039 1 93.56 93 THR B O 1
ATOM 3375 N N . THR B 1 94 ? 9.719 1.097 10.547 1 93.06 94 THR B N 1
ATOM 3376 C CA . THR B 1 94 ? 9.93 2.211 9.633 1 93.06 94 THR B CA 1
ATOM 3377 C C . THR B 1 94 ? 11.281 2.875 9.891 1 93.06 94 THR B C 1
ATOM 3379 O O . THR B 1 94 ? 11.859 2.725 10.969 1 93.06 94 THR B O 1
ATOM 3382 N N . PRO B 1 95 ? 11.773 3.504 8.875 1 92.75 95 PRO B N 1
ATOM 3383 C CA . PRO B 1 95 ? 13.062 4.168 9.125 1 92.75 95 PRO B CA 1
ATOM 3384 C C . PRO B 1 95 ? 12.906 5.484 9.891 1 92.75 95 PRO B C 1
ATOM 3386 O O . PRO B 1 95 ? 13.906 6.129 10.219 1 92.75 95 PRO B O 1
ATOM 3389 N N . PHE B 1 96 ? 11.711 5.844 10.164 1 88 96 PHE B N 1
ATOM 3390 C CA . PHE B 1 96 ? 11.414 7.07 10.898 1 88 96 PHE B CA 1
ATOM 3391 C C . PHE B 1 96 ? 10.992 6.758 12.328 1 88 96 PHE B C 1
ATOM 3393 O O . PHE B 1 96 ? 10.289 5.773 12.57 1 88 96 PHE B O 1
ATOM 3400 N N . HIS B 1 97 ? 11.508 7.465 13.219 1 80.81 97 HIS B N 1
ATOM 3401 C CA . HIS B 1 97 ? 11.102 7.309 14.609 1 80.81 97 HIS B CA 1
ATOM 3402 C C . HIS B 1 97 ? 9.805 8.062 14.891 1 80.81 97 HIS B C 1
ATOM 3404 O O . HIS B 1 97 ? 9.828 9.273 15.133 1 80.81 97 HIS B O 1
ATOM 3410 N N . LEU B 1 98 ? 8.719 7.285 14.766 1 79.81 98 LEU B N 1
ATOM 3411 C CA . LEU B 1 98 ? 7.449 7.961 14.984 1 79.81 98 LEU B CA 1
ATOM 3412 C C . LEU B 1 98 ? 6.414 6.996 15.562 1 79.81 98 LEU B C 1
ATOM 3414 O O . LEU B 1 98 ? 6.613 5.781 15.547 1 79.81 98 LEU B O 1
ATOM 3418 N N . SER B 1 99 ? 5.406 7.605 16.156 1 86.12 99 SER B N 1
ATOM 3419 C CA . SER B 1 99 ? 4.195 6.906 16.594 1 86.12 99 SER B CA 1
ATOM 3420 C C . SER B 1 99 ? 2.975 7.395 15.812 1 86.12 99 SER B C 1
ATOM 3422 O O . SER B 1 99 ? 2.623 8.578 15.875 1 86.12 99 SER B O 1
ATOM 3424 N N . VAL B 1 100 ? 2.395 6.48 15.18 1 90.75 100 VAL B N 1
ATOM 3425 C CA . VAL B 1 100 ? 1.217 6.828 14.391 1 90.75 100 VAL B CA 1
ATOM 3426 C C . VAL B 1 100 ? 0.116 7.352 15.312 1 90.75 100 VAL B C 1
ATOM 3428 O O . VAL B 1 100 ? -0.587 8.305 14.969 1 90.75 100 VAL B O 1
ATOM 3431 N N . GLU B 1 101 ? 0.027 6.785 16.469 1 89.19 101 GLU B N 1
ATOM 3432 C CA . GLU B 1 101 ? -0.996 7.199 17.422 1 89.19 101 GLU B CA 1
ATOM 3433 C C . GLU B 1 101 ? -0.764 8.633 17.891 1 89.19 101 GLU B C 1
ATOM 3435 O O . GLU B 1 101 ? -1.714 9.406 18.047 1 89.19 101 GLU B O 1
ATOM 3440 N N . LYS B 1 102 ? 0.474 8.969 18.078 1 83.25 102 LYS B N 1
ATOM 3441 C CA . LYS B 1 102 ? 0.799 10.344 18.453 1 83.25 102 LYS B CA 1
ATOM 3442 C C . LYS B 1 102 ? 0.489 11.312 17.312 1 83.25 102 LYS B C 1
ATOM 3444 O O . LYS B 1 102 ? -0.034 12.406 17.547 1 83.25 102 LYS B O 1
ATOM 3449 N N . LEU B 1 103 ? 0.826 10.93 16.188 1 86.12 103 LEU B N 1
ATOM 3450 C CA . LEU B 1 103 ? 0.559 11.75 15.023 1 86.12 103 LEU B CA 1
ATOM 3451 C C . LEU B 1 103 ? -0.94 11.945 14.82 1 86.12 103 LEU B C 1
ATOM 3453 O O . LEU B 1 103 ? -1.392 13.047 14.492 1 86.12 103 LEU B O 1
ATOM 3457 N N . LYS B 1 104 ? -1.689 10.852 15.008 1 87.75 104 LYS B N 1
ATOM 3458 C CA . LYS B 1 104 ? -3.145 10.93 14.93 1 87.75 104 LYS B CA 1
ATOM 3459 C C . LYS B 1 104 ? -3.691 11.992 15.883 1 87.75 104 LYS B C 1
ATOM 3461 O O . LYS B 1 104 ? -4.527 12.805 15.492 1 87.75 104 LYS B O 1
ATOM 3466 N N . LYS B 1 105 ? -3.23 11.977 17.047 1 83.31 105 LYS B N 1
ATOM 3467 C CA . LYS B 1 105 ? -3.67 12.938 18.062 1 83.31 105 LYS B CA 1
ATOM 3468 C C . LYS B 1 105 ? -3.314 14.367 17.656 1 83.31 105 LYS B C 1
ATOM 3470 O O . LYS B 1 105 ? -4.098 15.289 17.875 1 83.31 105 LYS B O 1
ATOM 3475 N N . LYS B 1 106 ? -2.158 14.555 17.078 1 76.81 106 LYS B N 1
ATOM 3476 C CA . LYS B 1 106 ? -1.752 15.875 16.625 1 76.81 106 LYS B CA 1
ATOM 3477 C C . LYS B 1 106 ? -2.719 16.406 15.57 1 76.81 106 LYS B C 1
ATOM 3479 O O . LYS B 1 106 ? -3.084 17.594 15.602 1 76.81 106 LYS B O 1
ATOM 3484 N N . PHE B 1 107 ? -3.115 15.578 14.672 1 82.31 107 PHE B N 1
ATOM 3485 C CA . PHE B 1 107 ? -4.09 15.969 13.656 1 82.31 107 PHE B CA 1
ATOM 3486 C C . PHE B 1 107 ? -5.414 16.359 14.305 1 82.31 107 PHE B C 1
ATOM 3488 O O . PHE B 1 107 ? -5.988 17.391 13.961 1 82.31 107 PHE B O 1
ATOM 3495 N N . GLU B 1 108 ? -5.828 15.531 15.164 1 81.12 108 GLU B N 1
ATOM 3496 C CA . GLU B 1 108 ? -7.113 15.781 15.805 1 81.12 108 GLU B CA 1
ATOM 3497 C C . GLU B 1 108 ? -7.086 17.078 16.609 1 81.12 108 GLU B C 1
ATOM 3499 O O . GLU B 1 108 ? -8.078 17.812 16.641 1 81.12 108 GLU B O 1
ATOM 3504 N N . ASN B 1 109 ? -5.977 17.375 17.125 1 71.81 109 ASN B N 1
ATOM 3505 C CA . ASN B 1 109 ? -5.848 18.562 17.953 1 71.81 109 ASN B CA 1
ATOM 3506 C C . ASN B 1 109 ? -5.875 19.844 17.125 1 71.81 109 ASN B C 1
ATOM 3508 O O . ASN B 1 109 ? -6.137 20.922 17.656 1 71.81 109 ASN B O 1
ATOM 3512 N N . CYS B 1 110 ? -5.617 19.672 15.898 1 67.25 110 CYS B N 1
ATOM 3513 C CA . CYS B 1 110 ? -5.555 20.844 15.039 1 67.25 110 CYS B CA 1
ATOM 3514 C C . CYS B 1 110 ? -6.883 21.078 14.336 1 67.25 110 CYS B C 1
ATOM 3516 O O . CYS B 1 110 ? -7.039 22.062 13.602 1 67.25 110 CYS B O 1
ATOM 3518 N N . LEU B 1 111 ? -7.852 20.219 14.578 1 74.25 111 LEU B N 1
ATOM 3519 C CA . LEU B 1 111 ? -9.148 20.297 13.906 1 74.25 111 LEU B CA 1
ATOM 3520 C C . LEU B 1 111 ? -10.227 20.766 14.875 1 74.25 111 LEU B C 1
ATOM 3522 O O . LEU B 1 111 ? -10.102 20.594 16.094 1 74.25 111 LEU B O 1
ATOM 3526 N N . SER B 1 112 ? -11.211 21.438 14.312 1 74.69 112 SER B N 1
ATOM 3527 C CA . SER B 1 112 ? -12.391 21.766 15.109 1 74.69 112 SER B CA 1
ATOM 3528 C C . SER B 1 112 ? -13.133 20.5 15.531 1 74.69 112 SER B C 1
ATOM 3530 O O . SER B 1 112 ? -12.93 19.438 14.961 1 74.69 112 SER B O 1
ATOM 3532 N N . ALA B 1 113 ? -13.969 20.641 16.531 1 77 113 ALA B N 1
ATOM 3533 C CA . ALA B 1 113 ? -14.742 19.5 17.031 1 77 113 ALA B CA 1
ATOM 3534 C C . ALA B 1 113 ? -15.578 18.859 15.93 1 77 113 ALA B C 1
ATOM 3536 O O . ALA B 1 113 ? -15.664 17.641 15.844 1 77 113 ALA B O 1
ATOM 3537 N N . GLU B 1 114 ? -16.156 19.703 15.141 1 82.31 114 GLU B N 1
ATOM 3538 C CA . GLU B 1 114 ? -16.969 19.219 14.039 1 82.31 114 GLU B CA 1
ATOM 3539 C C . GLU B 1 114 ? -16.141 18.406 13.047 1 82.31 114 GLU B C 1
ATOM 3541 O O . GLU B 1 114 ? -16.594 17.359 12.562 1 82.31 114 GLU B O 1
ATOM 3546 N N . LYS B 1 115 ? -15.023 18.891 12.773 1 82.88 115 LYS B N 1
ATOM 3547 C CA . LYS B 1 115 ? -14.148 18.234 11.805 1 82.88 115 LYS B CA 1
ATOM 3548 C C . LYS B 1 115 ? -13.57 16.938 12.383 1 82.88 115 LYS B C 1
ATOM 3550 O O . LYS B 1 115 ? -13.344 15.977 11.648 1 82.88 115 LYS B O 1
ATOM 3555 N N . ILE B 1 116 ? -13.367 16.938 13.641 1 85.69 116 ILE B N 1
ATOM 3556 C CA . ILE B 1 116 ? -12.914 15.719 14.312 1 85.69 116 ILE B CA 1
ATOM 3557 C C . ILE B 1 116 ? -13.984 14.633 14.188 1 85.69 116 ILE B C 1
ATOM 3559 O O . ILE B 1 116 ? -13.68 13.477 13.906 1 85.69 116 ILE B O 1
ATOM 3563 N N . GLU B 1 117 ? -15.141 15.047 14.438 1 88.75 117 GLU B N 1
ATOM 3564 C CA . GLU B 1 117 ? -16.25 14.102 14.32 1 88.75 117 GLU B CA 1
ATOM 3565 C C . GLU B 1 117 ? -16.344 13.539 12.898 1 88.75 117 GLU B C 1
ATOM 3567 O O . GLU B 1 117 ? -16.562 12.336 12.719 1 88.75 117 GLU B O 1
ATOM 3572 N N . LEU B 1 118 ? -16.219 14.383 11.984 1 89.69 118 LEU B N 1
ATOM 3573 C CA . LEU B 1 118 ? -16.234 13.953 10.594 1 89.69 118 LEU B CA 1
ATOM 3574 C C . LEU B 1 118 ? -15.086 12.984 10.312 1 89.69 118 LEU B C 1
ATOM 3576 O O . LEU B 1 118 ? -15.297 11.938 9.703 1 89.69 118 LEU B O 1
ATOM 3580 N N . LEU B 1 119 ? -13.922 13.352 10.727 1 91.5 119 LEU B N 1
ATOM 3581 C CA . LEU B 1 119 ? -12.742 12.516 10.555 1 91.5 119 LEU B CA 1
ATOM 3582 C C . LEU B 1 119 ? -12.969 11.125 11.133 1 91.5 119 LEU B C 1
ATOM 3584 O O . LEU B 1 119 ? -12.648 10.125 10.492 1 91.5 119 LEU B O 1
ATOM 3588 N N . ARG B 1 120 ? -13.531 11.102 12.266 1 91.38 120 ARG B N 1
ATOM 3589 C CA . ARG B 1 120 ? -13.797 9.828 12.938 1 91.38 120 ARG B CA 1
ATOM 3590 C C . ARG B 1 120 ? -14.844 9.016 12.188 1 91.38 120 ARG B C 1
ATOM 3592 O O . ARG B 1 120 ? -14.75 7.789 12.117 1 91.38 120 ARG B O 1
ATOM 3599 N N . LYS B 1 121 ? -15.812 9.664 11.664 1 92.75 121 LYS B N 1
ATOM 3600 C CA . LYS B 1 121 ? -16.812 8.984 10.844 1 92.75 121 LYS B CA 1
ATOM 3601 C C . LYS B 1 121 ? -16.188 8.375 9.594 1 92.75 121 LYS B C 1
ATOM 3603 O O . LYS B 1 121 ? -16.469 7.234 9.242 1 92.75 121 LYS B O 1
ATOM 3608 N N . VAL B 1 122 ? -15.336 9.141 8.961 1 94.69 122 VAL B N 1
ATOM 3609 C CA . VAL B 1 122 ? -14.672 8.656 7.754 1 94.69 122 VAL B CA 1
ATOM 3610 C C . VAL B 1 122 ? -13.766 7.473 8.102 1 94.69 122 VAL B C 1
ATOM 3612 O O . VAL B 1 122 ? -13.727 6.484 7.367 1 94.69 122 VAL B O 1
ATOM 3615 N N . GLU B 1 123 ? -13.078 7.547 9.188 1 93.81 123 GLU B N 1
ATOM 3616 C CA . GLU B 1 123 ? -12.18 6.484 9.609 1 93.81 123 GLU B CA 1
ATOM 3617 C C . GLU B 1 123 ? -12.922 5.164 9.789 1 93.81 123 GLU B C 1
ATOM 3619 O O . GLU B 1 123 ? -12.344 4.09 9.609 1 93.81 123 GLU B O 1
ATOM 3624 N N . LYS B 1 124 ? -14.156 5.246 10.086 1 93.06 124 LYS B N 1
ATOM 3625 C CA . LYS B 1 124 ? -14.961 4.051 10.312 1 93.06 124 LYS B CA 1
ATOM 3626 C C . LYS B 1 124 ? -15.312 3.365 8.992 1 93.06 124 LYS B C 1
ATOM 3628 O O . LYS B 1 124 ? -15.578 2.162 8.969 1 93.06 124 LYS B O 1
ATOM 3633 N N . VAL B 1 125 ? -15.305 4.125 7.918 1 95.25 125 VAL B N 1
ATOM 3634 C CA . VAL B 1 125 ? -15.883 3.562 6.703 1 95.25 125 VAL B CA 1
ATOM 3635 C C . VAL B 1 125 ? -14.836 3.525 5.594 1 95.25 125 VAL B C 1
ATOM 3637 O O . VAL B 1 125 ? -15.039 2.889 4.559 1 95.25 125 VAL B O 1
ATOM 3640 N N . PHE B 1 126 ? -13.742 4.191 5.773 1 96.12 126 PHE B N 1
ATOM 3641 C CA . PHE B 1 126 ? -12.781 4.379 4.695 1 96.12 126 PHE B CA 1
ATOM 3642 C C . PHE B 1 126 ? -11.406 3.855 5.094 1 96.12 126 PHE B C 1
ATOM 3644 O O . PHE B 1 126 ? -10.914 4.148 6.188 1 96.12 126 PHE B O 1
ATOM 3651 N N . ARG B 1 127 ? -10.789 3.1 4.184 1 94.12 127 ARG B N 1
ATOM 3652 C CA . ARG B 1 127 ? -9.438 2.605 4.426 1 94.12 127 ARG B CA 1
ATOM 3653 C C . ARG B 1 127 ? -8.641 2.551 3.127 1 94.12 127 ARG B C 1
ATOM 3655 O O . ARG B 1 127 ? -9.156 2.135 2.09 1 94.12 127 ARG B O 1
ATOM 3662 N N . LEU B 1 128 ? -7.375 3.014 3.197 1 94.38 128 LEU B N 1
ATOM 3663 C CA . LEU B 1 128 ? -6.422 2.852 2.104 1 94.38 128 LEU B CA 1
ATOM 3664 C C . LEU B 1 128 ? -5.719 1.501 2.189 1 94.38 128 LEU B C 1
ATOM 3666 O O . LEU B 1 128 ? -5.52 0.969 3.283 1 94.38 128 LEU B O 1
ATOM 3670 N N . ALA B 1 129 ? -5.359 1.066 1.025 1 89.62 129 ALA B N 1
ATOM 3671 C CA . ALA B 1 129 ? -4.676 -0.221 0.941 1 89.62 129 ALA B CA 1
ATOM 3672 C C . ALA B 1 129 ? -3.361 -0.196 1.717 1 89.62 129 ALA B C 1
ATOM 3674 O O . ALA B 1 129 ? -2.639 0.803 1.693 1 89.62 129 ALA B O 1
ATOM 3675 N N . SER B 1 130 ? -3.16 -1.253 2.443 1 89 130 SER B N 1
ATOM 3676 C CA . SER B 1 130 ? -1.878 -1.456 3.109 1 89 130 SER B CA 1
ATOM 3677 C C . SER B 1 130 ? -1.515 -2.936 3.17 1 89 130 SER B C 1
ATOM 3679 O O . SER B 1 130 ? -2.391 -3.789 3.322 1 89 130 SER B O 1
ATOM 3681 N N . ILE B 1 131 ? -0.305 -3.197 2.855 1 89.69 131 ILE B N 1
ATOM 3682 C CA . ILE B 1 131 ? 0.226 -4.551 2.99 1 89.69 131 ILE B CA 1
ATOM 3683 C C . ILE B 1 131 ? 1.003 -4.672 4.301 1 89.69 131 ILE B C 1
ATOM 3685 O O . ILE B 1 131 ? 1.826 -3.811 4.621 1 89.69 131 ILE B O 1
ATOM 3689 N N . GLN B 1 132 ? 0.704 -5.73 4.996 1 89.62 132 GLN B N 1
ATOM 3690 C CA . GLN B 1 132 ? 1.358 -5.922 6.285 1 89.62 132 GLN B CA 1
ATOM 3691 C C . GLN B 1 132 ? 2.83 -6.281 6.109 1 89.62 132 GLN B C 1
ATOM 3693 O O . GLN B 1 132 ? 3.164 -7.207 5.367 1 89.62 132 GLN B O 1
ATOM 3698 N N . HIS B 1 133 ? 3.654 -5.504 6.684 1 92.56 133 HIS B N 1
ATOM 3699 C CA . HIS B 1 133 ? 5.09 -5.746 6.773 1 92.56 133 HIS B CA 1
ATOM 3700 C C . HIS B 1 133 ? 5.492 -6.172 8.18 1 92.56 133 HIS B C 1
ATOM 3702 O O . HIS B 1 133 ? 5.922 -5.344 8.984 1 92.56 133 HIS B O 1
ATOM 3708 N N . ASN B 1 134 ? 5.523 -7.434 8.453 1 89.75 134 ASN B N 1
ATOM 3709 C CA . ASN B 1 134 ? 5.551 -7.938 9.82 1 89.75 134 ASN B CA 1
ATOM 3710 C C . ASN B 1 134 ? 6.973 -8.242 10.281 1 89.75 134 ASN B C 1
ATOM 3712 O O . ASN B 1 134 ? 7.215 -8.445 11.469 1 89.75 134 ASN B O 1
ATOM 3716 N N . ASN B 1 135 ? 7.871 -8.281 9.352 1 91.44 135 ASN B N 1
ATOM 3717 C CA . ASN B 1 135 ? 9.242 -8.625 9.727 1 91.44 135 ASN B CA 1
ATOM 3718 C C . ASN B 1 135 ? 9.992 -7.41 10.266 1 91.44 135 ASN B C 1
ATOM 3720 O O . ASN B 1 135 ? 9.891 -6.316 9.711 1 91.44 135 ASN B O 1
ATOM 3724 N N . GLU B 1 136 ? 10.711 -7.676 11.312 1 93.75 136 GLU B N 1
ATOM 3725 C CA . GLU B 1 136 ? 11.516 -6.617 11.906 1 93.75 136 GLU B CA 1
ATOM 3726 C C . GLU B 1 136 ? 12.789 -6.375 11.094 1 93.75 136 GLU B C 1
ATOM 3728 O O . GLU B 1 136 ? 13.422 -7.324 10.625 1 93.75 136 GLU B O 1
ATOM 3733 N N . CYS B 1 137 ? 13.133 -5.148 10.898 1 96 137 CYS B N 1
ATOM 3734 C CA . CYS B 1 137 ? 14.344 -4.723 10.203 1 96 137 CYS B CA 1
ATOM 3735 C C . CYS B 1 137 ? 15.156 -3.768 11.07 1 96 137 CYS B C 1
ATOM 3737 O O . CYS B 1 137 ? 15.117 -2.553 10.867 1 96 137 CYS B O 1
ATOM 3739 N N . PRO B 1 138 ? 15.961 -4.301 11.922 1 95.38 138 PRO B N 1
ATOM 3740 C CA . PRO B 1 138 ? 16.625 -3.484 12.938 1 95.38 138 PRO B CA 1
ATOM 3741 C C . PRO B 1 138 ? 17.609 -2.475 12.336 1 95.38 138 PRO B C 1
ATOM 3743 O O . PRO B 1 138 ? 17.875 -1.438 12.945 1 95.38 138 PRO B O 1
ATOM 3746 N N . PHE B 1 139 ? 18.062 -2.711 11.164 1 97.25 139 PHE B N 1
ATOM 3747 C CA . PHE B 1 139 ? 19.109 -1.854 10.617 1 97.25 139 PHE B CA 1
ATOM 3748 C C . PHE B 1 139 ? 18.547 -0.97 9.508 1 97.25 139 PHE B C 1
ATOM 3750 O O . PHE B 1 139 ? 19.312 -0.386 8.734 1 97.25 139 PHE B O 1
ATOM 3757 N N . LEU B 1 140 ? 17.266 -0.914 9.406 1 97.06 140 LEU B N 1
ATOM 3758 C CA . LEU B 1 140 ? 16.625 -0.173 8.312 1 97.06 140 LEU B CA 1
ATOM 3759 C C . LEU B 1 140 ? 17.062 1.29 8.336 1 97.06 140 LEU B C 1
ATOM 3761 O O . LEU B 1 140 ? 17.406 1.855 7.293 1 97.06 140 LEU B O 1
ATOM 3765 N N . SER B 1 141 ? 17.062 1.948 9.508 1 95.06 141 SER B N 1
ATOM 3766 C CA . SER B 1 141 ? 17.469 3.344 9.641 1 95.06 141 SER B CA 1
ATOM 3767 C C . SER B 1 141 ? 18.938 3.531 9.258 1 95.06 141 SER B C 1
ATOM 3769 O O . SER B 1 141 ? 19.281 4.523 8.617 1 95.06 141 SER B O 1
ATOM 3771 N N . ASP B 1 142 ? 19.766 2.625 9.633 1 96.25 142 ASP B N 1
ATOM 3772 C CA . ASP B 1 142 ? 21.172 2.668 9.281 1 96.25 142 ASP B CA 1
ATOM 3773 C C . ASP B 1 142 ? 21.375 2.576 7.773 1 96.25 142 ASP B C 1
ATOM 3775 O O . ASP B 1 142 ? 22.172 3.312 7.199 1 96.25 142 ASP B O 1
ATOM 3779 N N . ILE B 1 143 ? 20.672 1.659 7.188 1 97.81 143 ILE B N 1
ATOM 3780 C CA . ILE B 1 143 ? 20.75 1.47 5.746 1 97.81 143 ILE B CA 1
ATOM 3781 C C . ILE B 1 143 ? 20.391 2.768 5.031 1 97.81 143 ILE B C 1
ATOM 3783 O O . ILE B 1 143 ? 21.078 3.195 4.105 1 97.81 143 ILE B O 1
ATOM 3787 N N . LEU B 1 144 ? 19.328 3.352 5.48 1 96.69 144 LEU B N 1
ATOM 3788 C CA . LEU B 1 144 ? 18.891 4.613 4.891 1 96.69 144 LEU B CA 1
ATOM 3789 C C . LEU B 1 144 ? 19.953 5.688 5.055 1 96.69 144 LEU B C 1
ATOM 3791 O O . LEU B 1 144 ? 20.281 6.398 4.102 1 96.69 144 LEU B O 1
ATOM 3795 N N . ARG B 1 145 ? 20.484 5.836 6.207 1 95 145 ARG B N 1
ATOM 3796 C CA . ARG B 1 145 ? 21.516 6.824 6.488 1 95 145 ARG B CA 1
ATOM 3797 C C . ARG B 1 145 ? 22.734 6.621 5.578 1 95 145 ARG B C 1
ATOM 3799 O O . ARG B 1 145 ? 23.234 7.574 4.98 1 95 145 ARG B O 1
ATOM 3806 N N . TYR B 1 146 ? 23.156 5.355 5.469 1 97 146 TYR B N 1
ATOM 3807 C CA . TYR B 1 146 ? 24.312 5.055 4.633 1 97 146 TYR B CA 1
ATOM 3808 C C . TYR B 1 146 ? 24.016 5.363 3.168 1 97 146 TYR B C 1
ATOM 3810 O O . TYR B 1 146 ? 24.906 5.82 2.439 1 97 146 TYR B O 1
ATOM 3818 N N . ALA B 1 147 ? 22.844 5.105 2.738 1 96.94 147 ALA B N 1
ATOM 3819 C CA . ALA B 1 147 ? 22.469 5.395 1.358 1 96.94 147 ALA B CA 1
ATOM 3820 C C . ALA B 1 147 ? 22.5 6.895 1.084 1 96.94 147 ALA B C 1
ATOM 3822 O O . ALA B 1 147 ? 23.109 7.34 0.103 1 96.94 147 ALA B O 1
ATOM 3823 N N . ILE B 1 148 ? 21.938 7.691 1.973 1 95.56 148 ILE B N 1
ATOM 3824 C CA . ILE B 1 148 ? 21.844 9.133 1.781 1 95.56 148 ILE B CA 1
ATOM 3825 C C . ILE B 1 148 ? 23.234 9.758 1.869 1 95.56 148 ILE B C 1
ATOM 3827 O O . ILE B 1 148 ? 23.531 10.727 1.166 1 95.56 148 ILE B O 1
ATOM 3831 N N . GLU B 1 149 ? 24.062 9.234 2.684 1 95.06 149 GLU B N 1
ATOM 3832 C CA . GLU B 1 149 ? 25.406 9.766 2.879 1 95.06 149 GLU B CA 1
ATOM 3833 C C . GLU B 1 149 ? 26.391 9.203 1.848 1 95.06 149 GLU B C 1
ATOM 3835 O O . GLU B 1 149 ? 27.578 9.547 1.855 1 95.06 149 GLU B O 1
ATOM 3840 N N . GLU B 1 150 ? 25.953 8.352 1.024 1 96.12 150 GLU B N 1
ATOM 3841 C CA . GLU B 1 150 ? 26.766 7.742 -0.027 1 96.12 150 GLU B CA 1
ATOM 3842 C C . GLU B 1 150 ? 28 7.07 0.55 1 96.12 150 GLU B C 1
ATOM 3844 O O . GLU B 1 150 ? 29.125 7.309 0.082 1 96.12 150 GLU B O 1
ATOM 3849 N N . LYS B 1 151 ? 27.75 6.184 1.529 1 97.12 151 LYS B N 1
ATOM 3850 C CA . LYS B 1 151 ? 28.828 5.484 2.205 1 97.12 151 LYS B CA 1
ATOM 3851 C C . LYS B 1 151 ? 28.828 3.998 1.854 1 97.12 151 LYS B C 1
ATOM 3853 O O . LYS B 1 151 ? 27.781 3.406 1.635 1 97.12 151 LYS B O 1
ATOM 3858 N N . VAL B 1 152 ? 30.031 3.512 1.823 1 97.94 152 VAL B N 1
ATOM 3859 C CA . VAL B 1 152 ? 30.203 2.07 1.663 1 97.94 152 VAL B CA 1
ATOM 3860 C C . VAL B 1 152 ? 30.109 1.386 3.025 1 97.94 152 VAL B C 1
ATOM 3862 O O . VAL B 1 152 ? 30.609 1.901 4.023 1 97.94 152 VAL B O 1
ATOM 3865 N N . CYS B 1 153 ? 29.453 0.251 3.027 1 97.94 153 CYS B N 1
ATOM 3866 C CA . CYS B 1 153 ? 29.297 -0.465 4.289 1 97.94 153 CYS B CA 1
ATOM 3867 C C . CYS B 1 153 ? 29.594 -1.948 4.113 1 97.94 153 CYS B C 1
ATOM 3869 O O . CYS B 1 153 ? 29.531 -2.475 3 1 97.94 153 CYS B O 1
ATOM 3871 N N . ASN B 1 154 ? 30 -2.545 5.172 1 97.94 154 ASN B N 1
ATOM 3872 C CA . ASN B 1 154 ? 30.094 -3.996 5.289 1 97.94 154 ASN B CA 1
ATOM 3873 C C . ASN B 1 154 ? 28.812 -4.59 5.891 1 97.94 154 ASN B C 1
ATOM 3875 O O . ASN B 1 154 ? 28.438 -4.254 7.016 1 97.94 154 ASN B O 1
ATOM 3879 N N . VAL B 1 155 ? 28.203 -5.465 5.156 1 97.94 155 VAL B N 1
ATOM 3880 C CA . VAL B 1 155 ? 26.906 -6.016 5.551 1 97.94 155 VAL B CA 1
ATOM 3881 C C . VAL B 1 155 ? 27.047 -7.5 5.875 1 97.94 155 VAL B C 1
ATOM 3883 O O . VAL B 1 155 ? 27.609 -8.258 5.082 1 97.94 155 VAL B O 1
ATOM 3886 N N . THR B 1 156 ? 26.656 -7.859 7.051 1 97.94 156 THR B N 1
ATOM 3887 C CA . THR B 1 156 ? 26.5 -9.266 7.398 1 97.94 156 THR B CA 1
ATOM 3888 C C . THR B 1 156 ? 25.078 -9.742 7.109 1 97.94 156 THR B C 1
ATOM 3890 O O . THR B 1 156 ? 24.109 -9.227 7.688 1 97.94 156 THR B O 1
ATOM 3893 N N . TYR B 1 157 ? 24.953 -10.734 6.242 1 97.06 157 TYR B N 1
ATOM 3894 C CA . TYR B 1 157 ? 23.656 -11.141 5.703 1 97.06 157 TYR B CA 1
ATOM 3895 C C . TYR B 1 157 ? 23.406 -12.625 5.922 1 97.06 157 TYR B C 1
ATOM 3897 O O . TYR B 1 157 ? 24.312 -13.445 5.762 1 97.06 157 TYR B O 1
ATOM 3905 N N . GLN B 1 158 ? 22.188 -12.969 6.383 1 94.38 158 GLN B N 1
ATOM 3906 C CA . GLN B 1 158 ? 21.781 -14.367 6.504 1 94.38 158 GLN B CA 1
ATOM 3907 C C . GLN B 1 158 ? 21.266 -14.906 5.176 1 94.38 158 GLN B C 1
ATOM 3909 O O . GLN B 1 158 ? 20.125 -14.641 4.797 1 94.38 158 GLN B O 1
ATOM 3914 N N . LYS B 1 159 ? 21.984 -15.625 4.469 1 87 159 LYS B N 1
ATOM 3915 C CA . LYS B 1 159 ? 21.594 -16.266 3.215 1 87 159 LYS B CA 1
ATOM 3916 C C . LYS B 1 159 ? 21.359 -17.766 3.408 1 87 159 LYS B C 1
ATOM 3918 O O . LYS B 1 159 ? 22.297 -18.531 3.6 1 87 159 LYS B O 1
ATOM 3923 N N . ARG B 1 160 ? 20.031 -18.078 3.275 1 79.44 160 ARG B N 1
ATOM 3924 C CA . ARG B 1 160 ? 19.656 -19.469 3.561 1 79.44 160 ARG B CA 1
ATOM 3925 C C . ARG B 1 160 ? 20.141 -19.891 4.945 1 79.44 160 ARG B C 1
ATOM 3927 O O . ARG B 1 160 ? 19.812 -19.25 5.945 1 79.44 160 ARG B O 1
ATOM 3934 N N . ASP B 1 161 ? 21.078 -20.828 5.016 1 82.94 161 ASP B N 1
ATOM 3935 C CA . ASP B 1 161 ? 21.484 -21.344 6.316 1 82.94 161 ASP B CA 1
ATOM 3936 C C . ASP B 1 161 ? 22.906 -20.906 6.656 1 82.94 161 ASP B C 1
ATOM 3938 O O . ASP B 1 161 ? 23.578 -21.516 7.5 1 82.94 161 ASP B O 1
ATOM 3942 N N . ALA B 1 162 ? 23.359 -19.75 6.023 1 91.62 162 ALA B N 1
ATOM 3943 C CA . ALA B 1 162 ? 24.719 -19.297 6.301 1 91.62 162 ALA B CA 1
ATOM 3944 C C . ALA B 1 162 ? 24.797 -17.766 6.363 1 91.62 162 ALA B C 1
ATOM 3946 O O . ALA B 1 162 ? 23.953 -17.078 5.789 1 91.62 162 ALA B O 1
ATOM 3947 N N . GLU B 1 163 ? 25.859 -17.375 7.137 1 94.81 163 GLU B N 1
ATOM 3948 C CA . GLU B 1 163 ? 26.156 -15.938 7.203 1 94.81 163 GLU B CA 1
ATOM 3949 C C . GLU B 1 163 ? 27.203 -15.539 6.168 1 94.81 163 GLU B C 1
ATOM 3951 O O . GLU B 1 163 ? 28.203 -16.25 5.98 1 94.81 163 GLU B O 1
ATOM 3956 N N . ARG B 1 164 ? 26.953 -14.484 5.445 1 95.94 164 ARG B N 1
ATOM 3957 C CA . ARG B 1 164 ? 27.875 -13.953 4.453 1 95.94 164 ARG B CA 1
ATOM 3958 C C . ARG B 1 164 ? 28.094 -12.453 4.652 1 95.94 164 ARG B C 1
ATOM 3960 O O . ARG B 1 164 ? 27.219 -11.758 5.168 1 95.94 164 ARG B O 1
ATOM 3967 N N . LYS B 1 165 ? 29.281 -12.07 4.219 1 96.19 165 LYS B N 1
ATOM 3968 C CA . LYS B 1 165 ? 29.609 -10.656 4.324 1 96.19 165 LYS B CA 1
ATOM 3969 C C . LYS B 1 165 ? 29.797 -10.031 2.945 1 96.19 165 LYS B C 1
ATOM 3971 O O . LYS B 1 165 ? 30.359 -10.656 2.043 1 96.19 165 LYS B O 1
ATOM 3976 N N . TYR B 1 166 ? 29.344 -8.805 2.818 1 96.75 166 TYR B N 1
ATOM 3977 C CA . TYR B 1 166 ? 29.422 -8.094 1.549 1 96.75 166 TYR B CA 1
ATOM 3978 C C . TYR B 1 166 ? 29.844 -6.641 1.76 1 96.75 166 TYR B C 1
ATOM 3980 O O . TYR B 1 166 ? 29.438 -6.008 2.74 1 96.75 166 TYR B O 1
ATOM 3988 N N . ASN B 1 167 ? 30.672 -6.109 0.873 1 97.69 167 ASN B N 1
ATOM 3989 C CA . ASN B 1 167 ? 30.922 -4.676 0.786 1 97.69 167 ASN B CA 1
ATOM 3990 C C . ASN B 1 167 ? 29.953 -3.994 -0.175 1 97.69 167 ASN B C 1
ATOM 3992 O O . ASN B 1 167 ? 30.062 -4.16 -1.392 1 97.69 167 ASN B O 1
ATOM 3996 N N . ILE B 1 168 ? 29.078 -3.135 0.445 1 98.06 168 ILE B N 1
ATOM 3997 C CA . ILE B 1 168 ? 27.922 -2.66 -0.327 1 98.06 168 ILE B CA 1
ATOM 3998 C C . ILE B 1 168 ? 27.781 -1.148 -0.164 1 98.06 168 ILE B C 1
ATOM 4000 O O . ILE B 1 168 ? 28.047 -0.606 0.911 1 98.06 168 ILE B O 1
ATOM 4004 N N . GLN B 1 169 ? 27.453 -0.496 -1.187 1 98.19 169 GLN B N 1
ATOM 4005 C CA . GLN B 1 169 ? 26.906 0.858 -1.13 1 98.19 169 GLN B CA 1
ATOM 4006 C C . GLN B 1 169 ? 25.438 0.885 -1.55 1 98.19 169 GLN B C 1
ATOM 4008 O O . GLN B 1 169 ? 25.125 0.736 -2.732 1 98.19 169 GLN B O 1
ATOM 4013 N N . PHE B 1 170 ? 24.578 1.129 -0.601 1 97.81 170 PHE B N 1
ATOM 4014 C CA . PHE B 1 170 ? 23.141 1.1 -0.866 1 97.81 170 PHE B CA 1
ATOM 4015 C C . PHE B 1 170 ? 22.703 2.35 -1.618 1 97.81 170 PHE B C 1
ATOM 4017 O O . PHE B 1 170 ? 23.234 3.439 -1.382 1 97.81 170 PHE B O 1
ATOM 4024 N N . PHE B 1 171 ? 21.688 2.193 -2.525 1 96.31 171 PHE B N 1
ATOM 4025 C CA . PHE B 1 171 ? 21.234 3.352 -3.285 1 96.31 171 PHE B CA 1
ATOM 4026 C C . PHE B 1 171 ? 19.719 3.318 -3.459 1 96.31 171 PHE B C 1
ATOM 4028 O O . PHE B 1 171 ? 19.141 4.246 -4.02 1 96.31 171 PHE B O 1
ATOM 4035 N N . ASP B 1 172 ? 19.062 2.293 -2.984 1 95.56 172 ASP B N 1
ATOM 4036 C CA . ASP B 1 172 ? 17.609 2.186 -3.057 1 95.56 172 ASP B CA 1
ATOM 4037 C C . ASP B 1 172 ? 17.062 1.358 -1.896 1 95.56 172 ASP B C 1
ATOM 4039 O O . ASP B 1 172 ? 17.609 0.302 -1.567 1 95.56 172 ASP B O 1
ATOM 4043 N N . ILE B 1 173 ? 16.094 1.863 -1.244 1 97 173 ILE B N 1
ATOM 4044 C CA . ILE B 1 173 ? 15.352 1.178 -0.196 1 97 173 ILE B CA 1
ATOM 4045 C C . ILE B 1 173 ? 13.859 1.259 -0.49 1 97 173 ILE B C 1
ATOM 4047 O O . ILE B 1 173 ? 13.305 2.352 -0.641 1 97 173 ILE B O 1
ATOM 4051 N N . SER B 1 174 ? 13.242 0.142 -0.511 1 95.19 174 SER B N 1
ATOM 4052 C CA . SER B 1 174 ? 11.82 0.14 -0.849 1 95.19 174 SER B CA 1
ATOM 4053 C C . SER B 1 174 ? 11.086 -0.978 -0.122 1 95.19 174 SER B C 1
ATOM 4055 O O . SER B 1 174 ? 11.688 -1.979 0.267 1 95.19 174 SER B O 1
ATOM 4057 N N . SER B 1 175 ? 9.852 -0.707 0.179 1 95.06 175 SER B N 1
ATOM 4058 C CA . SER B 1 175 ? 8.961 -1.747 0.682 1 95.06 175 SER B CA 1
ATOM 4059 C C . SER B 1 175 ? 8.078 -2.307 -0.43 1 95.06 175 SER B C 1
ATOM 4061 O O . SER B 1 175 ? 7.551 -1.552 -1.249 1 95.06 175 SER B O 1
ATOM 4063 N N . ALA B 1 176 ? 8.031 -3.613 -0.498 1 90.62 176 ALA B N 1
ATOM 4064 C CA . ALA B 1 176 ? 7.219 -4.27 -1.52 1 90.62 176 ALA B CA 1
ATOM 4065 C C . ALA B 1 176 ? 6.754 -5.645 -1.049 1 90.62 176 ALA B C 1
ATOM 4067 O O . ALA B 1 176 ? 7.527 -6.406 -0.465 1 90.62 176 ALA B O 1
ATOM 4068 N N . TYR B 1 177 ? 5.477 -5.871 -1.25 1 89.12 177 TYR B N 1
ATOM 4069 C CA . TYR B 1 177 ? 4.879 -7.188 -1.057 1 89.12 177 TYR B CA 1
ATOM 4070 C C . TYR B 1 177 ? 5.148 -7.707 0.35 1 89.12 177 TYR B C 1
ATOM 4072 O O . TYR B 1 177 ? 5.457 -8.891 0.534 1 89.12 177 TYR B O 1
ATOM 4080 N N . GLY B 1 178 ? 5.258 -6.797 1.27 1 91.12 178 GLY B N 1
ATOM 4081 C CA . GLY B 1 178 ? 5.285 -7.16 2.678 1 91.12 178 GLY B CA 1
ATOM 4082 C C . GLY B 1 178 ? 6.684 -7.199 3.256 1 91.12 178 GLY B C 1
ATOM 4083 O O . GLY B 1 178 ? 6.883 -7.66 4.383 1 91.12 178 GLY B O 1
ATOM 4084 N N . GLN B 1 179 ? 7.672 -6.742 2.465 1 93.31 179 GLN B N 1
ATOM 4085 C CA . GLN B 1 179 ? 9.055 -6.77 2.926 1 93.31 179 GLN B CA 1
ATOM 4086 C C . GLN B 1 179 ? 9.781 -5.477 2.561 1 93.31 179 GLN B C 1
ATOM 4088 O O . GLN B 1 179 ? 9.391 -4.781 1.621 1 93.31 179 GLN B O 1
ATOM 4093 N N . TRP B 1 180 ? 10.789 -5.18 3.422 1 95.94 180 TRP B N 1
ATOM 4094 C CA . TRP B 1 180 ? 11.734 -4.125 3.059 1 95.94 180 TRP B CA 1
ATOM 4095 C C . TRP B 1 180 ? 12.898 -4.691 2.258 1 95.94 180 TRP B C 1
ATOM 4097 O O . TRP B 1 180 ? 13.508 -5.691 2.652 1 95.94 180 TRP B O 1
ATOM 4107 N N . TYR B 1 181 ? 13.203 -4.004 1.162 1 95.5 181 TYR B N 1
ATOM 4108 C CA . TYR B 1 181 ? 14.336 -4.371 0.328 1 95.5 181 TYR B CA 1
ATOM 4109 C C . TYR B 1 181 ? 15.32 -3.207 0.199 1 95.5 181 TYR B C 1
ATOM 4111 O O . TYR B 1 181 ? 14.906 -2.053 0.071 1 95.5 181 TYR B O 1
ATOM 4119 N N . ALA B 1 182 ? 16.531 -3.553 0.279 1 97.44 182 ALA B N 1
ATOM 4120 C CA . ALA B 1 182 ? 17.609 -2.598 -0.003 1 97.44 182 ALA B CA 1
ATOM 4121 C C . ALA B 1 182 ? 18.469 -3.072 -1.162 1 97.44 182 ALA B C 1
ATOM 4123 O O . ALA B 1 182 ? 18.922 -4.223 -1.18 1 97.44 182 ALA B O 1
ATOM 4124 N N . THR B 1 183 ? 18.625 -2.223 -2.123 1 95.38 183 THR B N 1
ATOM 4125 C CA . THR B 1 183 ? 19.484 -2.514 -3.256 1 95.38 183 THR B CA 1
ATOM 4126 C C . THR B 1 183 ? 20.797 -1.733 -3.15 1 95.38 183 THR B C 1
ATOM 4128 O O . THR B 1 183 ? 20.781 -0.538 -2.852 1 95.38 183 THR B O 1
ATOM 4131 N N . GLY B 1 184 ? 21.859 -2.41 -3.352 1 96.06 184 GLY B N 1
ATOM 4132 C CA . GLY B 1 184 ? 23.156 -1.764 -3.283 1 96.06 184 GLY B CA 1
ATOM 4133 C C . GLY B 1 184 ? 24.156 -2.301 -4.301 1 96.06 184 GLY B C 1
ATOM 4134 O O . GLY B 1 184 ? 23.953 -3.383 -4.859 1 96.06 184 GLY B O 1
ATOM 4135 N N . TYR B 1 185 ? 25.141 -1.511 -4.566 1 95.19 185 TYR B N 1
ATOM 4136 C CA . TYR B 1 185 ? 26.266 -1.915 -5.406 1 95.19 185 TYR B CA 1
ATOM 4137 C C . TYR B 1 185 ? 27.234 -2.783 -4.629 1 95.19 185 TYR B C 1
ATOM 4139 O O . TYR B 1 185 ? 27.781 -2.355 -3.604 1 95.19 185 TYR B O 1
ATOM 4147 N N . ASN B 1 186 ? 27.406 -3.973 -5.125 1 95.31 186 ASN B N 1
ATOM 4148 C CA . ASN B 1 186 ? 28.375 -4.891 -4.543 1 95.31 186 ASN B CA 1
ATOM 4149 C C . ASN B 1 186 ? 29.766 -4.688 -5.137 1 95.31 186 ASN B C 1
ATOM 4151 O O . ASN B 1 186 ? 29.984 -4.98 -6.312 1 95.31 186 ASN B O 1
ATOM 4155 N N . PHE B 1 187 ? 30.703 -4.367 -4.359 1 95.62 187 PHE B N 1
ATOM 4156 C CA . PHE B 1 187 ? 32 -3.986 -4.859 1 95.62 187 PHE B CA 1
ATOM 4157 C C . PHE B 1 187 ? 32.812 -5.215 -5.258 1 95.62 187 PHE B C 1
ATOM 4159 O O . PHE B 1 187 ? 33.75 -5.121 -6.047 1 95.62 187 PHE B O 1
ATOM 4166 N N . GLU B 1 188 ? 32.562 -6.41 -4.77 1 93.81 188 GLU B N 1
ATOM 4167 C CA . GLU B 1 188 ? 33.25 -7.648 -5.137 1 93.81 188 GLU B CA 1
ATOM 4168 C C . GLU B 1 188 ? 32.75 -8.164 -6.488 1 93.81 188 GLU B C 1
ATOM 4170 O O . GLU B 1 188 ? 33.562 -8.516 -7.352 1 93.81 188 GLU B O 1
ATOM 4175 N N . THR B 1 189 ? 31.422 -8.156 -6.652 1 89.75 189 THR B N 1
ATOM 4176 C CA . THR B 1 189 ? 30.859 -8.672 -7.895 1 89.75 189 THR B CA 1
ATOM 4177 C C . THR B 1 189 ? 30.734 -7.562 -8.938 1 89.75 189 THR B C 1
ATOM 4179 O O . THR B 1 189 ? 30.578 -7.836 -10.125 1 89.75 189 THR B O 1
ATOM 4182 N N . LYS B 1 190 ? 30.719 -6.246 -8.492 1 89.25 190 LYS B N 1
ATOM 4183 C CA . LYS B 1 190 ? 30.594 -5.059 -9.328 1 89.25 190 LYS B CA 1
ATOM 4184 C C . LYS B 1 190 ? 29.219 -4.98 -9.977 1 89.25 190 LYS B C 1
ATOM 4186 O O . LYS B 1 190 ? 29.078 -4.465 -11.086 1 89.25 190 LYS B O 1
ATOM 4191 N N . TYR B 1 191 ? 28.25 -5.598 -9.328 1 87.5 191 TYR B N 1
ATOM 4192 C CA . TYR B 1 191 ? 26.859 -5.574 -9.781 1 87.5 191 TYR B CA 1
ATOM 4193 C C . TYR B 1 191 ? 25.922 -5.219 -8.641 1 87.5 191 TYR B C 1
ATOM 4195 O O . TYR B 1 191 ? 26.234 -5.43 -7.469 1 87.5 191 TYR B O 1
ATOM 4203 N N . PRO B 1 192 ? 24.75 -4.672 -9 1 90.88 192 PRO B N 1
ATOM 4204 C CA . PRO B 1 192 ? 23.734 -4.434 -7.961 1 90.88 192 PRO B CA 1
ATOM 4205 C C . PRO B 1 192 ? 23.219 -5.727 -7.336 1 90.88 192 PRO B C 1
ATOM 4207 O O . PRO B 1 192 ? 23.078 -6.738 -8.023 1 90.88 192 PRO B O 1
ATOM 4210 N N . GLN B 1 193 ? 22.969 -5.633 -6.105 1 92.12 193 GLN B N 1
ATOM 4211 C CA . GLN B 1 193 ? 22.438 -6.762 -5.355 1 92.12 193 GLN B CA 1
ATOM 4212 C C . GLN B 1 193 ? 21.297 -6.324 -4.449 1 92.12 193 GLN B C 1
ATOM 4214 O O . GLN B 1 193 ? 21.359 -5.266 -3.822 1 92.12 193 GLN B O 1
ATOM 4219 N N . VAL B 1 194 ? 20.25 -7.141 -4.461 1 92.12 194 VAL B N 1
ATOM 4220 C CA . VAL B 1 194 ? 19.078 -6.848 -3.641 1 92.12 194 VAL B CA 1
ATOM 4221 C C . VAL B 1 194 ? 19.141 -7.648 -2.342 1 92.12 194 VAL B C 1
ATOM 4223 O O . VAL B 1 194 ? 19.422 -8.852 -2.357 1 92.12 194 VAL B O 1
ATOM 4226 N N . PHE B 1 195 ? 18.891 -6.977 -1.23 1 95.25 195 PHE B N 1
ATOM 4227 C CA . PHE B 1 195 ? 18.891 -7.598 0.089 1 95.25 195 PHE B CA 1
ATOM 4228 C C . PHE B 1 195 ? 17.531 -7.418 0.76 1 95.25 195 PHE B C 1
ATOM 4230 O O . PHE B 1 195 ? 16.938 -6.34 0.699 1 95.25 195 PHE B O 1
ATOM 4237 N N . ARG B 1 196 ? 17.047 -8.508 1.299 1 95.5 196 ARG B N 1
ATOM 4238 C CA . ARG B 1 196 ? 15.969 -8.336 2.271 1 95.5 196 ARG B CA 1
ATOM 4239 C C . ARG B 1 196 ? 16.5 -7.73 3.568 1 95.5 196 ARG B C 1
ATOM 4241 O O . ARG B 1 196 ? 17.469 -8.219 4.137 1 95.5 196 ARG B O 1
ATOM 4248 N N . CYS B 1 197 ? 15.844 -6.711 4.039 1 97.44 197 CYS B N 1
ATOM 4249 C CA . CYS B 1 197 ? 16.406 -5.961 5.16 1 97.44 197 CYS B CA 1
ATOM 4250 C C . CYS B 1 197 ? 16.234 -6.734 6.465 1 97.44 197 CYS B C 1
ATOM 4252 O O . CYS B 1 197 ? 16.984 -6.508 7.422 1 97.44 197 CYS B O 1
ATOM 4254 N N . ASP B 1 198 ? 15.219 -7.625 6.551 1 95.62 198 ASP B N 1
ATOM 4255 C CA . ASP B 1 198 ? 15 -8.398 7.77 1 95.62 198 ASP B CA 1
ATOM 4256 C C . ASP B 1 198 ? 16.062 -9.484 7.93 1 95.62 198 ASP B C 1
ATOM 4258 O O . ASP B 1 198 ? 16.188 -10.086 9 1 95.62 198 ASP B O 1
ATOM 4262 N N . ARG B 1 199 ? 16.828 -9.734 6.902 1 96.25 199 ARG B N 1
ATOM 4263 C CA . ARG B 1 199 ? 17.859 -10.773 6.934 1 96.25 199 ARG B CA 1
ATOM 4264 C C . ARG B 1 199 ? 19.25 -10.164 7.125 1 96.25 199 ARG B C 1
ATOM 4266 O O . ARG B 1 199 ? 20.25 -10.875 7.078 1 96.25 199 ARG B O 1
ATOM 4273 N N . ILE B 1 200 ? 19.328 -8.914 7.223 1 97.62 200 ILE B N 1
ATOM 4274 C CA . ILE B 1 200 ? 20.578 -8.242 7.531 1 97.62 200 ILE B CA 1
ATOM 4275 C C . ILE B 1 200 ? 20.859 -8.32 9.031 1 97.62 200 ILE B C 1
ATOM 4277 O O . ILE B 1 200 ? 20.078 -7.801 9.836 1 97.62 200 ILE B O 1
ATOM 4281 N N . LEU B 1 201 ? 21.969 -8.875 9.391 1 97 201 LEU B N 1
ATOM 4282 C CA . LEU B 1 201 ? 22.297 -9.164 10.781 1 97 201 LEU B CA 1
ATOM 4283 C C . LEU B 1 201 ? 23.203 -8.094 11.375 1 97 201 LEU B C 1
ATOM 4285 O O . LEU B 1 201 ? 23.297 -7.949 12.594 1 97 201 LEU B O 1
ATOM 4289 N N . GLY B 1 202 ? 23.922 -7.402 10.5 1 97.38 202 GLY B N 1
ATOM 4290 C CA . GLY B 1 202 ? 24.828 -6.355 10.93 1 97.38 202 GLY B CA 1
ATOM 4291 C C . GLY B 1 202 ? 25.281 -5.457 9.789 1 97.38 202 GLY B C 1
ATOM 4292 O O . GLY B 1 202 ? 25.312 -5.879 8.633 1 97.38 202 GLY B O 1
ATOM 4293 N N . ILE B 1 203 ? 25.625 -4.273 10.141 1 97.81 203 ILE B N 1
ATOM 4294 C CA . ILE B 1 203 ? 26.094 -3.307 9.156 1 97.81 203 ILE B CA 1
ATOM 4295 C C . ILE B 1 203 ? 27.094 -2.357 9.797 1 97.81 203 ILE B C 1
ATOM 4297 O O . ILE B 1 203 ? 26.906 -1.932 10.938 1 97.81 203 ILE B O 1
ATOM 4301 N N . GLU B 1 204 ? 28.172 -2.137 9.164 1 96.88 204 GLU B N 1
ATOM 4302 C CA . GLU B 1 204 ? 29.203 -1.212 9.625 1 96.88 204 GLU B CA 1
ATOM 4303 C C . GLU B 1 204 ? 29.828 -0.441 8.461 1 96.88 204 GLU B C 1
ATOM 4305 O O . GLU B 1 204 ? 29.859 -0.939 7.336 1 96.88 204 GLU B O 1
ATOM 4310 N N . GLU B 1 205 ? 30.219 0.733 8.773 1 95.69 205 GLU B N 1
ATOM 4311 C CA . GLU B 1 205 ? 30.891 1.523 7.742 1 95.69 205 GLU B CA 1
ATOM 4312 C C . GLU B 1 205 ? 32.188 0.861 7.289 1 95.69 205 GLU B C 1
ATOM 4314 O O . GLU B 1 205 ? 32.906 0.285 8.102 1 95.69 205 GLU B O 1
ATOM 4319 N N . SER B 1 206 ? 32.406 0.951 6.004 1 94.81 206 SER B N 1
ATOM 4320 C CA . SER B 1 206 ? 33.625 0.362 5.434 1 94.81 206 SER B CA 1
ATOM 4321 C C . SER B 1 206 ? 34.438 1.397 4.66 1 94.81 206 SER B C 1
ATOM 4323 O O . SER B 1 206 ? 33.875 2.213 3.93 1 94.81 206 SER B O 1
ATOM 4325 N N . ASN B 1 207 ? 35.75 1.288 4.848 1 92.19 207 ASN B N 1
ATOM 4326 C CA . ASN B 1 207 ? 36.656 2.168 4.109 1 92.19 207 ASN B CA 1
ATOM 4327 C C . ASN B 1 207 ? 37.5 1.39 3.109 1 92.19 207 ASN B C 1
ATOM 4329 O O . ASN B 1 207 ? 38.531 1.896 2.623 1 92.19 207 ASN B O 1
ATOM 4333 N N . GLU B 1 208 ? 37.156 0.228 2.883 1 93.44 208 GLU B N 1
ATOM 4334 C CA . GLU B 1 208 ? 37.906 -0.64 1.987 1 93.44 208 GLU B CA 1
ATOM 4335 C C . GLU B 1 208 ? 37.781 -0.179 0.538 1 93.44 208 GLU B C 1
ATOM 4337 O O . GLU B 1 208 ? 38.719 -0.389 -0.265 1 93.44 208 GLU B O 1
ATOM 4342 N N . TYR B 1 209 ? 36.656 0.402 0.166 1 95.5 209 TYR B N 1
ATOM 4343 C CA . TYR B 1 209 ? 36.406 0.871 -1.191 1 95.5 209 TYR B CA 1
ATOM 4344 C C . TYR B 1 209 ? 36.031 2.342 -1.195 1 95.5 209 TYR B C 1
ATOM 4346 O O . TYR B 1 209 ? 35.531 2.863 -0.188 1 95.5 209 TYR B O 1
ATOM 4354 N N . SER B 1 210 ? 36.219 2.947 -2.324 1 94.69 210 SER B N 1
ATOM 4355 C CA . SER B 1 210 ? 35.781 4.332 -2.482 1 94.69 210 SER B CA 1
ATOM 4356 C C . SER B 1 210 ? 34.312 4.406 -2.881 1 94.69 210 SER B C 1
ATOM 4358 O O . SER B 1 210 ? 33.875 3.721 -3.809 1 94.69 210 SER B O 1
ATOM 4360 N N . ALA B 1 211 ? 33.656 5.223 -2.188 1 95.81 211 ALA B N 1
ATOM 4361 C CA . ALA B 1 211 ? 32.25 5.387 -2.455 1 95.81 211 ALA B CA 1
ATOM 4362 C C . ALA B 1 211 ? 32 6.016 -3.826 1 95.81 211 ALA B C 1
ATOM 4364 O O . ALA B 1 211 ? 32.844 6.758 -4.328 1 95.81 211 ALA B O 1
ATOM 4365 N N . LYS B 1 212 ? 30.922 5.688 -4.426 1 94.81 212 LYS B N 1
ATOM 4366 C CA . LYS B 1 212 ? 30.469 6.266 -5.688 1 94.81 212 LYS B CA 1
ATOM 4367 C C . LYS B 1 212 ? 29.344 7.27 -5.461 1 94.81 212 LYS B C 1
ATOM 4369 O O . LYS B 1 212 ? 28.703 7.262 -4.406 1 94.81 212 LYS B O 1
ATOM 4374 N N . LEU B 1 213 ? 29.094 8.094 -6.465 1 93.19 213 LEU B N 1
ATOM 4375 C CA . LEU B 1 213 ? 27.984 9.023 -6.402 1 93.19 213 LEU B CA 1
ATOM 4376 C C . LEU B 1 213 ? 26.656 8.312 -6.684 1 93.19 213 LEU B C 1
ATOM 4378 O O . LEU B 1 213 ? 26.594 7.426 -7.543 1 93.19 213 LEU B O 1
ATOM 4382 N N . LEU B 1 214 ? 25.594 8.742 -6.008 1 92.44 214 LEU B N 1
ATOM 4383 C CA . LEU B 1 214 ? 24.281 8.141 -6.195 1 92.44 214 LEU B CA 1
ATOM 4384 C C . LEU B 1 214 ? 23.875 8.188 -7.66 1 92.44 214 LEU B C 1
ATOM 4386 O O . LEU B 1 214 ? 23.203 7.273 -8.156 1 92.44 214 LEU B O 1
ATOM 4390 N N . SER B 1 215 ? 24.25 9.234 -8.352 1 89.88 215 SER B N 1
ATOM 4391 C CA . SER B 1 215 ? 23.859 9.453 -9.742 1 89.88 215 SER B CA 1
ATOM 4392 C C . SER B 1 215 ? 24.422 8.359 -10.641 1 89.88 215 SER B C 1
ATOM 4394 O O . SER B 1 215 ? 23.875 8.102 -11.727 1 89.88 215 SER B O 1
ATOM 4396 N N . GLU B 1 216 ? 25.422 7.645 -10.18 1 88 216 GLU B N 1
ATOM 4397 C CA . GLU B 1 216 ? 26.031 6.57 -10.961 1 88 216 GLU B CA 1
ATOM 4398 C C . GLU B 1 216 ? 25.156 5.328 -10.969 1 88 216 GLU B C 1
ATOM 4400 O O . GLU B 1 216 ? 25.312 4.445 -11.812 1 88 216 GLU B O 1
ATOM 4405 N N . PHE B 1 217 ? 24.266 5.367 -9.984 1 88.31 217 PHE B N 1
ATOM 4406 C CA . PHE B 1 217 ? 23.438 4.176 -9.875 1 88.31 217 PHE B CA 1
ATOM 4407 C C . PHE B 1 217 ? 22.078 4.402 -10.531 1 88.31 217 PHE B C 1
ATOM 4409 O O . PHE B 1 217 ? 21.234 3.494 -10.57 1 88.31 217 PHE B O 1
ATOM 4416 N N . ARG B 1 218 ? 21.844 5.578 -10.938 1 82.12 218 ARG B N 1
ATOM 4417 C CA . ARG B 1 218 ? 20.578 5.879 -11.609 1 82.12 218 ARG B CA 1
ATOM 4418 C C . ARG B 1 218 ? 20.594 5.352 -13.047 1 82.12 218 ARG B C 1
ATOM 4420 O O . ARG B 1 218 ? 21.016 6.051 -13.961 1 82.12 218 ARG B O 1
ATOM 4427 N N . ARG B 1 219 ? 20.328 4.098 -13.195 1 78.81 219 ARG B N 1
ATOM 4428 C CA . ARG B 1 219 ? 20.297 3.436 -14.492 1 78.81 219 ARG B CA 1
ATOM 4429 C C . ARG B 1 219 ? 18.984 2.686 -14.703 1 78.81 219 ARG B C 1
ATOM 4431 O O . ARG B 1 219 ? 18.281 2.387 -13.742 1 78.81 219 ARG B O 1
ATOM 4438 N N . PRO B 1 220 ? 18.688 2.49 -15.992 1 78.12 220 PRO B N 1
ATOM 4439 C CA . PRO B 1 220 ? 17.5 1.668 -16.266 1 78.12 220 PRO B CA 1
ATOM 4440 C C . PRO B 1 220 ? 17.609 0.265 -15.672 1 78.12 220 PRO B C 1
ATOM 4442 O O . PRO B 1 220 ? 18.719 -0.23 -15.445 1 78.12 220 PRO B O 1
ATOM 4445 N N . ALA B 1 221 ? 16.5 -0.268 -15.398 1 76.69 221 ALA B N 1
ATOM 4446 C CA . ALA B 1 221 ? 16.422 -1.571 -14.75 1 76.69 221 ALA B CA 1
ATOM 4447 C C . ALA B 1 221 ? 17.234 -2.617 -15.516 1 76.69 221 ALA B C 1
ATOM 4449 O O . ALA B 1 221 ? 17.891 -3.465 -14.914 1 76.69 221 ALA B O 1
ATOM 4450 N N . ASP B 1 222 ? 17.094 -2.555 -16.828 1 78.81 222 ASP B N 1
ATOM 4451 C CA . ASP B 1 222 ? 17.797 -3.537 -17.641 1 78.81 222 ASP B CA 1
ATOM 4452 C C . ASP B 1 222 ? 19.297 -3.461 -17.438 1 78.81 222 ASP B C 1
ATOM 4454 O O . ASP B 1 222 ? 19.984 -4.484 -17.453 1 78.81 222 ASP B O 1
ATOM 4458 N N . GLU B 1 223 ? 19.797 -2.344 -17.234 1 78.56 223 GLU B N 1
ATOM 4459 C CA . GLU B 1 223 ? 21.219 -2.156 -17.016 1 78.56 223 GLU B CA 1
ATOM 4460 C C . GLU B 1 223 ? 21.609 -2.559 -15.594 1 78.56 223 GLU B C 1
ATOM 4462 O O . GLU B 1 223 ? 22.703 -3.096 -15.375 1 78.56 223 GLU B O 1
ATOM 4467 N N . LEU B 1 224 ? 20.672 -2.434 -14.789 1 79.75 224 LEU B N 1
ATOM 4468 C CA . LEU B 1 224 ? 20.984 -2.654 -13.375 1 79.75 224 LEU B CA 1
ATOM 4469 C C . LEU B 1 224 ? 20.828 -4.125 -13.016 1 79.75 224 LEU B C 1
ATOM 4471 O O . LEU B 1 224 ? 21.625 -4.668 -12.25 1 79.75 224 LEU B O 1
ATOM 4475 N N . TYR B 1 225 ? 19.859 -4.758 -13.672 1 82.19 225 TYR B N 1
ATOM 4476 C CA . TYR B 1 225 ? 19.469 -6.047 -13.117 1 82.19 225 TYR B CA 1
ATOM 4477 C C . TYR B 1 225 ? 19.703 -7.168 -14.125 1 82.19 225 TYR B C 1
ATOM 4479 O O . TYR B 1 225 ? 19.688 -8.344 -13.766 1 82.19 225 TYR B O 1
ATOM 4487 N N . LYS B 1 226 ? 19.875 -6.848 -15.297 1 87.56 226 LYS B N 1
ATOM 4488 C CA . LYS B 1 226 ? 20.016 -7.875 -16.328 1 87.56 226 LYS B CA 1
ATOM 4489 C C . LYS B 1 226 ? 21.422 -8.453 -16.344 1 87.56 226 LYS B C 1
ATOM 4491 O O . LYS B 1 226 ? 22.391 -7.75 -16.656 1 87.56 226 LYS B O 1
ATOM 4496 N N . ALA B 1 227 ? 21.578 -9.641 -15.977 1 85.81 227 ALA B N 1
ATOM 4497 C CA . ALA B 1 227 ? 22.859 -10.328 -15.961 1 85.81 227 ALA B CA 1
ATOM 4498 C C . ALA B 1 227 ? 23.172 -10.953 -17.328 1 85.81 227 ALA B C 1
ATOM 4500 O O . ALA B 1 227 ? 22.297 -11.031 -18.188 1 85.81 227 ALA B O 1
ATOM 4501 N N . GLN B 1 228 ? 24.469 -11.297 -17.359 1 86.44 228 GLN B N 1
ATOM 4502 C CA . GLN B 1 228 ? 24.844 -12.023 -18.562 1 86.44 228 GLN B CA 1
ATOM 4503 C C . GLN B 1 228 ? 24.125 -13.367 -18.641 1 86.44 228 GLN B C 1
ATOM 4505 O O . GLN B 1 228 ? 24.078 -14.109 -17.656 1 86.44 228 GLN B O 1
ATOM 4510 N N . GLY B 1 229 ? 23.5 -13.656 -19.75 1 90.62 229 GLY B N 1
ATOM 4511 C CA . GLY B 1 229 ? 22.797 -14.922 -19.906 1 90.62 229 GLY B CA 1
ATOM 4512 C C . GLY B 1 229 ? 21.328 -14.844 -19.547 1 90.62 229 GLY B C 1
ATOM 4513 O O . GLY B 1 229 ? 20.609 -15.852 -19.594 1 90.62 229 GLY B O 1
ATOM 4514 N N . ALA B 1 230 ? 20.891 -13.688 -19.219 1 94.19 230 ALA B N 1
ATOM 4515 C CA . ALA B 1 230 ? 19.469 -13.516 -18.922 1 94.19 230 ALA B CA 1
ATOM 4516 C C . ALA B 1 230 ? 18.609 -13.883 -20.125 1 94.19 230 ALA B C 1
ATOM 4518 O O . ALA B 1 230 ? 19.062 -13.773 -21.266 1 94.19 230 ALA B O 1
ATOM 4519 N N . ILE B 1 231 ? 17.406 -14.352 -19.906 1 96.88 231 ILE B N 1
ATOM 4520 C CA . ILE B 1 231 ? 16.484 -14.75 -20.969 1 96.88 231 ILE B CA 1
ATOM 4521 C C . ILE B 1 231 ? 15.367 -13.719 -21.094 1 96.88 231 ILE B C 1
ATOM 4523 O O . ILE B 1 231 ? 14.664 -13.438 -20.125 1 96.88 231 ILE B O 1
ATOM 4527 N N . ASP B 1 232 ? 15.25 -13.164 -22.25 1 97.19 232 ASP B N 1
ATOM 4528 C CA . ASP B 1 232 ? 14.148 -12.25 -22.531 1 97.19 232 ASP B CA 1
ATOM 4529 C C . ASP B 1 232 ? 12.844 -13.023 -22.734 1 97.19 232 ASP B C 1
ATOM 4531 O O . ASP B 1 232 ? 12.852 -14.133 -23.266 1 97.19 232 ASP B O 1
ATOM 4535 N N . PHE B 1 233 ? 11.758 -12.391 -22.297 1 98.12 233 PHE B N 1
ATOM 4536 C CA . PHE B 1 233 ? 10.477 -13.062 -22.5 1 98.12 233 PHE B CA 1
ATOM 4537 C C . PHE B 1 233 ? 9.406 -12.078 -22.938 1 98.12 233 PHE B C 1
ATOM 4539 O O . PHE B 1 233 ? 9.562 -10.867 -22.781 1 98.12 233 PHE B O 1
ATOM 4546 N N . GLU B 1 234 ? 8.43 -12.562 -23.562 1 98.25 234 GLU B N 1
ATOM 4547 C CA . GLU B 1 234 ? 7.199 -11.883 -23.969 1 98.25 234 GLU B CA 1
ATOM 4548 C C . GLU B 1 234 ? 5.977 -12.766 -23.734 1 98.25 234 GLU B C 1
ATOM 4550 O O . GLU B 1 234 ? 5.879 -13.852 -24.312 1 98.25 234 GLU B O 1
ATOM 4555 N N . VAL B 1 235 ? 5.066 -12.305 -22.953 1 98.19 235 VAL B N 1
ATOM 4556 C CA . VAL B 1 235 ? 3.883 -13.078 -22.594 1 98.19 235 VAL B CA 1
ATOM 4557 C C . VAL B 1 235 ? 2.623 -12.273 -22.891 1 98.19 235 VAL B C 1
ATOM 4559 O O . VAL B 1 235 ? 2.436 -11.18 -22.359 1 98.19 235 VAL B O 1
ATOM 4562 N N . GLU B 1 236 ? 1.797 -12.844 -23.75 1 98.25 236 GLU B N 1
ATOM 4563 C CA . GLU B 1 236 ? 0.516 -12.203 -24.031 1 98.25 236 GLU B CA 1
ATOM 4564 C C . GLU B 1 236 ? -0.531 -12.562 -22.984 1 98.25 236 GLU B C 1
ATOM 4566 O O . GLU B 1 236 ? -0.697 -13.727 -22.641 1 98.25 236 GLU B O 1
ATOM 4571 N N . ILE B 1 237 ? -1.219 -11.555 -22.469 1 97.69 237 ILE B N 1
ATOM 4572 C CA . ILE B 1 237 ? -2.215 -11.805 -21.438 1 97.69 237 ILE B CA 1
ATOM 4573 C C . ILE B 1 237 ? -3.568 -11.25 -21.875 1 97.69 237 ILE B C 1
ATOM 4575 O O . ILE B 1 237 ? -3.635 -10.367 -22.734 1 97.69 237 ILE B O 1
ATOM 4579 N N . SER B 1 238 ? -4.633 -11.797 -21.344 1 96.38 238 SER B N 1
ATOM 4580 C CA . SER B 1 238 ? -5.977 -11.312 -21.625 1 96.38 238 SER B CA 1
ATOM 4581 C C . SER B 1 238 ? -6.219 -9.945 -20.984 1 96.38 238 SER B C 1
ATOM 4583 O O . SER B 1 238 ? -5.594 -9.609 -19.969 1 96.38 238 SER B O 1
ATOM 4585 N N . PRO B 1 239 ? -7.133 -9.156 -21.516 1 92.06 239 PRO B N 1
ATOM 4586 C CA . PRO B 1 239 ? -7.453 -7.852 -20.922 1 92.06 239 PRO B CA 1
ATOM 4587 C C . PRO B 1 239 ? -7.957 -7.957 -19.484 1 92.06 239 PRO B C 1
ATOM 4589 O O . PRO B 1 239 ? -7.707 -7.066 -18.672 1 92.06 239 PRO B O 1
ATOM 4592 N N . LYS B 1 240 ? -8.539 -9.062 -19.141 1 87.12 240 LYS B N 1
ATOM 4593 C CA . LYS B 1 240 ? -9.125 -9.266 -17.828 1 87.12 240 LYS B CA 1
ATOM 4594 C C . LYS B 1 240 ? -8.039 -9.453 -16.766 1 87.12 240 LYS B C 1
ATOM 4596 O O . LYS B 1 240 ? -8.312 -9.359 -15.562 1 87.12 240 LYS B O 1
ATOM 4601 N N . SER B 1 241 ? -6.789 -9.664 -17.266 1 92.81 241 SER B N 1
ATOM 4602 C CA . SER B 1 241 ? -5.738 -9.969 -16.297 1 92.81 241 SER B CA 1
ATOM 4603 C C . SER B 1 241 ? -4.758 -8.812 -16.156 1 92.81 241 SER B C 1
ATOM 4605 O O . SER B 1 241 ? -3.713 -8.945 -15.516 1 92.81 241 SER B O 1
ATOM 4607 N N . VAL B 1 242 ? -5.039 -7.695 -16.75 1 92.94 242 VAL B N 1
ATOM 4608 C CA . VAL B 1 242 ? -4.195 -6.512 -16.641 1 92.94 242 VAL B CA 1
ATOM 4609 C C . VAL B 1 242 ? -4.098 -6.066 -15.188 1 92.94 242 VAL B C 1
ATOM 4611 O O . VAL B 1 242 ? -3.035 -5.629 -14.734 1 92.94 242 VAL B O 1
ATOM 4614 N N . ASP B 1 243 ? -5.172 -6.273 -14.477 1 90.38 243 ASP B N 1
ATOM 4615 C CA . ASP B 1 243 ? -5.207 -5.918 -13.062 1 90.38 243 ASP B CA 1
ATOM 4616 C C . ASP B 1 243 ? -4.188 -6.73 -12.266 1 90.38 243 ASP B C 1
ATOM 4618 O O . ASP B 1 243 ? -3.617 -6.234 -11.289 1 90.38 243 ASP B O 1
ATOM 4622 N N . LEU B 1 244 ? -3.971 -7.938 -12.711 1 91.69 244 LEU B N 1
ATOM 4623 C CA . LEU B 1 244 ? -3.006 -8.789 -12.023 1 91.69 244 LEU B CA 1
ATOM 4624 C C . LEU B 1 244 ? -1.597 -8.219 -12.141 1 91.69 244 LEU B C 1
ATOM 4626 O O . LEU B 1 244 ? -0.811 -8.297 -11.188 1 91.69 244 LEU B O 1
ATOM 4630 N N . PHE B 1 245 ? -1.284 -7.656 -13.32 1 94.06 245 PHE B N 1
ATOM 4631 C CA . PHE B 1 245 ? 0.017 -7.023 -13.508 1 94.06 245 PHE B CA 1
ATOM 4632 C C . PHE B 1 245 ? 0.189 -5.852 -12.547 1 94.06 245 PHE B C 1
ATOM 4634 O O . PHE B 1 245 ? 1.224 -5.727 -11.891 1 94.06 245 PHE B O 1
ATOM 4641 N N . TYR B 1 246 ? -0.796 -5.062 -12.469 1 89.56 246 TYR B N 1
ATOM 4642 C CA . TYR B 1 246 ? -0.695 -3.869 -11.633 1 89.56 246 TYR B CA 1
ATOM 4643 C C . TYR B 1 246 ? -0.644 -4.242 -10.156 1 89.56 246 TYR B C 1
ATOM 4645 O O . TYR B 1 246 ? -0.007 -3.553 -9.359 1 89.56 246 TYR B O 1
ATOM 4653 N N . LYS B 1 247 ? -1.28 -5.277 -9.844 1 89.44 247 LYS B N 1
ATOM 4654 C CA . LYS B 1 247 ? -1.248 -5.777 -8.477 1 89.44 247 LYS B CA 1
ATOM 4655 C C . LYS B 1 247 ? 0.172 -6.148 -8.055 1 89.44 247 LYS B C 1
ATOM 4657 O O . LYS B 1 247 ? 0.589 -5.863 -6.934 1 89.44 247 LYS B O 1
ATOM 4662 N N . GLU B 1 248 ? 0.884 -6.754 -8.969 1 91.12 248 GLU B N 1
ATOM 4663 C CA . GLU B 1 248 ? 2.248 -7.184 -8.672 1 91.12 248 GLU B CA 1
ATOM 4664 C C . GLU B 1 248 ? 3.09 -7.262 -9.945 1 91.12 248 GLU B C 1
ATOM 4666 O O . GLU B 1 248 ? 2.756 -8 -10.875 1 91.12 248 GLU B O 1
ATOM 4671 N N . HIS B 1 249 ? 4.078 -6.496 -9.992 1 91.75 249 HIS B N 1
ATOM 4672 C CA . HIS B 1 249 ? 5.078 -6.574 -11.055 1 91.75 249 HIS B CA 1
ATOM 4673 C C . HIS B 1 249 ? 6.461 -6.188 -10.539 1 91.75 249 HIS B C 1
ATOM 4675 O O . HIS B 1 249 ? 6.586 -5.656 -9.43 1 91.75 249 HIS B O 1
ATOM 4681 N N . TYR B 1 250 ? 7.418 -6.438 -11.328 1 89.69 250 TYR B N 1
ATOM 4682 C CA . TYR B 1 250 ? 8.805 -6.25 -10.906 1 89.69 250 TYR B CA 1
ATOM 4683 C C . TYR B 1 250 ? 9.562 -5.383 -11.906 1 89.69 250 TYR B C 1
ATOM 4685 O O . TYR B 1 250 ? 9.117 -5.191 -13.039 1 89.69 250 TYR B O 1
ATOM 4693 N N . PRO B 1 251 ? 10.711 -4.801 -11.445 1 86 251 PRO B N 1
ATOM 4694 C CA . PRO B 1 251 ? 11.469 -3.877 -12.297 1 86 251 PRO B CA 1
ATOM 4695 C C . PRO B 1 251 ? 11.906 -4.516 -13.609 1 86 251 PRO B C 1
ATOM 4697 O O . PRO B 1 251 ? 12.109 -3.814 -14.602 1 86 251 PRO B O 1
ATOM 4700 N N . SER B 1 252 ? 12.016 -5.773 -13.68 1 90.62 252 SER B N 1
ATOM 4701 C CA . SER B 1 252 ? 12.523 -6.488 -14.844 1 90.62 252 SER B CA 1
ATOM 4702 C C . SER B 1 252 ? 11.422 -6.719 -15.875 1 90.62 252 SER B C 1
ATOM 4704 O O . SER B 1 252 ? 11.625 -7.418 -16.875 1 90.62 252 SER B O 1
ATOM 4706 N N . MET B 1 253 ? 10.172 -6.18 -15.656 1 94.88 253 MET B N 1
ATOM 4707 C CA . MET B 1 253 ? 9.07 -6.434 -16.578 1 94.88 253 MET B CA 1
ATOM 4708 C C . MET B 1 253 ? 8.227 -5.18 -16.781 1 94.88 253 MET B C 1
ATOM 4710 O O . MET B 1 253 ? 8.156 -4.332 -15.883 1 94.88 253 MET B O 1
ATOM 4714 N N . ASN B 1 254 ? 7.605 -5.109 -17.953 1 95.12 254 ASN B N 1
ATOM 4715 C CA . ASN B 1 254 ? 6.738 -3.994 -18.328 1 95.12 254 ASN B CA 1
ATOM 4716 C C . ASN B 1 254 ? 5.492 -4.473 -19.062 1 95.12 254 ASN B C 1
ATOM 4718 O O . ASN B 1 254 ? 5.535 -5.469 -19.781 1 95.12 254 ASN B O 1
ATOM 4722 N N . LEU B 1 255 ? 4.438 -3.789 -18.812 1 96.12 255 LEU B N 1
ATOM 4723 C CA . LEU B 1 255 ? 3.201 -4.047 -19.547 1 96.12 255 LEU B CA 1
ATOM 4724 C C . LEU B 1 255 ? 3.137 -3.199 -20.812 1 96.12 255 LEU B C 1
ATOM 4726 O O . LEU B 1 255 ? 3.332 -1.982 -20.766 1 96.12 255 LEU B O 1
ATOM 4730 N N . CYS B 1 256 ? 2.879 -3.816 -21.922 1 96.31 256 CYS B N 1
ATOM 4731 C CA . CYS B 1 256 ? 2.83 -3.141 -23.219 1 96.31 256 CYS B CA 1
ATOM 4732 C C . CYS B 1 256 ? 1.495 -3.387 -23.906 1 96.31 256 CYS B C 1
ATOM 4734 O O . CYS B 1 256 ? 0.936 -4.48 -23.812 1 96.31 256 CYS B O 1
ATOM 4736 N N . LEU B 1 257 ? 1.014 -2.41 -24.531 1 94.62 257 LEU B N 1
ATOM 4737 C CA . LEU B 1 257 ? -0.163 -2.506 -25.375 1 94.62 257 LEU B CA 1
ATOM 4738 C C . LEU B 1 257 ? 0.216 -2.324 -26.844 1 94.62 257 LEU B C 1
ATOM 4740 O O . LEU B 1 257 ? 0.762 -1.285 -27.234 1 94.62 257 LEU B O 1
ATOM 4744 N N . GLU B 1 258 ? 0.03 -3.32 -27.625 1 94.38 258 GLU B N 1
ATOM 4745 C CA . GLU B 1 258 ? 0.347 -3.291 -29.047 1 94.38 258 GLU B CA 1
ATOM 4746 C C . GLU B 1 258 ? -0.778 -3.904 -29.875 1 94.38 258 GLU B C 1
ATOM 4748 O O . GLU B 1 258 ? -1.119 -5.074 -29.703 1 94.38 258 GLU B O 1
ATOM 4753 N N . ASN B 1 259 ? -1.348 -3.117 -30.812 1 93.81 259 ASN B N 1
ATOM 4754 C CA . ASN B 1 259 ? -2.412 -3.578 -31.703 1 93.81 259 ASN B CA 1
ATOM 4755 C C . ASN B 1 259 ? -3.598 -4.129 -30.922 1 93.81 259 ASN B C 1
ATOM 4757 O O . ASN B 1 259 ? -4.113 -5.199 -31.234 1 93.81 259 ASN B O 1
ATOM 4761 N N . GLY B 1 260 ? -3.877 -3.566 -29.797 1 92.94 260 GLY B N 1
ATOM 4762 C CA . GLY B 1 260 ? -5.035 -3.943 -29 1 92.94 260 GLY B CA 1
ATOM 4763 C C . GLY B 1 260 ? -4.785 -5.148 -28.109 1 92.94 260 GLY B C 1
ATOM 4764 O O . GLY B 1 260 ? -5.707 -5.656 -27.469 1 92.94 260 GLY B O 1
ATOM 4765 N N . LYS B 1 261 ? -3.572 -5.637 -28.125 1 96.38 261 LYS B N 1
ATOM 4766 C CA . LYS B 1 261 ? -3.209 -6.785 -27.297 1 96.38 261 LYS B CA 1
ATOM 4767 C C . LYS B 1 261 ? -2.256 -6.383 -26.188 1 96.38 261 LYS B C 1
ATOM 4769 O O . LYS B 1 261 ? -1.444 -5.469 -26.344 1 96.38 261 LYS B O 1
ATOM 4774 N N . TYR B 1 262 ? -2.416 -7.062 -25.016 1 97.31 262 TYR B N 1
ATOM 4775 C CA . TYR B 1 262 ? -1.565 -6.77 -23.859 1 97.31 262 TYR B CA 1
ATOM 4776 C C . TYR B 1 262 ? -0.437 -7.789 -23.75 1 97.31 262 TYR B C 1
ATOM 4778 O O . TYR B 1 262 ? -0.674 -9 -23.812 1 97.31 262 TYR B O 1
ATOM 4786 N N . PHE B 1 263 ? 0.797 -7.262 -23.594 1 98.19 263 PHE B N 1
ATOM 4787 C CA . PHE B 1 263 ? 1.977 -8.102 -23.438 1 98.19 263 PHE B CA 1
ATOM 4788 C C . PHE B 1 263 ? 2.766 -7.707 -22.203 1 98.19 263 PHE B C 1
ATOM 4790 O O . PHE B 1 263 ? 2.895 -6.52 -21.891 1 98.19 263 PHE B O 1
ATOM 4797 N N . ILE B 1 264 ? 3.252 -8.703 -21.484 1 97.88 264 ILE B N 1
ATOM 4798 C CA . ILE B 1 264 ? 4.289 -8.477 -20.484 1 97.88 264 ILE B CA 1
ATOM 4799 C C . ILE B 1 264 ? 5.656 -8.828 -21.078 1 97.88 264 ILE B C 1
ATOM 4801 O O . ILE B 1 264 ? 5.898 -9.984 -21.453 1 97.88 264 ILE B O 1
ATOM 4805 N N . ARG B 1 265 ? 6.5 -7.812 -21.172 1 97.62 265 ARG B N 1
ATOM 4806 C CA . ARG B 1 265 ? 7.852 -8.008 -21.688 1 97.62 265 ARG B CA 1
ATOM 4807 C C . ARG B 1 265 ? 8.891 -7.75 -20.609 1 97.62 265 ARG B C 1
ATOM 4809 O O . ARG B 1 265 ? 8.742 -6.828 -19.797 1 97.62 265 ARG B O 1
ATOM 4816 N N . GLY B 1 266 ? 9.922 -8.633 -20.562 1 96.5 266 GLY B N 1
ATOM 4817 C CA . GLY B 1 266 ? 10.969 -8.508 -19.562 1 96.5 266 GLY B CA 1
ATOM 4818 C C . GLY B 1 266 ? 12.039 -9.57 -19.688 1 96.5 266 GLY B C 1
ATOM 4819 O O . GLY B 1 266 ? 12.336 -10.047 -20.781 1 96.5 266 GLY B O 1
ATOM 4820 N N . PHE B 1 267 ? 12.734 -9.789 -18.625 1 96.69 267 PHE B N 1
ATOM 4821 C CA . PHE B 1 267 ? 13.789 -10.797 -18.594 1 96.69 267 PHE B CA 1
ATOM 4822 C C . PHE B 1 267 ? 13.891 -11.445 -17.219 1 96.69 267 PHE B C 1
ATOM 4824 O O . PHE B 1 267 ? 13.359 -10.914 -16.234 1 96.69 267 PHE B O 1
ATOM 4831 N N . PHE B 1 268 ? 14.461 -12.602 -17.172 1 95.06 268 PHE B N 1
ATOM 4832 C CA . PHE B 1 268 ? 14.836 -13.234 -15.914 1 95.06 268 PHE B CA 1
ATOM 4833 C C . PHE B 1 268 ? 16.234 -13.82 -16 1 95.06 268 PHE B C 1
ATOM 4835 O O . PHE B 1 268 ? 16.672 -14.266 -17.062 1 95.06 268 PHE B O 1
ATOM 4842 N N . ASN B 1 269 ? 16.938 -13.695 -14.859 1 91.62 269 ASN B N 1
ATOM 4843 C CA . ASN B 1 269 ? 18.312 -14.18 -14.797 1 91.62 269 ASN B CA 1
ATOM 4844 C C . ASN B 1 269 ? 18.359 -15.68 -14.492 1 91.62 269 ASN B C 1
ATOM 4846 O O . ASN B 1 269 ? 17.344 -16.281 -14.141 1 91.62 269 ASN B O 1
ATOM 4850 N N . LYS B 1 270 ? 19.594 -16.188 -14.648 1 90.19 270 LYS B N 1
ATOM 4851 C CA . LYS B 1 270 ? 19.812 -17.578 -14.273 1 90.19 270 LYS B CA 1
ATOM 4852 C C . LYS B 1 270 ? 19.453 -17.812 -12.805 1 90.19 270 LYS B C 1
ATOM 4854 O O . LYS B 1 270 ? 19.75 -16.984 -11.953 1 90.19 270 LYS B O 1
ATOM 4859 N N . SER B 1 271 ? 18.734 -18.859 -12.445 1 88.06 271 SER B N 1
ATOM 4860 C CA . SER B 1 271 ? 18.359 -19.266 -11.094 1 88.06 271 SER B CA 1
ATOM 4861 C C . SER B 1 271 ? 17.047 -18.609 -10.664 1 88.06 271 SER B C 1
ATOM 4863 O O . SER B 1 271 ? 16.625 -18.781 -9.516 1 88.06 271 SER B O 1
ATOM 4865 N N . GLU B 1 272 ? 16.484 -17.781 -11.57 1 91.56 272 GLU B N 1
ATOM 4866 C CA . GLU B 1 272 ? 15.219 -17.141 -11.242 1 91.56 272 GLU B CA 1
ATOM 4867 C C . GLU B 1 272 ? 14.047 -17.875 -11.898 1 91.56 272 GLU B C 1
ATOM 4869 O O . GLU B 1 272 ? 12.953 -17.312 -12.023 1 91.56 272 GLU B O 1
ATOM 4874 N N . GLU B 1 273 ? 14.25 -19.062 -12.305 1 94.38 273 GLU B N 1
ATOM 4875 C CA . GLU B 1 273 ? 13.234 -19.828 -13.016 1 94.38 273 GLU B CA 1
ATOM 4876 C C . GLU B 1 273 ? 12.016 -20.078 -12.133 1 94.38 273 GLU B C 1
ATOM 4878 O O . GLU B 1 273 ? 10.875 -19.969 -12.586 1 94.38 273 GLU B O 1
ATOM 4883 N N . THR B 1 274 ? 12.305 -20.406 -10.875 1 92.38 274 THR B N 1
ATOM 4884 C CA . THR B 1 274 ? 11.211 -20.641 -9.945 1 92.38 274 THR B CA 1
ATOM 4885 C C . THR B 1 274 ? 10.383 -19.375 -9.734 1 92.38 274 THR B C 1
ATOM 4887 O O . THR B 1 274 ? 9.156 -19.422 -9.734 1 92.38 274 THR B O 1
ATOM 4890 N N . PHE B 1 275 ? 11.062 -18.312 -9.672 1 91.69 275 PHE B N 1
ATOM 4891 C CA . PHE B 1 275 ? 10.422 -17.016 -9.469 1 91.69 275 PHE B CA 1
ATOM 4892 C C . PHE B 1 275 ? 9.508 -16.688 -10.633 1 91.69 275 PHE B C 1
ATOM 4894 O O . PHE B 1 275 ? 8.32 -16.391 -10.438 1 91.69 275 PHE B O 1
ATOM 4901 N N . ILE B 1 276 ? 10.023 -16.719 -11.805 1 95.88 276 ILE B N 1
ATOM 4902 C CA . ILE B 1 276 ? 9.289 -16.266 -12.977 1 95.88 276 ILE B CA 1
ATOM 4903 C C . ILE B 1 276 ? 8.133 -17.219 -13.266 1 95.88 276 ILE B C 1
ATOM 4905 O O . ILE B 1 276 ? 7.055 -16.797 -13.688 1 95.88 276 ILE B O 1
ATOM 4909 N N . THR B 1 277 ? 8.352 -18.5 -13.008 1 95.62 277 THR B N 1
ATOM 4910 C CA . THR B 1 277 ? 7.285 -19.484 -13.227 1 95.62 277 THR B CA 1
ATOM 4911 C C . THR B 1 277 ? 6.148 -19.266 -12.227 1 95.62 277 THR B C 1
ATOM 4913 O O . THR B 1 277 ? 4.977 -19.266 -12.609 1 95.62 277 THR B O 1
ATOM 4916 N N . ASN B 1 278 ? 6.473 -19.031 -10.977 1 93.44 278 ASN B N 1
ATOM 4917 C CA . ASN B 1 278 ? 5.453 -18.75 -9.969 1 93.44 278 ASN B CA 1
ATOM 491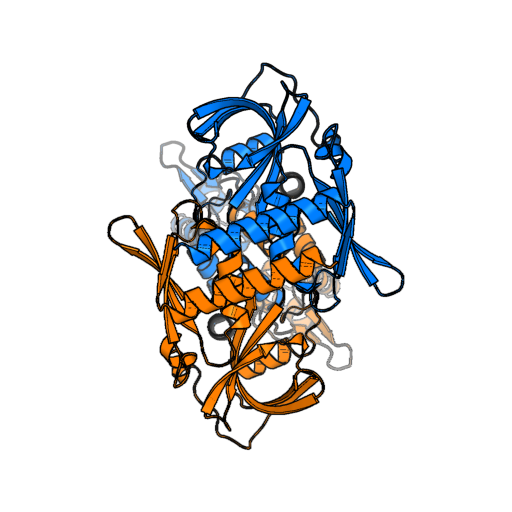8 C C . ASN B 1 278 ? 4.66 -17.484 -10.328 1 93.44 278 ASN B C 1
ATOM 4920 O O . ASN B 1 278 ? 3.441 -17.453 -10.141 1 93.44 278 ASN B O 1
ATOM 4924 N N . TYR B 1 279 ? 5.359 -16.516 -10.859 1 95.31 279 TYR B N 1
ATOM 4925 C CA . TYR B 1 279 ? 4.723 -15.266 -11.242 1 95.31 279 TYR B CA 1
ATOM 4926 C C . TYR B 1 279 ? 3.658 -15.492 -12.305 1 95.31 279 TYR B C 1
ATOM 4928 O O . TYR B 1 279 ? 2.523 -15.031 -12.164 1 95.31 279 TYR B O 1
ATOM 4936 N N . PHE B 1 280 ? 3.975 -16.281 -13.289 1 96.38 280 PHE B N 1
ATOM 4937 C CA . PHE B 1 280 ? 3.072 -16.391 -14.43 1 96.38 280 PHE B CA 1
ATOM 4938 C C . PHE B 1 280 ? 1.988 -17.422 -14.156 1 96.38 280 PHE B C 1
ATOM 4940 O O . PHE B 1 280 ? 0.894 -17.359 -14.719 1 96.38 280 PHE B O 1
ATOM 4947 N N . ILE B 1 281 ? 2.223 -18.375 -13.297 1 94.06 281 ILE B N 1
ATOM 4948 C CA . ILE B 1 281 ? 1.201 -19.344 -12.914 1 94.06 281 ILE B CA 1
ATOM 4949 C C . ILE B 1 281 ? 0.009 -18.625 -12.297 1 94.06 281 ILE B C 1
ATOM 4951 O O . ILE B 1 281 ? -1.138 -19.047 -12.461 1 94.06 281 ILE B O 1
ATOM 4955 N N . ASN B 1 282 ? 0.258 -17.547 -11.688 1 93.12 282 ASN B N 1
ATOM 4956 C CA . ASN B 1 282 ? -0.778 -16.766 -11.023 1 93.12 282 ASN B CA 1
ATOM 4957 C C . ASN B 1 282 ? -1.777 -16.188 -12.023 1 93.12 282 ASN B C 1
ATOM 4959 O O . ASN B 1 282 ? -2.871 -15.766 -11.648 1 93.12 282 ASN B O 1
ATOM 4963 N N . TYR B 1 283 ? -1.415 -16.172 -13.281 1 95.31 283 TYR B N 1
ATOM 4964 C CA . TYR B 1 283 ? -2.299 -15.641 -14.312 1 95.31 283 TYR B CA 1
ATOM 4965 C C . TYR B 1 283 ? -3.258 -16.719 -14.812 1 95.31 283 TYR B C 1
ATOM 4967 O O . TYR B 1 283 ? -4.219 -16.406 -15.523 1 95.31 283 TYR B O 1
ATOM 4975 N N . GLY B 1 284 ? -2.977 -17.938 -14.5 1 92.94 284 GLY B N 1
ATOM 4976 C CA . GLY B 1 284 ? -3.854 -19.031 -14.891 1 92.94 284 GLY B CA 1
ATOM 4977 C C . GLY B 1 284 ? -4.039 -19.156 -16.391 1 92.94 284 GLY B C 1
ATOM 4978 O O . GLY B 1 284 ? -3.059 -19.203 -17.141 1 92.94 284 GLY B O 1
ATOM 4979 N N . ASN B 1 285 ? -5.305 -19.219 -16.766 1 93.69 285 ASN B N 1
ATOM 4980 C CA . ASN B 1 285 ? -5.609 -19.406 -18.172 1 93.69 285 ASN B CA 1
ATOM 4981 C C . ASN B 1 285 ? -5.738 -18.062 -18.906 1 93.69 285 ASN B C 1
ATOM 4983 O O . ASN B 1 285 ? -6.234 -18 -20.031 1 93.69 285 ASN B O 1
ATOM 4987 N N . HIS B 1 286 ? -5.281 -17.031 -18.266 1 95.06 286 HIS B N 1
ATOM 4988 C CA . HIS B 1 286 ? -5.348 -15.711 -18.875 1 95.06 286 HIS B CA 1
ATOM 4989 C C . HIS B 1 286 ? -4.074 -15.398 -19.656 1 95.06 286 HIS B C 1
ATOM 4991 O O . HIS B 1 286 ? -3.928 -14.297 -20.203 1 95.06 286 HIS B O 1
ATOM 4997 N N . ILE B 1 287 ? -3.178 -16.344 -19.672 1 96.75 287 ILE B N 1
ATOM 4998 C CA . ILE B 1 287 ? -2.023 -16.266 -20.547 1 96.75 287 ILE B CA 1
ATOM 4999 C C . ILE B 1 287 ? -2.389 -16.828 -21.922 1 96.75 287 ILE B C 1
ATOM 5001 O O . ILE B 1 287 ? -2.85 -17.969 -22.031 1 96.75 287 ILE B O 1
ATOM 5005 N N . LEU B 1 288 ? -2.137 -16.016 -22.906 1 96.94 288 LEU B N 1
ATOM 5006 C CA . LEU B 1 288 ? -2.586 -16.406 -24.25 1 96.94 288 LEU B CA 1
ATOM 5007 C C . LEU B 1 288 ? -1.421 -16.906 -25.094 1 96.94 288 LEU B C 1
ATOM 5009 O O . LEU B 1 288 ? -1.613 -17.734 -25.984 1 96.94 288 LEU B O 1
ATOM 5013 N N . SER B 1 289 ? -0.218 -16.469 -24.875 1 96.75 289 SER B N 1
ATOM 5014 C CA . SER B 1 289 ? 0.993 -16.938 -25.531 1 96.75 289 SER B CA 1
ATOM 5015 C C . SER B 1 289 ? 2.229 -16.688 -24.672 1 96.75 289 SER B C 1
ATOM 5017 O O . SER B 1 289 ? 2.242 -15.758 -23.859 1 96.75 289 SER B O 1
ATOM 5019 N N . VAL B 1 290 ? 3.213 -17.531 -24.891 1 97.56 290 VAL B N 1
ATOM 5020 C CA . VAL B 1 290 ? 4.441 -17.406 -24.109 1 97.56 290 VAL B CA 1
ATOM 5021 C C . VAL B 1 290 ? 5.652 -17.578 -25.016 1 97.56 290 VAL B C 1
ATOM 5023 O O . VAL B 1 290 ? 5.754 -18.562 -25.75 1 97.56 290 VAL B O 1
ATOM 5026 N N . LYS B 1 291 ? 6.477 -16.578 -25.047 1 97.25 291 LYS B N 1
ATOM 5027 C CA . LYS B 1 291 ? 7.781 -16.672 -25.703 1 97.25 291 LYS B CA 1
ATOM 5028 C C . LYS B 1 291 ? 8.906 -16.359 -24.719 1 97.25 291 LYS B C 1
ATOM 5030 O O . LYS B 1 291 ? 8.789 -15.43 -23.906 1 97.25 291 LYS B O 1
ATOM 5035 N N . PRO B 1 292 ? 10.07 -17 -24.734 1 97.31 292 PRO B N 1
ATOM 5036 C CA . PRO B 1 292 ? 10.406 -18.109 -25.625 1 97.31 292 PRO B CA 1
ATOM 5037 C C . PRO B 1 292 ? 9.75 -19.422 -25.219 1 97.31 292 PRO B C 1
ATOM 5039 O O . PRO B 1 292 ? 9.117 -19.5 -24.156 1 97.31 292 PRO B O 1
ATOM 5042 N N . GLN B 1 293 ? 9.906 -20.453 -26.031 1 96.06 293 GLN B N 1
ATOM 5043 C CA . GLN B 1 293 ? 9.328 -21.766 -25.781 1 96.06 293 GLN B CA 1
ATOM 5044 C C . GLN B 1 293 ? 9.883 -22.359 -24.484 1 96.06 293 GLN B C 1
ATOM 5046 O O . GLN B 1 293 ? 9.18 -23.078 -23.781 1 96.06 293 GLN B O 1
ATOM 5051 N N . SER B 1 294 ? 11.047 -22.062 -24.188 1 95.62 294 SER B N 1
ATOM 5052 C CA . SER B 1 294 ? 11.672 -22.578 -22.969 1 95.62 294 SER B CA 1
ATOM 5053 C C . SER B 1 294 ? 10.914 -22.141 -21.719 1 95.62 294 SER B C 1
ATOM 5055 O O . SER B 1 294 ? 10.758 -22.922 -20.781 1 95.62 294 SER B O 1
ATOM 5057 N N . LEU B 1 295 ? 10.453 -20.906 -21.672 1 96.75 295 LEU B N 1
ATOM 5058 C CA . LEU B 1 295 ? 9.68 -20.406 -20.547 1 96.75 295 LEU B CA 1
ATOM 5059 C C . LEU B 1 295 ? 8.336 -21.125 -20.453 1 96.75 295 LEU B C 1
ATOM 5061 O O . LEU B 1 295 ? 7.895 -21.484 -19.359 1 96.75 295 LEU B O 1
ATOM 5065 N N . LYS B 1 296 ? 7.73 -21.297 -21.578 1 96.38 296 LYS B N 1
ATOM 5066 C CA . LYS B 1 296 ? 6.473 -22.047 -21.625 1 96.38 296 LYS B CA 1
ATOM 5067 C C . LYS B 1 296 ? 6.637 -23.438 -21.031 1 96.38 296 LYS B C 1
ATOM 5069 O O . LYS B 1 296 ? 5.801 -23.891 -20.234 1 96.38 296 LYS B O 1
ATOM 5074 N N . THR B 1 297 ? 7.672 -24.078 -21.422 1 95.38 297 THR B N 1
ATOM 5075 C CA . THR B 1 297 ? 7.973 -25.438 -20.953 1 95.38 297 THR B CA 1
ATOM 5076 C C . THR B 1 297 ? 8.188 -25.438 -19.438 1 95.38 297 THR B C 1
ATOM 5078 O O . THR B 1 297 ? 7.719 -26.328 -18.734 1 95.38 297 THR B O 1
ATOM 5081 N N . LEU B 1 298 ? 8.898 -24.438 -18.953 1 95.88 298 LEU B N 1
ATOM 5082 C CA . LEU B 1 298 ? 9.148 -24.312 -17.516 1 95.88 298 LEU B CA 1
ATOM 5083 C C . LEU B 1 298 ? 7.848 -24.172 -16.734 1 95.88 298 LEU B C 1
ATOM 5085 O O . LEU B 1 298 ? 7.676 -24.812 -15.695 1 95.88 298 LEU B O 1
ATOM 5089 N N . ILE B 1 299 ? 6.961 -23.391 -17.25 1 96 299 ILE B N 1
ATOM 5090 C CA . ILE B 1 299 ? 5.672 -23.172 -16.609 1 96 299 ILE B CA 1
ATOM 5091 C C . ILE B 1 299 ? 4.879 -24.484 -16.578 1 96 299 ILE B C 1
ATOM 5093 O O . ILE B 1 299 ? 4.344 -24.859 -15.539 1 96 299 ILE B O 1
ATOM 5097 N N . ALA B 1 300 ? 4.84 -25.172 -17.688 1 94.88 300 ALA B N 1
ATOM 5098 C CA . ALA B 1 300 ? 4.109 -26.422 -17.812 1 94.88 300 ALA B CA 1
ATOM 5099 C C . ALA B 1 300 ? 4.672 -27.484 -16.859 1 94.88 300 ALA B C 1
ATOM 5101 O O . ALA B 1 300 ? 3.916 -28.219 -16.219 1 94.88 300 ALA B O 1
ATOM 5102 N N . GLU B 1 301 ? 5.945 -27.547 -16.828 1 94.94 301 GLU B N 1
ATOM 5103 C CA . GLU B 1 301 ? 6.605 -28.5 -15.945 1 94.94 301 GLU B CA 1
ATOM 5104 C C . GLU B 1 301 ? 6.27 -28.234 -14.484 1 94.94 301 GLU B C 1
ATOM 5106 O O . GLU B 1 301 ? 6.027 -29.172 -13.711 1 94.94 301 GLU B O 1
ATOM 5111 N N . LYS B 1 302 ? 6.305 -27.016 -14.125 1 95.56 302 LYS B N 1
ATOM 5112 C CA . LYS B 1 302 ? 5.973 -26.656 -12.75 1 95.56 302 LYS B CA 1
ATOM 5113 C C . LYS B 1 302 ? 4.523 -27 -12.422 1 95.56 302 LYS B C 1
ATOM 5115 O O . LYS B 1 302 ? 4.238 -27.531 -11.344 1 95.56 302 LYS B O 1
ATOM 5120 N N . LEU B 1 303 ? 3.648 -26.703 -13.289 1 95.31 303 LEU B N 1
ATOM 5121 C CA . LEU B 1 303 ? 2.238 -27.031 -13.109 1 95.31 303 LEU B CA 1
ATOM 5122 C C . LEU B 1 303 ? 2.039 -28.531 -12.977 1 95.31 303 LEU B C 1
ATOM 5124 O O . LEU B 1 303 ? 1.258 -29 -12.141 1 95.31 303 LEU B O 1
ATOM 5128 N N . GLY B 1 304 ? 2.727 -29.25 -13.82 1 93.94 304 GLY B N 1
ATOM 5129 C CA . GLY B 1 304 ? 2.68 -30.703 -13.719 1 93.94 304 GLY B CA 1
ATOM 5130 C C . GLY B 1 304 ? 3.16 -31.219 -12.383 1 93.94 304 GLY B C 1
ATOM 5131 O O . GLY B 1 304 ? 2.533 -32.094 -11.797 1 93.94 304 GLY B O 1
ATOM 5132 N N . SER B 1 305 ? 4.227 -30.688 -11.961 1 95 305 SER B N 1
ATOM 5133 C CA . SER B 1 305 ? 4.781 -31.078 -10.68 1 95 305 SER B CA 1
ATOM 5134 C C . SER B 1 305 ? 3.82 -30.766 -9.539 1 95 305 SER B C 1
ATOM 5136 O O . SER B 1 305 ? 3.68 -31.562 -8.602 1 95 305 SER B O 1
ATOM 5138 N N . LEU B 1 306 ? 3.168 -29.656 -9.609 1 94.94 306 LEU B N 1
ATOM 5139 C CA . LEU B 1 306 ? 2.205 -29.266 -8.586 1 94.94 306 LEU B CA 1
ATOM 5140 C C . LEU B 1 306 ? 0.982 -30.172 -8.617 1 94.94 306 LEU B C 1
ATOM 5142 O O . LEU B 1 306 ? 0.457 -30.547 -7.57 1 94.94 306 LEU B O 1
ATOM 5146 N N . THR B 1 307 ? 0.547 -30.484 -9.789 1 94 307 THR B N 1
ATOM 5147 C CA . THR B 1 307 ? -0.586 -31.391 -9.93 1 94 307 THR B CA 1
ATOM 5148 C C . THR B 1 307 ? -0.296 -32.719 -9.25 1 94 307 THR B C 1
ATOM 5150 O O . THR B 1 307 ? -1.136 -33.25 -8.523 1 94 307 THR B O 1
ATOM 5153 N N . LYS B 1 308 ? 0.852 -33.25 -9.484 1 93.56 308 LYS B N 1
ATOM 5154 C CA . LYS B 1 308 ? 1.266 -34.5 -8.859 1 93.56 308 LYS B CA 1
ATOM 5155 C C . LYS B 1 308 ? 1.343 -34.344 -7.34 1 93.56 308 LYS B C 1
ATOM 5157 O O . LYS B 1 308 ? 0.896 -35.25 -6.602 1 93.56 308 LYS B O 1
ATOM 5162 N N . TYR B 1 309 ? 1.843 -33.281 -6.934 1 94.94 309 TYR B N 1
ATOM 5163 C CA . TYR B 1 309 ? 2.002 -33 -5.512 1 94.94 309 TYR B CA 1
ATOM 5164 C C . TYR B 1 309 ? 0.657 -33.031 -4.797 1 94.94 309 TYR B C 1
ATOM 5166 O O . TYR B 1 309 ? 0.509 -33.688 -3.76 1 94.94 309 TYR B O 1
ATOM 5174 N N . TYR B 1 310 ? -0.367 -32.375 -5.328 1 92.62 310 TYR B N 1
ATOM 5175 C CA . TYR B 1 310 ? -1.67 -32.25 -4.684 1 92.62 310 TYR B CA 1
ATOM 5176 C C . TYR B 1 310 ? -2.465 -33.562 -4.805 1 92.62 310 TYR B C 1
ATOM 5178 O O . TYR B 1 310 ? -3.311 -33.844 -3.957 1 92.62 310 TYR B O 1
ATOM 5186 N N . SER B 1 311 ? -2.133 -34.281 -5.777 1 89.38 311 SER B N 1
ATOM 5187 C CA . SER B 1 311 ? -2.797 -35.562 -5.934 1 89.38 311 SER B CA 1
ATOM 5188 C C . SER B 1 311 ? -2.295 -36.562 -4.906 1 89.38 311 SER B C 1
ATOM 5190 O O . SER B 1 311 ? -3.031 -37.469 -4.504 1 89.38 311 SER B O 1
ATOM 5192 N N . GLU B 1 312 ? -1.107 -36.438 -4.473 1 89.19 312 GLU B N 1
ATOM 5193 C CA . GLU B 1 312 ? -0.491 -37.375 -3.547 1 89.19 312 GLU B CA 1
ATOM 5194 C C . GLU B 1 312 ? -0.678 -36.938 -2.1 1 89.19 312 GLU B C 1
ATOM 5196 O O . GLU B 1 312 ? -0.372 -37.688 -1.169 1 89.19 312 GLU B O 1
ATOM 5201 N N . MET B 1 313 ? -1.104 -35.781 -1.925 1 87.62 313 MET B N 1
ATOM 5202 C CA . MET B 1 313 ? -1.309 -35.25 -0.586 1 87.62 313 MET B CA 1
ATOM 5203 C C . MET B 1 313 ? -2.551 -35.844 0.062 1 87.62 313 MET B C 1
ATOM 5205 O O . MET B 1 313 ? -3.576 -36.031 -0.597 1 87.62 313 MET B O 1
#

Nearest PDB structures (foldseek):
  7qfz-assembly1_A  TM=3.914E-01  e=1.030E-09  Escherichia fergusonii ATCC 35469
  7qfz-assembly4_G  TM=3.869E-01  e=1.774E-09  Escherichia fergusonii ATCC 35469
  7qfz-assembly4_H  TM=3.638E-01  e=1.149E-09  Escherichia fergusonii ATCC 35469
  6sj9-assembly1_A  TM=3.249E-01  e=5.369E-10  Paenarthrobacter aurescens
  9c5g-assembly1_A  TM=3.629E-01  e=2.458E-09  Rhizobium leguminosarum

Foldseek 3Di:
DDLVVLLVVVCVVCLPPQWAALVVSCVVVVDDSVSSVVSVVVNVVLPFQWDWADDPPIITGGHVCSDDDDDDDDLVRLLVVLQVLVLCVLAPDDLDPDDNVVVNVVSLVVDDPVSNVVSVVCVVPDHDDHHHQPFDQPCLNVLVVQQVVQFWKWWWFDDPPDTDIFTWRWNDWDDDNRFIKTWTQTPVVRAIDIGTRSGTPDMGTDDPDDGDDSVVQPDQPCVRPPDPPKDKKKWWFAPVCVVVCVVDDDSQWDWDADPNTIMIIGIDDPPCLVVVLVSVVVRPPRTDDMPDVVNVVSNVVVVVVVVVVVVVD/DDLVVLLVVVCVVCLPPQWAALVVSCVVVVDDSVSSVVSVVVNVVLPFQWDWADDPPIIIGGHVCSDDDDDDDDLVRLLVVLQVLVLCVLAPDDLDPDDNVVVNVVSLVVDDPVSNVVSVVCVVPDHDDHHHQPFDQPCLNVLVVQQVVQFWKWWWFCDPPDTDIFTWRWNDWDDDPRFIKTWTQTPVVRAIDIGTRSGTPDMGTDDPDDGDDSVVQPDQPCVRPPDPPKDKKKWWFAPVCVVVCVVDDDSQWDWDADPNTIMIIGIDDPPCLVVVLVSVVVRPPRTDDMPDVVNVVSNVVVVVVVVVVVVVD

Organism: NCBI:txid1796616

Radius of gyration: 28.95 Å; Cα contacts (8 Å, |Δi|>4): 1061; chains: 2; bounding box: 75×89×69 Å

pLDDT: mean 86.73, std 12.52, range [40.91, 98.25]

Sequence (626 aa):
MNKSERINDMMLFLNDKNSFNLRDLMDKYHISKSTALRDIEALERIGMPIYAQHGRNGYYGILHNRLLSPIVFNIDEVFALYFSMLTLRAYETTPFHLSVEKLKKKFENCLSAEKIELLRKVEKVFRLASIQHNNECPFLSDILRYAIEEKVCNVTYQKRDAERKYNIQFFDISSAYGQWYATGYNFETKYPQVFRCDRILGIEESNEYSAKLLSEFRRPADELYKAQGAIDFEVEISPKSVDLFYKEHYPSMNLCLENGKYFIRGFFNKSEETFITNYFINYGNHILSVKPQSLKTLIAEKLGSLTKYYSEMMNKSERINDMMLFLNDKNSFNLRDLMDKYHISKSTALRDIEALERIGMPIYAQHGRNGYYGILHNRLLSPIVFNIDEVFALYFSMLTLRAYETTPFHLSVEKLKKKFENCLSAEKIELLRKVEKVFRLASIQHNNECPFLSDILRYAIEEKVCNVTYQKRDAERKYNIQFFDISSAYGQWYATGYNFETKYPQVFRCDRILGIEESNEYSAKLLSEFRRPADELYKAQGAIDFEVEISPKSVDLFYKEHYPSMNLCLENGKYFIRGFFNKSEETFITNYFINYGNHILSVKPQSLKTLIAEKLGSLTKYYSEM

InterPro domains:
  IPR013196 Helix-turn-helix, type 11 [PF08279] (6-59)
  IPR026881 WYL domain [PF13280] (139-204)
  IPR036388 Winged helix-like DNA-binding domain superfamily [G3DSA:1.10.10.10] (1-61)
  IPR036390 Winged helix DNA-binding domain superfamily [SSF46785] (1-60)
  IPR051534 CBASS antivirus and pafABC operon-associated protein [PTHR34580] (2-310)

Secondary structure (DSSP, 8-state):
--HHHHHHHHHHHHHT-SEE-HHHHHHHHT--HHHHHHHHHHHHHHT--EEEE-STT-EEEE-------PBP--HHHHHHHHHHHHGGGGBS--SS---HHHHHHHHHHTS-HHHHHHHHHHHHHEE-----B-S--TTHHHHHHHHHTT--EEEEEEETTEEEEEEEEEEEEEEETTEEEEEEEETTTTEEEEEEGGGEEEEEE--SS----GGGG---HHHHH--TT-EEEEEEE-GGGHHHHHHS--TTEEEEEETTEEEEEEEE-TT-HHHHHHHHHTTGGGEEEEESHHHHHHHHHHHHHHHHHHHH-/--HHHHHHHHHHHHHT-SEE-HHHHHHHHT--HHHHHHHHHHHHHHT--EEEE-STT-EEEE-------PBP--HHHHHHHHHHHHGGGGBS--SS---HHHHHHHHHHTS-HHHHHHHHHHHHHEE-----B-S--TTHHHHHHHHHTT--EEEEEEETTEEEEEEEEEEEEEEETTEEEEEEEETTTTEEEEEEGGGEEEEEE--SSPPPPGGGG---HHHHH--TT-EEEEEEE-GGGHHHHHHS--TTEEEEEETTEEEEEEEE-TT-HHHHHHHHHTTGGGEEEEESHHHHHHHHHHHHHHHHHHHH-

Solvent-accessible surface area (backbone atoms only — not comparable to full-atom values): 34009 Å² total; per-residue (Å²): 125,56,68,73,55,46,47,52,49,44,49,60,66,46,56,84,30,52,55,46,42,73,60,57,53,21,67,73,66,70,44,50,72,68,55,45,52,52,43,52,50,49,40,41,70,65,53,48,57,64,43,79,44,84,64,102,82,43,33,34,33,25,58,60,67,66,57,40,48,62,45,63,44,55,70,43,48,46,50,49,42,50,51,31,39,57,38,54,73,32,40,65,51,66,68,48,79,75,51,67,69,59,50,52,50,50,54,49,70,21,39,53,73,70,53,38,52,50,51,55,46,44,60,69,27,47,45,67,57,64,54,40,19,76,60,59,32,91,49,46,44,56,50,50,51,33,28,66,66,41,37,28,24,37,35,33,34,57,55,90,94,41,80,45,77,44,51,31,33,40,55,36,36,36,35,52,81,29,40,50,36,36,32,19,42,25,69,87,81,69,41,62,45,80,36,57,40,58,40,47,77,44,74,41,84,38,81,87,58,81,60,62,62,68,73,76,66,71,60,57,49,65,76,53,68,56,48,92,80,41,45,66,35,43,33,32,38,40,84,88,46,51,56,56,47,44,47,55,77,52,81,53,48,46,82,43,79,56,95,92,38,40,32,42,38,36,52,47,44,83,91,35,60,67,57,55,36,58,59,54,57,70,48,57,86,36,54,73,46,59,38,44,64,67,57,41,51,51,38,31,51,51,34,45,53,48,26,54,51,52,66,72,99,126,57,67,71,54,46,48,52,49,46,48,60,66,45,57,82,30,52,54,46,42,73,62,58,53,20,66,73,66,68,45,51,72,70,54,46,52,52,43,51,50,49,40,43,71,64,53,47,58,63,42,79,44,84,64,102,83,43,32,33,32,25,58,58,69,66,58,40,47,61,46,66,46,54,70,42,49,47,50,49,41,50,51,32,39,55,39,54,73,32,40,65,52,66,69,48,81,72,51,67,68,61,51,51,50,51,55,48,69,21,38,53,72,69,53,37,52,49,51,53,47,45,58,68,28,48,46,67,57,64,52,41,18,76,61,59,32,91,50,48,45,57,49,51,51,34,27,65,67,43,37,28,24,38,35,33,33,56,53,89,94,41,82,44,76,43,52,33,34,39,56,38,35,36,34,52,79,31,42,49,36,36,31,21,42,26,67,87,82,70,41,62,44,80,37,57,38,61,39,47,78,44,74,42,83,38,81,89,57,83,61,63,60,71,75,77,66,72,61,58,49,65,75,53,66,58,49,91,80,41,46,66,37,44,33,32,39,41,83,88,45,52,58,56,47,45,45,55,77,53,81,53,47,46,82,41,79,55,96,92,38,43,32,42,38,35,53,46,43,83,90,36,59,66,57,55,35,57,59,54,56,70,49,57,86,37,55,75,46,57,39,44,65,68,58,41,50,51,39,30,50,52,33,46,52,50,27,54,50,52,67,72,99